Protein AF-0000000066669557 (afdb_homodimer)

Sequence (382 aa):
MRKLVYYVAVSLDGYIAGPAGEYDFYPQSDEMGRWLNAEYPEFVPTGFRSQVGMAVDEPNTRCDTVLMGRRSYEPGLAVGMTSPYSHLKQYVVSSTLGRIDDPAVELVESDPLGLVQRLKKEEGGDIWLCGGGNLAAQLLGELDELIIKSYPVVAGSGISAFAGAFQPTLFTPARRKEFDNGAQVTWFTRAMRKLVYYVAVSLDGYIAGPAGEYDFYPQSDEMGRWLNAEYPEFVPTGFRSQVGMAVDEPNTRCDTVLMGRRSYEPGLAVGMTSPYSHLKQYVVSSTLGRIDDPAVELVESDPLGLVQRLKKEEGGDIWLCGGGNLAAQLLGELDELIIKSYPVVAGSGISAFAGAFQPTLFTPARRKEFDNGAQVTWFTRA

Structure (mmCIF, N/CA/C/O backbone):
data_AF-0000000066669557-model_v1
#
loop_
_entity.id
_entity.type
_entity.pdbx_description
1 polymer 'RibD domain-containing protein'
#
loop_
_atom_site.group_PDB
_atom_site.id
_atom_site.type_symbol
_atom_site.label_atom_id
_atom_site.label_alt_id
_atom_site.label_comp_id
_atom_site.label_asym_id
_atom_site.label_entity_id
_atom_site.label_seq_id
_atom_site.pdbx_PDB_ins_code
_atom_site.Cartn_x
_atom_site.Cartn_y
_atom_site.Cartn_z
_atom_site.occupancy
_atom_site.B_iso_or_equiv
_atom_site.auth_seq_id
_atom_site.auth_comp_id
_atom_site.auth_asym_id
_atom_site.auth_atom_id
_atom_site.pdbx_PDB_model_num
ATOM 1 N N . MET A 1 1 ? 16 20.047 15.594 1 91.81 1 MET A N 1
ATOM 2 C CA . MET A 1 1 ? 15.219 20.453 14.438 1 91.81 1 MET A CA 1
ATOM 3 C C . MET A 1 1 ? 13.844 19.781 14.453 1 91.81 1 MET A C 1
ATOM 5 O O . MET A 1 1 ? 13.719 18.625 14.844 1 91.81 1 MET A O 1
ATOM 9 N N . ARG A 1 2 ? 12.812 20.547 14.055 1 98.12 2 ARG A N 1
ATOM 10 C CA . ARG A 1 2 ? 11.461 20 14 1 98.12 2 ARG A CA 1
ATOM 11 C C . ARG A 1 2 ? 11.367 18.875 12.984 1 98.12 2 ARG A C 1
ATOM 13 O O . ARG A 1 2 ? 12.07 18.875 11.977 1 98.12 2 ARG A O 1
ATOM 20 N N . LYS A 1 3 ? 10.539 17.953 13.227 1 98.56 3 LYS A N 1
ATOM 21 C CA . LYS A 1 3 ? 10.32 16.859 12.289 1 98.56 3 LYS A CA 1
ATOM 22 C C . LYS A 1 3 ? 9.109 17.125 11.398 1 98.56 3 LYS A C 1
ATOM 24 O O . LYS A 1 3 ? 8.148 17.75 11.836 1 98.56 3 LYS A O 1
ATOM 29 N N . LEU A 1 4 ? 9.195 16.719 10.156 1 98.81 4 LEU A N 1
ATOM 30 C CA . LEU A 1 4 ? 8.031 16.609 9.289 1 98.81 4 LEU A CA 1
ATOM 31 C C . LEU A 1 4 ? 7.441 15.203 9.352 1 98.81 4 LEU A C 1
ATOM 33 O O . LEU A 1 4 ? 8.141 14.227 9.078 1 98.81 4 LEU A O 1
ATOM 37 N N . VAL A 1 5 ? 6.16 15.102 9.734 1 98.81 5 VAL A N 1
ATOM 38 C CA . VAL A 1 5 ? 5.5 13.828 9.984 1 98.81 5 VAL A CA 1
ATOM 39 C C . VAL A 1 5 ? 4.297 13.68 9.055 1 98.81 5 VAL A C 1
ATOM 41 O O . VAL A 1 5 ? 3.422 14.547 9.016 1 98.81 5 VAL A O 1
ATOM 44 N N . TYR A 1 6 ? 4.301 12.672 8.242 1 98.88 6 TYR A N 1
ATOM 45 C CA . TYR A 1 6 ? 3.141 12.328 7.43 1 98.88 6 TYR A CA 1
ATOM 46 C C . TYR A 1 6 ? 2.254 11.312 8.141 1 98.88 6 TYR A C 1
ATOM 48 O O . TYR A 1 6 ? 2.697 10.203 8.453 1 98.88 6 TYR A O 1
ATOM 56 N N . TYR A 1 7 ? 1.077 11.68 8.461 1 98.69 7 TYR A N 1
ATOM 57 C CA . TYR A 1 7 ? 0.069 10.875 9.141 1 98.69 7 TYR A CA 1
ATOM 58 C C . TYR A 1 7 ? -1.129 10.625 8.227 1 98.69 7 TYR A C 1
ATOM 60 O O . TYR A 1 7 ? -1.868 11.547 7.895 1 98.69 7 TYR A O 1
ATOM 68 N N . VAL A 1 8 ? -1.363 9.281 7.828 1 98.38 8 VAL A N 1
ATOM 69 C CA . VAL A 1 8 ? -2.305 9.102 6.73 1 98.38 8 VAL A CA 1
ATOM 70 C C . VAL A 1 8 ? -2.891 7.695 6.773 1 98.38 8 VAL A C 1
ATOM 72 O O . VAL A 1 8 ? -2.219 6.75 7.199 1 98.38 8 VAL A O 1
ATOM 75 N N . ALA A 1 9 ? -4.176 7.562 6.445 1 98.44 9 ALA A N 1
ATOM 76 C CA . ALA A 1 9 ? -4.805 6.273 6.184 1 98.44 9 ALA A CA 1
ATOM 77 C C . ALA A 1 9 ? -4.453 5.762 4.789 1 98.44 9 ALA A C 1
ATOM 79 O O . ALA A 1 9 ? -4.457 6.527 3.822 1 98.44 9 ALA A O 1
ATOM 80 N N . VAL A 1 10 ? -4.152 4.496 4.652 1 98.81 10 VAL A N 1
ATOM 81 C CA . VAL A 1 10 ? -3.744 3.938 3.369 1 98.81 10 VAL A CA 1
ATOM 82 C C . VAL A 1 10 ? -4.375 2.559 3.182 1 98.81 10 VAL A C 1
ATOM 84 O O . VAL A 1 10 ? -4.398 1.748 4.109 1 98.81 10 VAL A O 1
ATOM 87 N N . SER A 1 11 ? -4.969 2.312 2.008 1 98.81 11 SER A N 1
ATOM 88 C CA . SER A 1 11 ? -5.438 0.98 1.639 1 98.81 11 SER A CA 1
ATOM 89 C C . SER A 1 11 ? -4.27 0.032 1.388 1 98.81 11 SER A C 1
ATOM 91 O O . SER A 1 11 ? -3.117 0.465 1.309 1 98.81 11 SER A O 1
ATOM 93 N N . LEU A 1 12 ? -4.547 -1.256 1.284 1 98.62 12 LEU A N 1
ATOM 94 C CA . LEU A 1 12 ? -3.512 -2.258 1.056 1 98.62 12 LEU A CA 1
ATOM 95 C C . LEU A 1 12 ? -2.773 -1.989 -0.251 1 98.62 12 LEU A C 1
ATOM 97 O O . LEU A 1 12 ? -1.604 -2.35 -0.394 1 98.62 12 LEU A O 1
ATOM 101 N N . ASP A 1 13 ? -3.459 -1.326 -1.189 1 98.62 13 ASP A N 1
ATOM 102 C CA . ASP A 1 13 ? -2.889 -1.048 -2.504 1 98.62 13 ASP A CA 1
ATOM 103 C C . ASP A 1 13 ? -2.5 0.424 -2.633 1 98.62 13 ASP A C 1
ATOM 105 O O . ASP A 1 13 ? -2.301 0.923 -3.742 1 98.62 13 ASP A O 1
ATOM 109 N N . GLY A 1 14 ? -2.361 1.177 -1.541 1 98.62 14 GLY A N 1
ATOM 110 C CA . GLY A 1 14 ? -1.551 2.383 -1.48 1 98.62 14 GLY A CA 1
ATOM 111 C C . GLY A 1 14 ? -2.35 3.65 -1.714 1 98.62 14 GLY A C 1
ATOM 112 O O . GLY A 1 14 ? -1.784 4.699 -2.037 1 98.62 14 GLY A O 1
ATOM 113 N N . TYR A 1 15 ? -3.691 3.568 -1.552 1 98.62 15 TYR A N 1
ATOM 114 C CA . TYR A 1 15 ? -4.512 4.75 -1.802 1 98.62 15 TYR A CA 1
ATOM 115 C C . TYR A 1 15 ? -4.977 5.375 -0.494 1 98.62 15 TYR A C 1
ATOM 117 O O . TYR A 1 15 ? -5.316 4.668 0.456 1 98.62 15 TYR A O 1
ATOM 125 N N . ILE A 1 16 ? -5.039 6.723 -0.475 1 98.44 16 ILE A N 1
ATOM 126 C CA . ILE A 1 16 ? -5.465 7.441 0.721 1 98.44 16 ILE A CA 1
ATOM 127 C C . ILE A 1 16 ? -6.938 7.824 0.598 1 98.44 16 ILE A C 1
ATOM 129 O O . ILE A 1 16 ? -7.57 8.203 1.586 1 98.44 16 ILE A O 1
ATOM 133 N N . ALA A 1 17 ? -7.484 7.762 -0.615 1 98 17 ALA A N 1
ATOM 134 C CA . ALA A 1 17 ? -8.883 8.062 -0.911 1 98 17 ALA A CA 1
ATOM 135 C C . ALA A 1 17 ? -9.297 7.48 -2.258 1 98 17 ALA A C 1
ATOM 137 O O . ALA A 1 17 ? -8.445 7.102 -3.064 1 98 17 ALA A O 1
ATOM 138 N N . GLY A 1 18 ? -10.633 7.328 -2.459 1 97.69 18 GLY A N 1
ATOM 139 C CA . GLY A 1 18 ? -11.125 7.031 -3.797 1 97.69 18 GLY A CA 1
ATOM 140 C C . GLY A 1 18 ? -10.883 8.156 -4.785 1 97.69 18 GLY A C 1
ATOM 141 O O . GLY A 1 18 ? -10.359 9.211 -4.414 1 97.69 18 GLY A O 1
ATOM 142 N N . PRO A 1 19 ? -11.273 7.914 -6.059 1 97.12 19 PRO A N 1
ATOM 143 C CA . PRO A 1 19 ? -11 8.906 -7.102 1 97.12 19 PRO A CA 1
ATOM 144 C C . PRO A 1 19 ? -11.703 10.234 -6.852 1 97.12 19 PRO A C 1
ATOM 146 O O . PRO A 1 19 ? -11.195 11.289 -7.246 1 97.12 19 PRO A O 1
ATOM 149 N N . ALA A 1 20 ? -12.812 10.258 -6.223 1 95.31 20 ALA A N 1
ATOM 150 C CA . ALA A 1 20 ? -13.562 11.484 -5.945 1 95.31 20 ALA A CA 1
ATOM 151 C C . ALA A 1 20 ? -13.312 11.969 -4.52 1 95.31 20 ALA A C 1
ATOM 153 O O . ALA A 1 20 ? -14.062 12.797 -3.998 1 95.31 20 ALA A O 1
ATOM 154 N N . GLY A 1 21 ? -12.258 11.367 -3.889 1 95.44 21 GLY A N 1
ATOM 155 C CA . GLY A 1 21 ? -11.922 11.781 -2.535 1 95.44 21 GLY A CA 1
ATOM 156 C C . GLY A 1 21 ? -12.656 10.992 -1.47 1 95.44 21 GLY A C 1
ATOM 157 O O . GLY A 1 21 ? -12.68 11.383 -0.301 1 95.44 21 GLY A O 1
ATOM 158 N N . GLU A 1 22 ? -13.281 9.836 -1.897 1 96 22 GLU A N 1
ATOM 159 C CA . GLU A 1 22 ? -14 8.992 -0.951 1 96 22 GLU A CA 1
ATOM 160 C C . GLU A 1 22 ? -13.062 8.406 0.096 1 96 22 GLU A C 1
ATOM 162 O O . GLU A 1 22 ? -11.961 7.949 -0.233 1 96 22 GLU A O 1
ATOM 167 N N . TYR A 1 23 ? -13.438 8.484 1.33 1 95.25 23 TYR A N 1
ATOM 168 C CA . TYR A 1 23 ? -12.625 7.863 2.371 1 95.25 23 TYR A CA 1
ATOM 169 C C . TYR A 1 23 ? -13.484 6.992 3.279 1 95.25 23 TYR A C 1
ATOM 171 O O . TYR A 1 23 ? -12.977 6.348 4.199 1 95.25 23 TYR A O 1
ATOM 179 N N . ASP A 1 24 ? -14.781 6.949 3.029 1 95.94 24 ASP A N 1
ATOM 180 C CA . ASP A 1 24 ? -15.734 6.242 3.883 1 95.94 24 ASP A CA 1
ATOM 181 C C . ASP A 1 24 ? -15.648 4.734 3.666 1 95.94 24 ASP A C 1
ATOM 183 O O . ASP A 1 24 ? -16.344 3.965 4.34 1 95.94 24 ASP A O 1
ATOM 187 N N . PHE A 1 25 ? -14.797 4.262 2.809 1 97.5 25 PHE A N 1
ATOM 188 C CA . PHE A 1 25 ? -14.641 2.83 2.566 1 97.5 25 PHE A CA 1
ATOM 189 C C . PHE A 1 25 ? -13.656 2.217 3.551 1 97.5 25 PHE A C 1
ATOM 191 O O . PHE A 1 25 ? -13.508 0.994 3.613 1 97.5 25 PHE A O 1
ATOM 198 N N . TYR A 1 26 ? -12.953 3.045 4.383 1 98.06 26 TYR A N 1
ATOM 199 C CA . TYR A 1 26 ? -12.102 2.52 5.441 1 98.06 26 TYR A CA 1
ATOM 200 C C . TYR A 1 26 ? -12.938 2.004 6.605 1 98.06 26 TYR A C 1
ATOM 202 O O . TYR A 1 26 ? -13.82 2.705 7.105 1 98.06 26 TYR A O 1
ATOM 210 N N . PRO A 1 27 ? -12.641 0.779 7 1 97.19 27 PRO A N 1
ATOM 211 C CA . PRO A 1 27 ? -13.391 0.256 8.141 1 97.19 27 PRO A CA 1
ATOM 212 C C . PRO A 1 27 ? -13.18 1.071 9.414 1 97.19 27 PRO A C 1
ATOM 214 O O . PRO A 1 27 ? -12.039 1.413 9.75 1 97.19 27 PRO A O 1
ATOM 217 N N . GLN A 1 28 ? -14.219 1.299 10.148 1 95.75 28 GLN A N 1
ATOM 218 C CA . GLN A 1 28 ? -14.18 2.166 11.32 1 95.75 28 GLN A CA 1
ATOM 219 C C . GLN A 1 28 ? -14.047 1.353 12.602 1 95.75 28 GLN A C 1
ATOM 221 O O . GLN A 1 28 ? -14.391 0.169 12.633 1 95.75 28 GLN A O 1
ATOM 226 N N . SER A 1 29 ? -13.484 1.935 13.594 1 97.62 29 SER A N 1
ATOM 227 C CA . SER A 1 29 ? -13.367 1.404 14.945 1 97.62 29 SER A CA 1
ATOM 228 C C . SER A 1 29 ? -13.383 2.523 15.984 1 97.62 29 SER A C 1
ATOM 230 O O . SER A 1 29 ? -12.508 3.387 15.984 1 97.62 29 SER A O 1
ATOM 232 N N . ASP A 1 30 ? -14.367 2.486 16.859 1 96 30 ASP A N 1
ATOM 233 C CA . ASP A 1 30 ? -14.43 3.471 17.938 1 96 30 ASP A CA 1
ATOM 234 C C . ASP A 1 30 ? -13.203 3.389 18.844 1 96 30 ASP A C 1
ATOM 236 O O . ASP A 1 30 ? -12.68 4.414 19.281 1 96 30 ASP A O 1
ATOM 240 N N . GLU A 1 31 ? -12.812 2.201 19.078 1 96.25 31 GLU A N 1
ATOM 241 C CA . GLU A 1 31 ? -11.641 1.99 19.906 1 96.25 31 GLU A CA 1
ATOM 242 C C . GLU A 1 31 ? -10.391 2.602 19.281 1 96.25 31 GLU A C 1
ATOM 244 O O . GLU A 1 31 ? -9.625 3.299 19.953 1 96.25 31 GLU A O 1
ATOM 249 N N . MET A 1 32 ? -10.227 2.338 18.031 1 98 32 MET A N 1
ATOM 250 C CA . MET A 1 32 ? -9.078 2.902 17.328 1 98 32 MET A CA 1
ATOM 251 C C . MET A 1 32 ? -9.125 4.426 17.344 1 98 32 MET A C 1
ATOM 253 O O . MET A 1 32 ? -8.117 5.082 17.625 1 98 32 MET A O 1
ATOM 257 N N . GLY A 1 33 ? -10.312 4.941 17.047 1 97.81 33 GLY A N 1
ATOM 258 C CA . GLY A 1 33 ? -10.477 6.387 17.078 1 97.81 33 GLY A CA 1
ATOM 259 C C . GLY A 1 33 ? -10.133 7 18.422 1 97.81 33 GLY A C 1
ATOM 260 O O . GLY A 1 33 ? -9.406 8 18.484 1 97.81 33 GLY A O 1
ATOM 261 N N . ARG A 1 34 ? -10.617 6.422 19.469 1 97 34 ARG A N 1
ATOM 262 C CA . ARG A 1 34 ? -10.352 6.926 20.812 1 97 34 ARG A CA 1
ATOM 263 C C . ARG A 1 34 ? -8.867 6.879 21.141 1 97 34 ARG A C 1
ATOM 265 O O . ARG A 1 34 ? -8.305 7.844 21.672 1 97 34 ARG A O 1
ATOM 272 N N . TRP A 1 35 ? -8.258 5.805 20.812 1 98.25 35 TRP A N 1
ATOM 273 C CA . TRP A 1 35 ? -6.836 5.633 21.094 1 98.25 35 TRP A CA 1
ATOM 274 C C . TRP A 1 35 ? -6 6.656 20.328 1 98.25 35 TRP A C 1
ATOM 276 O O . TRP A 1 35 ? -5.145 7.328 20.922 1 98.25 35 TRP A O 1
ATOM 286 N N . LEU A 1 36 ? -6.277 6.805 19.016 1 98.25 36 LEU A N 1
ATOM 287 C CA . LEU A 1 36 ? -5.508 7.715 18.172 1 98.25 36 LEU A CA 1
ATOM 288 C C . LEU A 1 36 ? -5.75 9.164 18.578 1 98.25 36 LEU A C 1
ATOM 290 O O . LEU A 1 36 ? -4.816 9.969 18.609 1 98.25 36 LEU A O 1
ATOM 294 N N . ASN A 1 37 ? -6.973 9.492 18.844 1 98 37 ASN A N 1
ATOM 295 C CA . ASN A 1 37 ? -7.297 10.852 19.266 1 98 37 ASN A CA 1
ATOM 296 C C . ASN A 1 37 ? -6.609 11.219 20.578 1 98 37 ASN A C 1
ATOM 298 O O . ASN A 1 37 ? -6.234 12.367 20.781 1 98 37 ASN A O 1
ATOM 302 N N . ALA A 1 38 ? -6.488 10.25 21.453 1 97.44 38 ALA A N 1
ATOM 303 C CA . ALA A 1 38 ? -5.781 10.477 22.703 1 97.44 38 ALA A CA 1
ATOM 304 C C . ALA A 1 38 ? -4.285 10.672 22.469 1 97.44 38 ALA A C 1
ATOM 306 O O . ALA A 1 38 ? -3.654 11.508 23.125 1 97.44 38 ALA A O 1
ATOM 307 N N . GLU A 1 39 ? -3.725 9.938 21.578 1 97.88 39 GLU A N 1
ATOM 308 C CA . GLU A 1 39 ? -2.299 10.008 21.281 1 97.88 39 GLU A CA 1
ATOM 309 C C . GLU A 1 39 ? -1.964 11.281 20.5 1 97.88 39 GLU A C 1
ATOM 311 O O . GLU A 1 39 ? -0.915 11.891 20.719 1 97.88 39 GLU A O 1
ATOM 316 N N . TYR A 1 40 ? -2.846 11.641 19.578 1 98.31 40 TYR A N 1
ATOM 317 C CA . TYR A 1 40 ? -2.631 12.773 18.688 1 98.31 40 TYR A CA 1
ATOM 318 C C . TYR A 1 40 ? -3.863 13.664 18.625 1 98.31 40 TYR A C 1
ATOM 320 O O . TYR A 1 40 ? -4.52 13.773 17.594 1 98.31 40 TYR A O 1
ATOM 328 N N . PRO A 1 41 ? -4.098 14.406 19.688 1 98.38 41 PRO A N 1
ATOM 329 C CA . PRO A 1 41 ? -5.285 15.266 19.656 1 98.38 41 PRO A CA 1
ATOM 330 C C . PRO A 1 41 ? -5.215 16.344 18.578 1 98.38 41 PRO A C 1
ATOM 332 O O . PRO A 1 41 ? -6.254 16.797 18.094 1 98.38 41 PRO A O 1
ATOM 335 N N . GLU A 1 42 ? -4.047 16.734 18.141 1 98.06 42 GLU A N 1
ATOM 336 C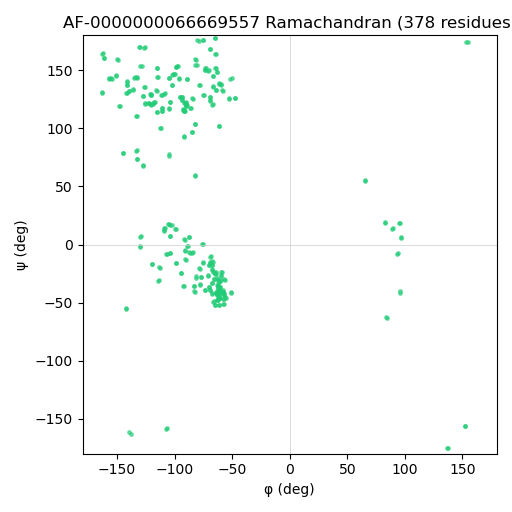 CA . GLU A 1 42 ? -3.867 17.828 17.188 1 98.06 42 GLU A CA 1
ATOM 337 C C . GLU A 1 42 ? -4.359 17.438 15.805 1 98.06 42 GLU A C 1
ATOM 339 O O . GLU A 1 42 ? -4.617 18.312 14.961 1 98.06 42 GLU A O 1
ATOM 344 N N . PHE A 1 43 ? -4.52 16.109 15.555 1 97.88 43 PHE A N 1
ATOM 345 C CA . PHE A 1 43 ? -4.895 15.68 14.211 1 97.88 43 PHE A CA 1
ATOM 346 C C . PHE A 1 43 ? -6.41 15.656 14.055 1 97.88 43 PHE A C 1
ATOM 348 O O . PHE A 1 43 ? -6.922 15.398 12.961 1 97.88 43 PHE A O 1
ATOM 355 N N . VAL A 1 44 ? -7.152 15.977 15.102 1 97.5 44 VAL A N 1
ATOM 356 C CA . VAL A 1 44 ? -8.609 16.047 15.047 1 97.5 44 VAL A CA 1
ATOM 357 C C . VAL A 1 44 ? -9.039 17.453 14.648 1 97.5 44 VAL A C 1
ATOM 359 O O . VAL A 1 44 ? -8.695 18.438 15.32 1 97.5 44 VAL A O 1
ATOM 362 N N . PRO A 1 45 ? -9.773 17.547 13.484 1 96.88 45 PRO A N 1
ATOM 363 C CA . PRO A 1 45 ? -10.242 18.891 13.133 1 96.88 45 PRO A CA 1
ATOM 364 C C . PRO A 1 45 ? -10.984 19.578 14.281 1 96.88 45 PRO A C 1
ATOM 366 O O . PRO A 1 45 ? -11.742 18.938 15 1 96.88 45 PRO A O 1
ATOM 369 N N . THR A 1 46 ? -10.781 20.859 14.406 1 96.38 46 THR A N 1
ATOM 370 C CA . THR A 1 46 ? -11.305 21.609 15.539 1 96.38 46 THR A CA 1
ATOM 371 C C . THR A 1 46 ? -12.812 21.438 15.664 1 96.38 46 THR A C 1
ATOM 373 O O . THR A 1 46 ? -13.32 21.156 16.75 1 96.38 46 THR A O 1
ATOM 376 N N . GLY A 1 47 ? -13.547 21.547 14.555 1 93.88 47 GLY A N 1
ATOM 377 C CA . GLY A 1 47 ? -15 21.5 14.555 1 93.88 47 GLY A CA 1
ATOM 378 C C . GLY A 1 47 ? -15.562 20.141 14.914 1 93.88 47 GLY A C 1
ATOM 379 O O . GLY A 1 47 ? -16.75 20 15.203 1 93.88 47 GLY A O 1
ATOM 380 N N . PHE A 1 48 ? -14.711 19.094 14.984 1 94.69 48 PHE A N 1
ATOM 381 C CA . PHE A 1 48 ? -15.172 17.734 15.227 1 94.69 48 PHE A CA 1
ATOM 382 C C . PHE A 1 48 ? -14.805 17.281 16.641 1 94.69 48 PHE A C 1
ATOM 384 O O . PHE A 1 48 ? -15.203 16.203 17.062 1 94.69 48 PHE A O 1
ATOM 391 N N . ARG A 1 49 ? -14.023 18.062 17.359 1 97.06 49 ARG A N 1
ATOM 392 C CA . ARG A 1 49 ? -13.477 17.625 18.656 1 97.06 49 ARG A CA 1
ATOM 393 C C . ARG A 1 49 ? -14.586 17.297 19.641 1 97.06 49 ARG A C 1
ATOM 395 O O . ARG A 1 49 ? -14.586 16.234 20.266 1 97.06 49 ARG A O 1
ATOM 402 N N . SER A 1 50 ? -15.633 18.094 19.703 1 96.44 50 SER A N 1
ATOM 403 C CA . SER A 1 50 ? -16.719 17.844 20.641 1 96.44 50 SER A CA 1
ATOM 404 C C . SER A 1 50 ? -17.484 16.578 20.297 1 96.44 50 SER A C 1
ATOM 406 O O . SER A 1 50 ? -17.938 15.844 21.172 1 96.44 50 SER A O 1
ATOM 408 N N . GLN A 1 51 ? -17.578 16.312 19.047 1 94.31 51 GLN A N 1
ATOM 409 C CA . GLN A 1 51 ? -18.328 15.156 18.562 1 94.31 51 GLN A CA 1
ATOM 410 C C . GLN A 1 51 ? -17.641 13.859 18.969 1 94.31 51 GLN A C 1
ATOM 412 O O . GLN A 1 51 ? -18.281 12.812 19.047 1 94.31 51 GLN A O 1
ATOM 417 N N . VAL A 1 52 ? -16.328 14.016 19.234 1 95.38 52 VAL A N 1
ATOM 418 C CA . VAL A 1 52 ? -15.609 12.789 19.578 1 95.38 52 VAL A CA 1
ATOM 419 C C . VAL A 1 52 ? -15.25 12.797 21.062 1 95.38 52 VAL A C 1
ATOM 421 O O . VAL A 1 52 ? -14.352 12.078 21.5 1 95.38 52 VAL A O 1
ATOM 424 N N . GLY A 1 53 ? -15.82 13.703 21.812 1 95.62 53 GLY A N 1
ATOM 425 C CA . GLY A 1 53 ? -15.656 13.719 23.266 1 95.62 53 GLY A CA 1
ATOM 426 C C . GLY A 1 53 ? -14.375 14.398 23.703 1 95.62 53 GLY A C 1
ATOM 427 O O . GLY A 1 53 ? -13.914 14.195 24.828 1 95.62 53 GLY A O 1
ATOM 428 N N . MET A 1 54 ? -13.781 15.188 22.859 1 96.88 54 MET A N 1
ATOM 429 C CA . MET A 1 54 ? -12.547 15.906 23.156 1 96.88 54 MET A CA 1
ATOM 430 C C . MET A 1 54 ? -12.836 17.375 23.484 1 96.88 54 MET A C 1
ATOM 432 O O . MET A 1 54 ? -13.688 18 22.844 1 96.88 54 MET A O 1
ATOM 436 N N . ALA A 1 55 ? -12.172 17.844 24.484 1 96.94 55 ALA A N 1
ATOM 437 C CA . ALA A 1 55 ? -12.273 19.266 24.75 1 96.94 55 ALA A CA 1
ATOM 438 C C . ALA A 1 55 ? -11.797 20.094 23.547 1 96.94 55 ALA A C 1
ATOM 440 O O . ALA A 1 55 ? -10.789 19.75 22.922 1 96.94 55 ALA A O 1
ATOM 441 N N . VAL A 1 56 ? -12.477 21.125 23.234 1 94.38 56 VAL A N 1
ATOM 442 C CA . VAL A 1 56 ? -12.156 21.953 22.078 1 94.38 56 VAL A CA 1
ATOM 443 C C . VAL A 1 56 ? -10.75 22.531 22.234 1 94.38 56 VAL A C 1
ATOM 445 O O . VAL A 1 56 ? -10.031 22.703 21.234 1 94.38 56 VAL A O 1
ATOM 448 N N . ASP A 1 57 ? -10.352 22.781 23.5 1 95.62 57 ASP A N 1
ATOM 449 C CA . ASP A 1 57 ? -9.055 23.391 23.75 1 95.62 57 ASP A CA 1
ATOM 450 C C . ASP A 1 57 ? -8.031 22.359 24.219 1 95.62 57 ASP A C 1
ATOM 452 O O . ASP A 1 57 ? -7.051 22.703 24.875 1 95.62 57 ASP A O 1
ATOM 456 N N . GLU A 1 58 ? -8.414 21.031 23.969 1 97.75 58 GLU A N 1
ATOM 457 C CA . GLU A 1 58 ? -7.438 19.984 24.297 1 97.75 58 GLU A CA 1
ATOM 458 C C . GLU A 1 58 ? -6.055 20.344 23.75 1 97.75 58 GLU A C 1
ATOM 460 O O . GLU A 1 58 ? -5.906 20.672 22.578 1 97.75 58 GLU A O 1
ATOM 465 N N . PRO A 1 59 ? -5.008 20.344 24.594 1 97.62 59 PRO A N 1
ATOM 466 C CA . PRO A 1 59 ? -3.68 20.75 24.141 1 97.62 59 PRO A CA 1
ATOM 467 C C . PRO A 1 59 ? -3.084 19.781 23.125 1 97.62 59 PRO A C 1
ATOM 469 O O . PRO A 1 59 ? -3.326 18.578 23.188 1 97.62 59 PRO A O 1
ATOM 472 N N . ASN A 1 60 ? -2.33 20.375 22.188 1 97.88 60 ASN A N 1
ATOM 473 C CA . ASN A 1 60 ? -1.533 19.562 21.281 1 97.88 60 ASN A CA 1
ATOM 474 C C . ASN A 1 60 ? -0.441 18.797 22.031 1 97.88 60 ASN A C 1
ATOM 476 O O . ASN A 1 60 ? 0.074 19.281 23.047 1 97.88 60 ASN A O 1
ATOM 480 N N . THR A 1 61 ? -0.066 17.672 21.5 1 97.62 61 THR A N 1
ATOM 481 C CA . THR A 1 61 ? 0.937 16.875 22.219 1 97.62 61 THR A CA 1
ATOM 482 C C . THR A 1 61 ? 2.238 16.828 21.422 1 97.62 61 THR A C 1
ATOM 484 O O . THR A 1 61 ? 3.312 16.625 21.984 1 97.62 61 THR A O 1
ATOM 487 N N . ARG A 1 62 ? 2.203 17.094 20.125 1 98.12 62 ARG A N 1
ATOM 488 C CA . ARG A 1 62 ? 3.4 16.859 19.328 1 98.12 62 ARG A CA 1
ATOM 489 C C . ARG A 1 62 ? 3.564 17.953 18.266 1 98.12 62 ARG A C 1
ATOM 491 O O . ARG A 1 62 ? 4.578 18.641 18.219 1 98.12 62 ARG A O 1
ATOM 498 N N . CYS A 1 63 ? 2.553 18.141 17.484 1 98.62 63 CYS A N 1
ATOM 499 C CA . CYS A 1 63 ? 2.625 19.047 16.359 1 98.62 63 CYS A CA 1
ATOM 500 C C . CYS A 1 63 ? 1.935 20.375 16.672 1 98.62 63 CYS A C 1
ATOM 502 O O . CYS A 1 63 ? 0.9 20.391 17.344 1 98.62 63 CYS A O 1
ATOM 504 N N . ASP A 1 64 ? 2.463 21.422 16.141 1 98.44 64 ASP A N 1
ATOM 505 C CA . ASP A 1 64 ? 1.817 22.719 16.312 1 98.44 64 ASP A CA 1
ATOM 506 C C . ASP A 1 64 ? 1.651 23.422 14.969 1 98.44 64 ASP A C 1
ATOM 508 O O . ASP A 1 64 ? 1.284 24.594 14.914 1 98.44 64 ASP A O 1
ATOM 512 N N . THR A 1 65 ? 1.953 22.734 13.867 1 98.62 65 THR A N 1
ATOM 513 C CA . THR A 1 65 ? 1.882 23.25 12.508 1 98.62 65 THR A CA 1
ATOM 514 C C . THR A 1 65 ? 1.35 22.172 11.555 1 98.62 65 THR A C 1
ATOM 516 O O . THR A 1 65 ? 1.714 21 11.672 1 98.62 65 THR A O 1
ATOM 519 N N . VAL A 1 66 ? 0.446 22.547 10.625 1 98.75 66 VAL A N 1
ATOM 520 C CA . VAL A 1 66 ? -0.086 21.609 9.656 1 98.75 66 VAL A CA 1
ATOM 521 C C . VAL A 1 66 ? 0.115 22.156 8.242 1 98.75 66 VAL A C 1
ATOM 523 O O . VAL A 1 66 ? -0.053 23.344 8 1 98.75 66 VAL A O 1
ATOM 526 N N . LEU A 1 67 ? 0.558 21.297 7.367 1 98.62 67 LEU A N 1
ATOM 527 C CA . LEU A 1 67 ? 0.641 21.531 5.93 1 98.62 67 LEU A CA 1
ATOM 528 C C . LEU A 1 67 ? -0.396 20.703 5.18 1 98.62 67 LEU A C 1
ATOM 530 O O . LEU A 1 67 ? -0.488 19.5 5.383 1 98.62 67 LEU A O 1
ATOM 534 N N . MET A 1 68 ? -1.161 21.391 4.293 1 98.12 68 MET A N 1
ATOM 535 C CA . MET A 1 68 ? -2.174 20.734 3.469 1 98.12 68 MET A CA 1
ATOM 536 C C . MET A 1 68 ? -2.051 21.172 2.012 1 98.12 68 MET A C 1
ATOM 538 O O . MET A 1 68 ? -1.685 22.312 1.726 1 98.12 68 MET A O 1
ATOM 542 N N . GLY A 1 69 ? -2.295 20.25 1.133 1 97.12 69 GLY A N 1
ATOM 543 C CA . GLY A 1 69 ? -2.604 20.656 -0.227 1 97.12 69 GLY A CA 1
ATOM 544 C C . GLY A 1 69 ? -4.039 21.125 -0.4 1 97.12 69 GLY A C 1
ATOM 545 O O . GLY A 1 69 ? -4.859 20.969 0.503 1 97.12 69 GLY A O 1
ATOM 546 N N . ARG A 1 70 ? -4.352 21.594 -1.591 1 95.44 70 ARG A N 1
ATOM 547 C CA . ARG A 1 70 ? -5.672 22.141 -1.887 1 95.44 70 ARG A CA 1
ATOM 548 C C . ARG A 1 70 ? -6.758 21.078 -1.707 1 95.44 70 ARG A C 1
ATOM 550 O O . ARG A 1 70 ? -7.797 21.344 -1.101 1 95.44 70 ARG A O 1
ATOM 557 N N . ARG A 1 71 ? -6.574 19.891 -2.191 1 94 71 ARG A N 1
ATOM 558 C CA . ARG A 1 71 ? -7.598 18.859 -2.18 1 94 71 ARG A CA 1
ATOM 559 C C . ARG A 1 71 ? -7.832 18.344 -0.765 1 94 71 ARG A C 1
ATOM 561 O O . ARG A 1 71 ? -8.867 17.734 -0.485 1 94 71 ARG A O 1
ATOM 568 N N . SER A 1 72 ? -6.844 18.406 0.098 1 95.81 72 SER A N 1
ATOM 569 C CA . SER A 1 72 ? -7.016 18.062 1.506 1 95.81 72 SER A CA 1
ATOM 570 C C . SER A 1 72 ? -7.727 19.188 2.264 1 95.81 72 SER A C 1
ATOM 572 O O . SER A 1 72 ? -8.469 18.922 3.211 1 95.81 72 SER A O 1
ATOM 574 N N . TYR A 1 73 ? -7.598 20.422 1.831 1 96.25 73 TYR A N 1
ATOM 575 C CA . TYR A 1 73 ? -8.172 21.609 2.475 1 96.25 73 TYR A CA 1
ATOM 576 C C . TYR A 1 73 ? -9.625 21.797 2.051 1 96.25 73 TYR A C 1
ATOM 578 O O . TYR A 1 73 ? -10.484 22.125 2.877 1 96.25 73 TYR A O 1
ATOM 586 N N . GLU A 1 74 ? -9.992 21.5 0.864 1 93.81 74 GLU A N 1
ATOM 587 C CA . GLU A 1 74 ? -11.25 21.875 0.228 1 93.81 74 GLU A CA 1
ATOM 588 C C . GLU A 1 74 ? -12.43 21.125 0.845 1 93.81 74 GLU A C 1
ATOM 590 O O . GLU A 1 74 ? -13.523 21.672 0.98 1 93.81 74 GLU A O 1
ATOM 595 N N . PRO A 1 75 ? -12.242 19.859 1.218 1 91.19 75 PRO A N 1
ATOM 596 C CA . PRO A 1 75 ? -13.391 19.188 1.835 1 91.19 75 PRO A CA 1
ATOM 597 C C . PRO A 1 75 ? -13.891 19.906 3.086 1 91.19 75 PRO A C 1
ATOM 599 O O . PRO A 1 75 ? -15.102 20.016 3.297 1 91.19 75 PRO A O 1
ATOM 602 N N . GLY A 1 76 ? -12.992 20.406 3.943 1 89.94 76 GLY A N 1
ATOM 603 C CA . GLY A 1 76 ? -13.398 21.219 5.078 1 89.94 76 GLY A CA 1
ATOM 604 C C . GLY A 1 76 ? -14.07 22.516 4.672 1 89.94 76 GLY A C 1
ATOM 605 O O . GLY A 1 76 ? -15.094 22.906 5.238 1 89.94 76 GLY A O 1
ATOM 606 N N . LEU A 1 77 ? -13.5 23.141 3.658 1 90.75 77 LEU A N 1
ATOM 607 C CA . LEU A 1 77 ? -14.047 24.406 3.17 1 90.75 77 LEU A CA 1
ATOM 608 C C . LEU A 1 77 ? -15.484 24.219 2.684 1 90.75 77 LEU A C 1
ATOM 610 O O . LEU A 1 77 ? -16.344 25.078 2.941 1 90.75 77 LEU A O 1
ATOM 614 N N . ALA A 1 78 ? -15.711 23.094 2.102 1 90.62 78 ALA A N 1
ATOM 615 C CA . ALA A 1 78 ? -17 22.812 1.498 1 90.62 78 ALA A CA 1
ATOM 616 C C . ALA A 1 78 ? -18.094 22.719 2.561 1 90.62 78 ALA A C 1
ATOM 618 O O . ALA A 1 78 ? -19.281 22.953 2.275 1 90.62 78 ALA A O 1
ATOM 619 N N . VAL A 1 79 ? -17.703 22.438 3.73 1 90.12 79 VAL A N 1
ATOM 620 C CA . VAL A 1 79 ? -18.703 22.312 4.785 1 90.12 79 VAL A CA 1
ATOM 621 C C . VAL A 1 79 ? -18.594 23.5 5.742 1 90.12 79 VAL A C 1
ATOM 623 O O . VAL A 1 79 ? -19.047 23.422 6.887 1 90.12 79 VAL A O 1
ATOM 626 N N . GLY A 1 80 ? -17.906 24.484 5.348 1 89.5 80 GLY A N 1
ATOM 627 C CA . GLY A 1 80 ? -17.906 25.75 6.062 1 89.5 80 GLY A CA 1
ATOM 628 C C . GLY A 1 80 ? -16.734 25.891 7.02 1 89.5 80 GLY A C 1
ATOM 629 O O . GLY A 1 80 ? -16.656 26.875 7.77 1 89.5 80 GLY A O 1
ATOM 630 N N . MET A 1 81 ? -15.781 24.953 7.016 1 92.44 81 MET A N 1
ATOM 631 C CA . MET A 1 81 ? -14.609 25.031 7.883 1 92.44 81 MET A CA 1
ATOM 632 C C . MET A 1 81 ? -13.461 25.734 7.176 1 92.44 81 MET A C 1
ATOM 634 O O . MET A 1 81 ? -12.594 25.078 6.59 1 92.44 81 MET A O 1
ATOM 638 N N . THR A 1 82 ? -13.391 27.047 7.395 1 94.75 82 THR A N 1
ATOM 639 C CA . THR A 1 82 ? -12.375 27.828 6.699 1 94.75 82 THR A CA 1
ATOM 640 C C . THR A 1 82 ? -11.016 27.656 7.375 1 94.75 82 THR A C 1
ATOM 642 O O . THR A 1 82 ? -9.977 27.969 6.781 1 94.75 82 THR A O 1
ATOM 645 N N . SER A 1 83 ? -11.047 27.234 8.617 1 96.81 83 SER A N 1
ATOM 646 C CA . SER A 1 83 ? -9.867 26.906 9.414 1 96.81 83 SER A CA 1
ATOM 647 C C . SER A 1 83 ? -10.047 25.578 10.133 1 96.81 83 SER A C 1
ATOM 649 O O . SER A 1 83 ? -10.32 25.547 11.336 1 96.81 83 SER A O 1
ATOM 651 N N . PRO A 1 84 ? -9.844 24.469 9.469 1 96.25 84 PRO A N 1
ATOM 652 C CA . PRO A 1 84 ? -10.195 23.156 10.016 1 96.25 84 PRO A CA 1
ATOM 653 C C . PRO A 1 84 ? -9.375 22.797 11.25 1 96.25 84 PRO A C 1
ATOM 655 O O . PRO A 1 84 ? -9.836 22.031 12.102 1 96.25 84 PRO A O 1
ATOM 658 N N . TYR A 1 85 ? -8.203 23.375 11.359 1 97.12 85 TYR A N 1
ATOM 659 C CA . TYR A 1 85 ? -7.328 23.094 12.492 1 97.12 85 TYR A CA 1
ATOM 660 C C . TYR A 1 85 ? -6.891 24.391 13.172 1 97.12 85 TYR A C 1
ATOM 662 O O . TYR A 1 85 ? -5.699 24.719 13.188 1 97.12 85 TYR A O 1
ATOM 670 N N . SER A 1 86 ? -7.77 25.078 13.797 1 96.38 86 SER A N 1
ATOM 671 C CA . SER A 1 86 ? -7.539 26.406 14.352 1 96.38 86 SER A CA 1
ATOM 672 C C . SER A 1 86 ? -6.547 26.359 15.508 1 96.38 86 SER A C 1
ATOM 674 O O . SER A 1 86 ? -6.023 27.391 15.93 1 96.38 86 SER A O 1
ATOM 676 N N . HIS A 1 87 ? -6.266 25.141 16.062 1 97.5 87 HIS A N 1
ATOM 677 C CA . HIS A 1 87 ? -5.312 24.938 17.141 1 97.5 87 HIS A CA 1
ATOM 678 C C . HIS A 1 87 ? -3.898 24.734 16.609 1 97.5 87 HIS A C 1
ATOM 680 O O . HIS A 1 87 ? -2.969 24.484 17.391 1 97.5 87 HIS A O 1
ATOM 686 N N . LEU A 1 88 ? -3.678 24.891 15.297 1 98.12 88 LEU A N 1
ATOM 687 C CA . LEU A 1 88 ? -2.381 24.797 14.633 1 98.12 88 LEU A CA 1
ATOM 688 C C . LEU A 1 88 ? -2.119 26.016 13.758 1 98.12 88 LEU A C 1
ATOM 690 O O . LEU A 1 88 ? -3.059 26.672 13.312 1 98.12 88 LEU A O 1
ATOM 694 N N . LYS A 1 89 ? -0.823 26.266 13.586 1 98.06 89 LYS A N 1
ATOM 695 C CA . LYS A 1 89 ? -0.476 27.094 12.43 1 98.06 89 LYS A CA 1
ATOM 696 C C . LYS A 1 89 ? -0.714 26.344 11.125 1 98.06 89 LYS A C 1
ATOM 698 O O . LYS A 1 89 ? -0.235 25.219 10.953 1 98.06 89 LYS A O 1
ATOM 703 N N . GLN A 1 90 ? -1.505 27 10.211 1 98.5 90 GLN A N 1
ATOM 704 C CA . GLN A 1 90 ? -1.95 26.25 9.039 1 98.5 90 GLN A CA 1
ATOM 705 C C . GLN A 1 90 ? -1.368 26.828 7.758 1 98.5 90 GLN A C 1
ATOM 707 O O . GLN A 1 90 ? -1.397 28.047 7.555 1 98.5 90 GLN A O 1
ATOM 712 N N . TYR A 1 91 ? -0.827 25.938 6.918 1 98.56 91 TYR A N 1
ATOM 713 C CA . TYR A 1 91 ? -0.385 26.266 5.566 1 98.56 91 TYR A CA 1
ATOM 714 C C . TYR A 1 91 ? -1.133 25.422 4.531 1 98.56 91 TYR A C 1
ATOM 716 O O . TYR A 1 91 ? -1.243 24.203 4.676 1 98.56 91 TYR A O 1
ATOM 724 N N . VAL A 1 92 ? -1.687 26.078 3.547 1 98.44 92 VAL A N 1
ATOM 725 C CA . VAL A 1 92 ? -2.279 25.406 2.395 1 98.44 92 VAL A CA 1
ATOM 726 C C . VAL A 1 92 ? -1.434 25.672 1.15 1 98.44 92 VAL A C 1
ATOM 728 O O . VAL A 1 92 ? -1.264 26.828 0.744 1 98.44 92 VAL A O 1
ATOM 731 N N . VAL A 1 93 ? -0.89 24.656 0.582 1 98.19 93 VAL A N 1
ATOM 732 C CA . VAL A 1 93 ? -0.053 24.766 -0.609 1 98.19 93 VAL A CA 1
ATOM 733 C C . VAL A 1 93 ? -0.912 24.609 -1.861 1 98.19 93 VAL A C 1
ATOM 735 O O . VAL A 1 93 ? -1.492 23.531 -2.088 1 98.19 93 VAL A O 1
ATOM 738 N N . SER A 1 94 ? -0.991 25.641 -2.641 1 97.19 94 SER A N 1
ATOM 739 C CA . SER A 1 94 ? -1.765 25.609 -3.877 1 97.19 94 SER A CA 1
ATOM 740 C C . SER A 1 94 ? -1.378 26.766 -4.793 1 97.19 94 SER A C 1
ATOM 742 O O . SER A 1 94 ? -1.282 27.906 -4.348 1 97.19 94 SER A O 1
ATOM 744 N N . SER A 1 95 ? -1.148 26.422 -5.984 1 95.12 95 SER A N 1
ATOM 745 C CA . SER A 1 95 ? -0.856 27.469 -6.957 1 95.12 95 SER A CA 1
ATOM 746 C C . SER A 1 95 ? -2.127 27.953 -7.648 1 95.12 95 SER A C 1
ATOM 748 O O . SER A 1 95 ? -2.1 28.938 -8.391 1 95.12 95 SER A O 1
ATOM 750 N N . THR A 1 96 ? -3.326 27.328 -7.395 1 93.5 96 THR A N 1
ATOM 751 C CA . THR A 1 96 ? -4.52 27.609 -8.18 1 93.5 96 THR A CA 1
ATOM 752 C C . THR A 1 96 ? -5.637 28.156 -7.289 1 93.5 96 THR A C 1
ATOM 754 O O . THR A 1 96 ? -6.625 28.703 -7.785 1 93.5 96 THR A O 1
ATOM 757 N N . LEU A 1 97 ? -5.57 28.016 -6.066 1 90.12 97 LEU A N 1
ATOM 758 C CA . LEU A 1 97 ? -6.637 28.406 -5.148 1 90.12 97 LEU A CA 1
ATOM 759 C C . LEU A 1 97 ? -6.828 29.922 -5.156 1 90.12 97 LEU A C 1
ATOM 761 O O . LEU A 1 97 ? -7.945 30.422 -4.992 1 90.12 97 LEU A O 1
ATOM 765 N N . GLY A 1 98 ? -5.801 30.719 -5.414 1 88.38 98 GLY A N 1
ATOM 766 C CA . GLY A 1 98 ? -5.887 32.156 -5.555 1 88.38 98 GLY A CA 1
ATOM 767 C C . GLY A 1 98 ? -5.832 32.875 -4.227 1 88.38 98 GLY A C 1
ATOM 768 O O . GLY A 1 98 ? -4.984 33.75 -4.031 1 88.38 98 GLY A O 1
ATOM 769 N N . ARG A 1 99 ? -6.883 32.625 -3.305 1 91.38 99 ARG A N 1
ATOM 770 C CA . ARG A 1 99 ? -6.902 33.312 -2.029 1 91.38 99 ARG A CA 1
ATOM 771 C C . ARG A 1 99 ? -7.578 32.5 -0.948 1 91.38 99 ARG A C 1
ATOM 773 O O . ARG A 1 99 ? -8.453 31.672 -1.246 1 91.38 99 ARG A O 1
ATOM 780 N N . ILE A 1 100 ? -7.074 32.625 0.266 1 92.88 100 ILE A N 1
ATOM 781 C CA . ILE A 1 100 ? -7.754 32.125 1.456 1 92.88 100 ILE A CA 1
ATOM 782 C C . ILE A 1 100 ? -8.102 33.312 2.377 1 92.88 100 ILE A C 1
ATOM 784 O O . ILE A 1 100 ? -7.219 34.062 2.809 1 92.88 100 ILE A O 1
ATOM 788 N N . ASP A 1 101 ? -9.336 33.531 2.732 1 90.81 101 ASP A N 1
ATOM 789 C CA . ASP A 1 101 ? -9.812 34.688 3.467 1 90.81 101 ASP A CA 1
ATOM 790 C C . ASP A 1 101 ? -9.562 34.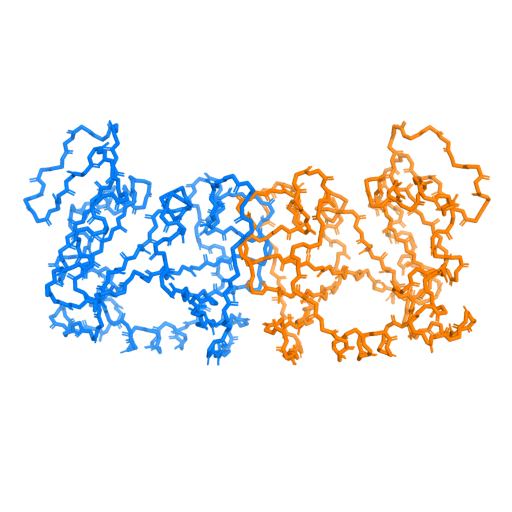531 4.965 1 90.81 101 ASP A C 1
ATOM 792 O O . ASP A 1 101 ? -9.398 35.531 5.68 1 90.81 101 ASP A O 1
ATOM 796 N N . ASP A 1 102 ? -9.555 33.344 5.371 1 93.44 102 ASP A N 1
ATOM 797 C CA . ASP A 1 102 ? -9.328 33.125 6.797 1 93.44 102 ASP A CA 1
ATOM 798 C C . ASP A 1 102 ? -7.914 33.531 7.195 1 93.44 102 ASP A C 1
ATOM 800 O O . ASP A 1 102 ? -6.934 32.969 6.699 1 93.44 102 ASP A O 1
ATOM 804 N N . PRO A 1 103 ? -7.785 34.438 8.078 1 91.81 103 PRO A N 1
ATOM 805 C CA . PRO A 1 103 ? -6.461 34.969 8.414 1 91.81 103 PRO A CA 1
ATOM 806 C C . PRO A 1 103 ? -5.59 33.938 9.148 1 91.81 103 PRO A C 1
ATOM 808 O O . PRO A 1 103 ? -4.375 34.125 9.242 1 91.81 103 PRO A O 1
ATOM 811 N N . ALA A 1 104 ? -6.184 32.906 9.656 1 92.25 104 ALA A N 1
ATOM 812 C CA . ALA A 1 104 ? -5.438 31.891 10.414 1 92.25 104 ALA A CA 1
ATOM 813 C C . ALA A 1 104 ? -4.809 30.859 9.477 1 92.25 104 ALA A C 1
ATOM 815 O O . ALA A 1 104 ? -4.031 30.016 9.914 1 92.25 104 ALA A O 1
ATOM 816 N N . VAL A 1 105 ? -5.105 30.906 8.195 1 97.44 105 VAL A N 1
ATOM 817 C CA . VAL A 1 105 ? -4.605 29.953 7.207 1 97.44 105 VAL A CA 1
ATOM 818 C C . VAL A 1 105 ? -3.764 30.688 6.16 1 97.44 105 VAL A C 1
ATOM 820 O O . VAL A 1 105 ? -4.242 31.625 5.516 1 97.44 105 VAL A O 1
ATOM 823 N N . GLU A 1 106 ? -2.576 30.297 6.051 1 97.56 106 GLU A N 1
ATOM 824 C CA . GLU A 1 106 ? -1.665 30.922 5.094 1 97.56 106 GLU A CA 1
ATOM 825 C C . GLU A 1 106 ? -1.625 30.141 3.783 1 97.56 106 GLU A C 1
ATOM 827 O O . GLU A 1 106 ? -1.398 28.922 3.783 1 97.56 106 GLU A O 1
ATOM 832 N N . LEU A 1 107 ? -1.849 30.812 2.686 1 97.62 107 LEU A N 1
ATOM 833 C CA . LEU A 1 107 ? -1.718 30.234 1.356 1 97.62 107 LEU A CA 1
ATOM 834 C C . LEU A 1 107 ? -0.269 30.281 0.883 1 97.62 107 LEU A C 1
ATOM 836 O O . LEU A 1 107 ? 0.384 31.312 0.969 1 97.62 107 LEU A O 1
ATOM 840 N N . VAL A 1 108 ? 0.257 29.172 0.513 1 97.56 108 VAL A N 1
ATOM 841 C CA . VAL A 1 108 ? 1.597 29.031 -0.049 1 97.56 108 VAL A CA 1
ATOM 842 C C . VAL A 1 108 ? 1.503 28.656 -1.524 1 97.56 108 VAL A C 1
ATOM 844 O O . VAL A 1 108 ? 1.144 27.516 -1.855 1 97.56 108 VAL A O 1
ATOM 847 N N . GLU A 1 109 ? 1.92 29.453 -2.404 1 95 109 GLU A N 1
ATOM 848 C CA . GLU A 1 109 ? 1.636 29.25 -3.824 1 95 109 GLU A CA 1
ATOM 849 C C . GLU A 1 109 ? 2.768 28.5 -4.512 1 95 109 GLU A C 1
ATOM 851 O O . GLU A 1 109 ? 2.584 27.953 -5.609 1 95 109 GLU A O 1
ATOM 856 N N . SER A 1 110 ? 3.949 28.672 -3.832 1 92.81 110 SER A N 1
ATOM 857 C CA . SER A 1 110 ? 5.062 27.984 -4.473 1 92.81 110 SER A CA 1
ATOM 858 C C . SER A 1 110 ? 6.105 27.547 -3.451 1 92.81 110 SER A C 1
ATOM 860 O O . SER A 1 110 ? 6.066 27.969 -2.295 1 92.81 110 SER A O 1
ATOM 862 N N . ASP A 1 111 ? 6.945 26.594 -3.77 1 95.44 111 ASP A N 1
ATOM 863 C CA . ASP A 1 111 ? 8.156 26.141 -3.09 1 95.44 111 ASP A CA 1
ATOM 864 C C . ASP A 1 111 ? 7.828 25.531 -1.725 1 95.44 111 ASP A C 1
ATOM 866 O O . ASP A 1 111 ? 8.367 25.969 -0.704 1 95.44 111 ASP A O 1
ATOM 870 N N . PRO A 1 112 ? 6.969 24.578 -1.707 1 97.69 112 PRO A N 1
ATOM 871 C CA . PRO A 1 112 ? 6.703 23.906 -0.428 1 97.69 112 PRO A CA 1
ATOM 872 C C . PRO A 1 112 ? 7.961 23.328 0.206 1 97.69 112 PRO A C 1
ATOM 874 O O . PRO A 1 112 ? 8.055 23.234 1.434 1 97.69 112 PRO A O 1
ATOM 877 N N . LEU A 1 113 ? 8.922 22.922 -0.546 1 98.19 113 LEU A N 1
ATOM 878 C CA . LEU A 1 113 ? 10.18 22.406 -0.02 1 98.19 113 LEU A CA 1
ATOM 879 C C . LEU A 1 113 ? 10.906 23.469 0.793 1 98.19 113 LEU A C 1
ATOM 881 O O . LEU A 1 113 ? 11.328 23.219 1.922 1 98.19 113 LEU A O 1
ATOM 885 N N . GLY A 1 114 ? 11.086 24.672 0.179 1 98.38 114 GLY A N 1
ATOM 886 C CA . GLY A 1 114 ? 11.695 25.766 0.914 1 98.38 114 GLY A CA 1
ATOM 887 C C . GLY A 1 114 ? 10.945 26.125 2.184 1 98.38 114 GLY A C 1
ATOM 888 O O . GLY A 1 114 ? 11.555 26.422 3.211 1 98.38 114 GLY A O 1
ATOM 889 N N . LEU A 1 115 ? 9.625 26.125 2.131 1 98.5 115 LEU A N 1
ATOM 890 C CA . LEU A 1 115 ? 8.805 26.391 3.311 1 98.5 115 LEU A CA 1
ATOM 891 C C . LEU A 1 115 ? 9.133 25.406 4.426 1 98.5 115 LEU A C 1
ATOM 893 O O . LEU A 1 115 ? 9.406 25.812 5.559 1 98.5 115 LEU A O 1
ATOM 897 N N . VAL A 1 116 ? 9.141 24.078 4.152 1 98.69 116 VAL A N 1
ATOM 898 C CA . VAL A 1 116 ? 9.367 23.047 5.16 1 98.69 116 VAL A CA 1
ATOM 899 C C . VAL A 1 116 ? 10.781 23.172 5.727 1 98.69 116 VAL A C 1
ATOM 901 O O . VAL A 1 116 ? 10.984 23.047 6.938 1 98.69 116 VAL A O 1
ATOM 904 N N . GLN A 1 117 ? 11.742 23.438 4.863 1 98.62 117 GLN A N 1
ATOM 905 C CA . GLN A 1 117 ? 13.125 23.578 5.316 1 98.62 117 GLN A CA 1
ATOM 906 C C . GLN A 1 117 ? 13.258 24.766 6.281 1 98.62 117 GLN A C 1
ATOM 908 O O . GLN A 1 117 ? 14 24.688 7.262 1 98.62 117 GLN A O 1
ATOM 913 N N . ARG A 1 118 ? 12.586 25.828 5.992 1 98.31 118 ARG A N 1
ATOM 914 C CA . ARG A 1 118 ? 12.578 26.969 6.895 1 98.31 118 ARG A CA 1
ATOM 915 C C . ARG A 1 118 ? 11.875 26.625 8.203 1 98.31 118 ARG A C 1
ATOM 917 O O . ARG A 1 118 ? 12.398 26.906 9.289 1 98.31 118 ARG A O 1
ATOM 924 N N . LEU A 1 119 ? 10.695 26.047 8.125 1 98.62 119 LEU A N 1
ATOM 925 C CA . LEU A 1 119 ? 9.914 25.703 9.305 1 98.62 119 LEU A CA 1
ATOM 926 C C . LEU A 1 119 ? 10.695 24.781 10.227 1 98.62 119 LEU A C 1
ATOM 928 O O . LEU A 1 119 ? 10.609 24.891 11.453 1 98.62 119 LEU A O 1
ATOM 932 N N . LYS A 1 120 ? 11.391 23.812 9.648 1 98.62 120 LYS A N 1
ATOM 933 C CA . LYS A 1 120 ? 12.156 22.844 10.445 1 98.62 120 LYS A CA 1
ATOM 934 C C . LYS A 1 120 ? 13.203 23.547 11.297 1 98.62 120 LYS A C 1
ATOM 936 O O . LYS A 1 120 ? 13.633 23.031 12.328 1 98.62 120 LYS A O 1
ATOM 941 N N . LYS A 1 121 ? 13.633 24.719 10.93 1 98.06 121 LYS A N 1
ATOM 942 C CA . LYS A 1 121 ? 14.672 25.469 11.633 1 98.06 121 LYS A CA 1
ATOM 943 C C . LYS A 1 121 ? 14.078 26.375 12.703 1 98.06 121 LYS A C 1
ATOM 945 O O . LYS A 1 121 ? 14.797 26.906 13.547 1 98.06 121 LYS A O 1
ATOM 950 N N . GLU A 1 122 ? 12.828 26.562 12.664 1 98.06 122 GLU A N 1
ATOM 951 C CA . GLU A 1 122 ? 12.148 27.391 13.656 1 98.06 122 GLU A CA 1
ATOM 952 C C . GLU A 1 122 ? 11.875 26.594 14.938 1 98.06 122 GLU A C 1
ATOM 954 O O . GLU A 1 122 ? 11.891 25.359 14.93 1 98.06 122 GLU A O 1
ATOM 959 N N . GLU A 1 123 ? 11.672 27.312 16.016 1 97.75 123 GLU A N 1
ATOM 960 C CA . GLU A 1 123 ? 11.25 26.672 17.266 1 97.75 123 GLU A CA 1
ATOM 961 C C . GLU A 1 123 ? 9.797 26.234 17.188 1 97.75 123 GLU A C 1
ATOM 963 O O . GLU A 1 123 ? 8.984 26.859 16.5 1 97.75 123 GLU A O 1
ATOM 968 N N . GLY A 1 124 ? 9.516 25.156 17.984 1 97.75 124 GLY A N 1
ATOM 969 C CA . GLY A 1 124 ? 8.141 24.703 18.031 1 97.75 124 GLY A CA 1
ATOM 970 C C . GLY A 1 124 ? 8.016 23.188 17.969 1 97.75 124 GLY A C 1
ATOM 971 O O . GLY A 1 124 ? 9.016 22.469 18.062 1 97.75 124 GLY A O 1
ATOM 972 N N . GLY A 1 125 ? 6.762 22.734 17.906 1 98.38 125 GLY A N 1
ATOM 973 C CA . GLY A 1 125 ? 6.473 21.328 17.734 1 98.38 125 GLY A CA 1
ATOM 974 C C . GLY A 1 125 ? 6.711 20.828 16.328 1 98.38 125 GLY A C 1
ATOM 975 O O . GLY A 1 125 ? 7.066 21.609 15.438 1 98.38 125 GLY A O 1
ATOM 976 N N . ASP A 1 126 ? 6.551 19.547 16.109 1 98.75 126 ASP A N 1
ATOM 977 C CA . ASP A 1 126 ? 6.734 18.938 14.797 1 98.75 126 ASP A CA 1
ATOM 978 C C . ASP A 1 126 ? 5.703 19.453 13.805 1 98.75 126 ASP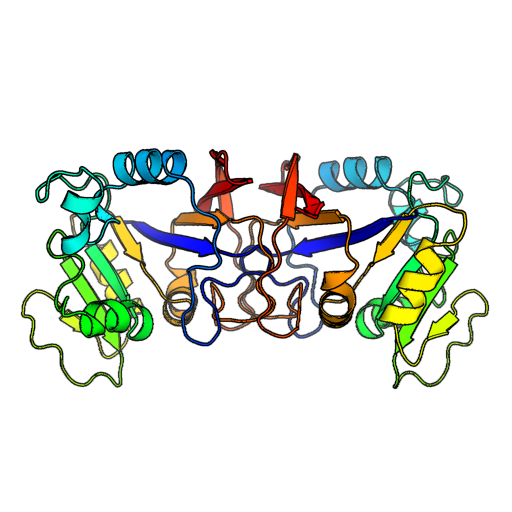 A C 1
ATOM 980 O O . ASP A 1 126 ? 4.766 20.156 14.18 1 98.75 126 ASP A O 1
ATOM 984 N N . ILE A 1 127 ? 5.945 19.25 12.562 1 98.94 127 ILE A N 1
ATOM 985 C CA . ILE A 1 127 ? 5.109 19.688 11.453 1 98.94 127 ILE A CA 1
ATOM 986 C C . ILE A 1 127 ? 4.332 18.5 10.891 1 98.94 127 ILE A C 1
ATOM 988 O O . ILE A 1 127 ? 4.914 17.453 10.57 1 98.94 127 ILE A O 1
ATOM 992 N N . TRP A 1 128 ? 3.016 18.656 10.891 1 98.94 128 TRP A N 1
ATOM 993 C CA . TRP A 1 128 ? 2.131 17.609 10.383 1 98.94 128 TRP A CA 1
ATOM 994 C C . TRP A 1 128 ? 1.842 17.828 8.898 1 98.94 128 TRP A C 1
ATOM 996 O O . TRP A 1 128 ? 1.295 18.859 8.508 1 98.94 128 TRP A O 1
ATOM 1006 N N . LEU A 1 129 ? 2.281 16.922 8.078 1 98.88 129 LEU A N 1
ATOM 1007 C CA . LEU A 1 129 ? 1.768 16.844 6.715 1 98.88 129 LEU A CA 1
ATOM 1008 C C . LEU A 1 129 ? 0.448 16.078 6.672 1 98.88 129 LEU A C 1
ATOM 1010 O O . LEU A 1 129 ? 0.435 14.844 6.766 1 98.88 129 LEU A O 1
ATOM 1014 N N . CYS A 1 130 ? -0.601 16.719 6.543 1 97.88 130 CYS A N 1
ATOM 1015 C CA . CYS A 1 130 ? -1.948 16.172 6.582 1 97.88 130 CYS A CA 1
ATOM 1016 C C . CYS A 1 130 ? -2.297 15.484 5.262 1 97.88 130 CYS A C 1
ATOM 1018 O O . CYS A 1 130 ? -3.033 14.5 5.242 1 97.88 130 CYS A O 1
ATOM 1020 N N . GLY A 1 131 ? -1.771 16.047 4.23 1 92.75 131 GLY A N 1
ATOM 1021 C CA . GLY A 1 131 ? -2.043 15.562 2.887 1 92.75 131 GLY A CA 1
ATOM 1022 C C . GLY A 1 131 ? -1.909 16.641 1.825 1 92.75 131 GLY A C 1
ATOM 1023 O O . GLY A 1 131 ? -1.586 17.781 2.137 1 92.75 131 GLY A O 1
ATOM 1024 N N . GLY A 1 132 ? -2.025 16.266 0.612 1 94.62 132 GLY A N 1
ATOM 1025 C CA . GLY A 1 132 ? -2.326 14.922 0.125 1 94.62 132 GLY A CA 1
ATOM 1026 C C . GLY A 1 132 ? -1.125 14.227 -0.492 1 94.62 132 GLY A C 1
ATOM 1027 O O . GLY A 1 132 ? 0.02 14.57 -0.186 1 94.62 132 GLY A O 1
ATOM 1028 N N . GLY A 1 133 ? -1.36 13.234 -1.334 1 96.81 133 GLY A N 1
ATOM 1029 C CA . GLY A 1 133 ? -0.338 12.391 -1.929 1 96.81 133 GLY A CA 1
ATOM 1030 C C . GLY A 1 133 ? 0.637 13.156 -2.803 1 96.81 133 GLY A C 1
ATOM 1031 O O . GLY A 1 133 ? 1.828 12.844 -2.838 1 96.81 133 GLY A O 1
ATOM 1032 N N . ASN A 1 134 ? 0.13 14.156 -3.535 1 96.56 134 ASN A N 1
ATOM 1033 C CA . ASN A 1 134 ? 1.003 14.969 -4.375 1 96.56 134 ASN A CA 1
ATOM 1034 C C . ASN A 1 134 ? 1.998 15.766 -3.539 1 96.56 134 ASN A C 1
ATOM 1036 O O . ASN A 1 134 ? 3.197 15.758 -3.818 1 96.56 134 ASN A O 1
ATOM 1040 N N . LEU A 1 135 ? 1.494 16.5 -2.559 1 97.94 135 LEU A N 1
ATOM 1041 C CA . LEU A 1 135 ? 2.359 17.281 -1.677 1 97.94 135 LEU A CA 1
ATOM 1042 C C . LEU A 1 135 ? 3.332 16.375 -0.931 1 97.94 135 LEU A C 1
ATOM 1044 O O . LEU A 1 135 ? 4.504 16.719 -0.767 1 97.94 135 LEU A O 1
ATOM 1048 N N . ALA A 1 136 ? 2.881 15.195 -0.46 1 98.38 136 ALA A N 1
ATOM 1049 C CA . ALA A 1 136 ? 3.744 14.219 0.196 1 98.38 136 ALA A CA 1
ATOM 1050 C C . ALA A 1 136 ? 4.902 13.812 -0.71 1 98.38 136 ALA A C 1
ATOM 1052 O O . ALA A 1 136 ? 6.047 13.703 -0.257 1 98.38 136 ALA A O 1
ATOM 1053 N N . ALA A 1 137 ? 4.602 13.586 -1.984 1 98.06 137 ALA A N 1
ATOM 1054 C CA . ALA A 1 137 ? 5.641 13.203 -2.938 1 98.06 137 ALA A CA 1
ATOM 1055 C C . ALA A 1 137 ? 6.676 14.32 -3.092 1 98.06 137 ALA A C 1
ATOM 1057 O O . ALA A 1 137 ? 7.879 14.047 -3.137 1 98.06 137 ALA A O 1
ATOM 1058 N N . GLN A 1 138 ? 6.211 15.555 -3.189 1 97.5 138 GLN A N 1
ATOM 1059 C CA . GLN A 1 138 ? 7.105 16.703 -3.334 1 97.5 138 GLN A CA 1
ATOM 1060 C C . GLN A 1 138 ? 8.023 16.828 -2.125 1 97.5 138 GLN A C 1
ATOM 1062 O O . GLN A 1 138 ? 9.164 17.281 -2.252 1 97.5 138 GLN A O 1
ATOM 1067 N N . LEU A 1 139 ? 7.527 16.438 -0.99 1 98.31 139 LEU A N 1
ATOM 1068 C CA . LEU A 1 139 ? 8.25 16.672 0.256 1 98.31 139 LEU A CA 1
ATOM 1069 C C . LEU A 1 139 ? 8.906 15.391 0.761 1 98.31 139 LEU A C 1
ATOM 1071 O O . LEU A 1 139 ? 9.383 15.344 1.896 1 98.31 139 LEU A O 1
ATOM 1075 N N . LEU A 1 140 ? 8.883 14.312 -0.033 1 98.19 140 LEU A N 1
ATOM 1076 C CA . LEU A 1 140 ? 9.352 12.992 0.376 1 98.19 140 LEU A CA 1
ATOM 1077 C C . LEU A 1 140 ? 10.75 13.078 0.979 1 98.19 140 LEU A C 1
ATOM 1079 O O . LEU A 1 140 ? 11.023 12.461 2.012 1 98.19 140 LEU A O 1
ATOM 1083 N N . GLY A 1 141 ? 11.633 13.852 0.417 1 97.38 141 GLY A N 1
ATOM 1084 C CA . GLY A 1 141 ? 13.008 13.984 0.875 1 97.38 141 GLY A CA 1
ATOM 1085 C C . GLY A 1 141 ? 13.117 14.648 2.236 1 97.38 141 GLY A C 1
ATOM 1086 O O . GLY A 1 141 ? 14.148 14.523 2.908 1 97.38 141 GLY A O 1
ATOM 1087 N N . GLU A 1 142 ? 12.086 15.336 2.707 1 98.19 142 GLU A N 1
ATOM 1088 C CA . GLU A 1 142 ? 12.102 16.062 3.971 1 98.19 142 GLU A CA 1
ATOM 1089 C C . GLU A 1 142 ? 11.328 15.32 5.055 1 98.19 142 GLU A C 1
ATOM 1091 O O . GLU A 1 142 ? 11.344 15.719 6.219 1 98.19 142 GLU A O 1
ATOM 1096 N N . LEU A 1 143 ? 10.633 14.242 4.699 1 98.44 143 LEU A N 1
ATOM 1097 C CA . LEU A 1 143 ? 9.852 13.5 5.676 1 98.44 143 LEU A CA 1
ATOM 1098 C C . LEU A 1 143 ? 10.758 12.766 6.66 1 98.44 143 LEU A C 1
ATOM 1100 O O . LEU A 1 143 ? 11.594 11.961 6.258 1 98.44 143 LEU A O 1
ATOM 1104 N N . ASP A 1 144 ? 10.562 13.047 7.918 1 98.62 144 ASP A N 1
ATOM 1105 C CA . ASP A 1 144 ? 11.328 12.391 8.977 1 98.62 144 ASP A CA 1
ATOM 1106 C C . ASP A 1 144 ? 10.617 11.141 9.477 1 98.62 144 ASP A C 1
ATOM 1108 O O . ASP A 1 144 ? 11.258 10.164 9.867 1 98.62 144 ASP A O 1
ATOM 1112 N N . GLU A 1 145 ? 9.297 11.211 9.516 1 98.69 145 GLU A N 1
ATOM 1113 C CA . GLU A 1 145 ? 8.492 10.117 10.062 1 98.69 145 GLU A CA 1
ATOM 1114 C C . GLU A 1 145 ? 7.219 9.922 9.25 1 98.69 145 GLU A C 1
ATOM 1116 O O . GLU A 1 145 ? 6.617 10.883 8.773 1 98.69 145 GLU A O 1
ATOM 1121 N N . LEU A 1 146 ? 6.898 8.711 9.062 1 98.81 146 LEU A N 1
ATOM 1122 C CA . LEU A 1 146 ? 5.594 8.289 8.562 1 98.81 146 LEU A CA 1
ATOM 1123 C C . LEU A 1 146 ? 4.797 7.578 9.648 1 98.81 146 LEU A C 1
ATOM 1125 O O . LEU A 1 146 ? 5.324 6.707 10.344 1 98.81 146 LEU A O 1
ATOM 1129 N N . ILE A 1 147 ? 3.643 8 9.836 1 98.88 147 ILE A N 1
ATOM 1130 C CA . ILE A 1 147 ? 2.662 7.254 10.617 1 98.88 147 ILE A CA 1
ATOM 1131 C C . ILE A 1 147 ? 1.541 6.762 9.703 1 98.88 147 ILE A C 1
ATOM 1133 O O . ILE A 1 147 ? 0.639 7.527 9.352 1 98.88 147 ILE A O 1
ATOM 1137 N N . ILE A 1 148 ? 1.616 5.516 9.336 1 98.88 148 ILE A N 1
ATOM 1138 C CA . ILE A 1 148 ? 0.705 4.965 8.344 1 98.88 148 ILE A CA 1
ATOM 1139 C C . ILE A 1 148 ? -0.341 4.09 9.023 1 98.88 148 ILE A C 1
ATOM 1141 O O . ILE A 1 148 ? 0.001 3.113 9.695 1 98.88 148 ILE A O 1
ATOM 1145 N N . LYS A 1 149 ? -1.557 4.488 8.914 1 98.81 149 LYS A N 1
ATOM 1146 C CA . LYS A 1 149 ? -2.682 3.627 9.266 1 98.81 149 LYS A CA 1
ATOM 1147 C C . LYS A 1 149 ? -3.064 2.725 8.094 1 98.81 149 LYS A C 1
ATOM 1149 O O . LYS A 1 149 ? -3.805 3.141 7.199 1 98.81 149 LYS A O 1
ATOM 1154 N N . SER A 1 150 ? -2.586 1.542 8.094 1 98.81 150 SER A N 1
ATOM 1155 C CA . SER A 1 150 ? -2.877 0.594 7.027 1 98.81 150 SER A CA 1
ATOM 1156 C C . SER A 1 150 ? -4.18 -0.152 7.285 1 98.81 150 SER A C 1
ATOM 1158 O O . SER A 1 150 ? -4.309 -0.86 8.289 1 98.81 150 SER A O 1
ATOM 1160 N N . TYR A 1 151 ? -5.152 -0.007 6.441 1 98.81 151 TYR A N 1
ATOM 1161 C CA . TYR A 1 151 ? -6.445 -0.671 6.574 1 98.81 151 TYR A CA 1
ATOM 1162 C C . TYR A 1 151 ? -6.523 -1.893 5.664 1 98.81 151 TYR A C 1
ATOM 1164 O O . TYR A 1 151 ? -5.941 -1.904 4.578 1 98.81 151 TYR A O 1
ATOM 1172 N N . PRO A 1 152 ? -7.238 -2.947 6.086 1 98.69 152 PRO A N 1
ATOM 1173 C CA . PRO A 1 152 ? -7.316 -4.188 5.309 1 98.69 152 PRO A CA 1
ATOM 1174 C C . PRO A 1 152 ? -8.359 -4.121 4.195 1 98.69 152 PRO A C 1
ATOM 1176 O O . PRO A 1 152 ? -9.289 -4.934 4.168 1 98.69 152 PRO A O 1
ATOM 1179 N N . VAL A 1 153 ? -8.188 -3.184 3.305 1 98.75 153 VAL A N 1
ATOM 1180 C CA . VAL A 1 153 ? -9.078 -2.965 2.174 1 98.75 153 VAL A CA 1
ATOM 1181 C C . VAL A 1 153 ? -8.266 -2.713 0.909 1 98.75 153 VAL A C 1
ATOM 1183 O O . VAL A 1 153 ? -7.246 -2.014 0.948 1 98.75 153 VAL A O 1
ATOM 1186 N N . VAL A 1 154 ? -8.633 -3.371 -0.145 1 98.75 154 VAL A N 1
ATOM 1187 C CA . VAL A 1 154 ? -8.164 -3.016 -1.48 1 98.75 154 VAL A CA 1
ATOM 1188 C C . VAL A 1 154 ? -9.125 -2.008 -2.111 1 98.75 154 VAL A C 1
ATOM 1190 O O . VAL A 1 154 ? -10.312 -2.291 -2.273 1 98.75 154 VAL A O 1
ATOM 1193 N N . ALA A 1 155 ? -8.594 -0.858 -2.492 1 98.56 155 ALA A N 1
ATOM 1194 C CA . ALA A 1 155 ? -9.438 0.174 -3.082 1 98.56 155 ALA A CA 1
ATOM 1195 C C . ALA A 1 155 ? -9.656 -0.079 -4.57 1 98.56 155 ALA A C 1
ATOM 1197 O O . ALA A 1 155 ? -10.766 0.097 -5.082 1 98.56 155 ALA A O 1
ATOM 1198 N N . GLY A 1 156 ? -8.625 -0.502 -5.242 1 98.12 156 GLY A N 1
ATOM 1199 C CA . GLY A 1 156 ? -8.641 -0.728 -6.68 1 98.12 156 GLY A CA 1
ATOM 1200 C C . GLY A 1 156 ? -8.117 0.454 -7.473 1 98.12 156 GLY A C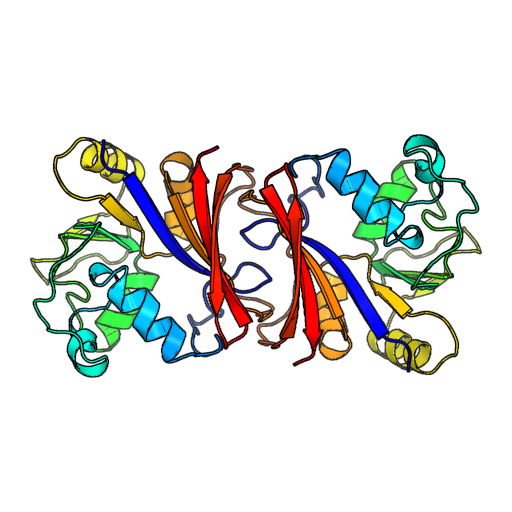 1
ATOM 1201 O O . GLY A 1 156 ? -7.41 0.275 -8.469 1 98.12 156 GLY A O 1
ATOM 1202 N N . SER A 1 157 ? -8.445 1.601 -7.125 1 97.75 157 SER A N 1
ATOM 1203 C CA . SER A 1 157 ? -8.023 2.877 -7.695 1 97.75 157 SER A CA 1
ATOM 1204 C C . SER A 1 157 ? -8.297 4.027 -6.727 1 97.75 157 SER A C 1
ATOM 1206 O O . SER A 1 157 ? -9.008 3.857 -5.734 1 97.75 157 SER A O 1
ATOM 1208 N N . GLY A 1 158 ? -7.629 5.137 -7.074 1 97.81 158 GLY A N 1
ATOM 1209 C CA . GLY A 1 158 ? -7.848 6.285 -6.207 1 97.81 158 GLY A CA 1
ATOM 1210 C C . GLY A 1 158 ? -6.672 7.246 -6.184 1 97.81 158 GLY A C 1
ATOM 1211 O O . GLY A 1 158 ? -5.938 7.355 -7.168 1 97.81 158 GLY A O 1
ATOM 1212 N N . ILE A 1 159 ? -6.613 8.023 -5.035 1 97.44 159 ILE A N 1
ATOM 1213 C CA . ILE A 1 159 ? -5.531 8.977 -4.797 1 97.44 159 ILE A CA 1
ATOM 1214 C C . ILE A 1 159 ? -4.391 8.289 -4.055 1 97.44 159 ILE A C 1
ATOM 1216 O O . ILE A 1 159 ? -4.57 7.809 -2.932 1 97.44 159 ILE A O 1
ATOM 1220 N N . SER A 1 160 ? -3.207 8.266 -4.68 1 97.81 160 SER A N 1
ATOM 1221 C CA . SER A 1 160 ? -2.062 7.562 -4.105 1 97.81 160 SER A CA 1
ATOM 1222 C C . SER A 1 160 ? -1.525 8.289 -2.877 1 97.81 160 SER A C 1
ATOM 1224 O O . SER A 1 160 ? -1.581 9.516 -2.801 1 97.81 160 SER A O 1
ATOM 1226 N N . ALA A 1 161 ? -0.983 7.527 -1.971 1 98.38 161 ALA A N 1
ATOM 1227 C CA . ALA A 1 161 ? -0.365 8.102 -0.777 1 98.38 161 ALA A CA 1
ATOM 1228 C C . ALA A 1 161 ? 0.825 8.984 -1.144 1 98.38 161 ALA A C 1
ATOM 1230 O O . ALA A 1 161 ? 1.118 9.961 -0.451 1 98.38 161 ALA A O 1
ATOM 1231 N N . PHE A 1 162 ? 1.541 8.609 -2.158 1 98.31 162 PHE A N 1
ATOM 1232 C CA . PHE A 1 162 ? 2.627 9.375 -2.762 1 98.31 162 PHE A CA 1
ATOM 1233 C C . PHE A 1 162 ? 2.488 9.406 -4.281 1 98.31 162 PHE A C 1
ATOM 1235 O O . PHE A 1 162 ? 2.645 8.375 -4.945 1 98.31 162 PHE A O 1
ATOM 1242 N N . ALA A 1 163 ? 2.189 10.492 -4.82 1 96.19 163 ALA A N 1
ATOM 1243 C CA . ALA A 1 163 ? 2.023 10.648 -6.262 1 96.19 163 ALA A CA 1
ATOM 1244 C C . ALA A 1 163 ? 3.217 11.375 -6.875 1 96.19 163 ALA A C 1
ATOM 1246 O O . ALA A 1 163 ? 3.145 12.57 -7.16 1 96.19 163 ALA A O 1
ATOM 1247 N N . GLY A 1 164 ? 4.285 10.719 -7.066 1 96.44 164 GLY A N 1
ATOM 1248 C CA . GLY A 1 164 ? 5.508 11.32 -7.578 1 96.44 164 GLY A CA 1
ATOM 1249 C C . GLY A 1 164 ? 6.234 10.438 -8.578 1 96.44 164 GLY A C 1
ATOM 1250 O O . GLY A 1 164 ? 5.621 9.594 -9.234 1 96.44 164 GLY A O 1
ATOM 1251 N N . ALA A 1 165 ? 7.52 10.742 -8.789 1 97 165 ALA A N 1
ATOM 1252 C CA . ALA A 1 165 ? 8.398 9.953 -9.648 1 97 165 ALA A CA 1
ATOM 1253 C C . ALA A 1 165 ? 8.945 8.742 -8.906 1 97 165 ALA A C 1
ATOM 1255 O O . ALA A 1 165 ? 8.945 8.703 -7.672 1 97 165 ALA A O 1
ATOM 1256 N N . PHE A 1 166 ? 9.281 7.734 -9.703 1 98.25 166 PHE A N 1
ATOM 1257 C CA . PHE A 1 166 ? 9.93 6.562 -9.117 1 98.25 166 PHE A CA 1
ATOM 1258 C C . PHE A 1 166 ? 11.266 6.938 -8.484 1 98.25 166 PHE A C 1
ATOM 1260 O O . PHE A 1 166 ? 12.242 7.18 -9.195 1 98.25 166 PHE A O 1
ATOM 1267 N N . GLN A 1 167 ? 11.242 7.039 -7.234 1 97.19 167 GLN A N 1
ATOM 1268 C CA . GLN A 1 167 ? 12.391 7.371 -6.398 1 97.19 167 GLN A CA 1
ATOM 1269 C C . GLN A 1 167 ? 12.336 6.617 -5.07 1 97.19 167 GLN A C 1
ATOM 1271 O O . GLN A 1 167 ? 12 7.195 -4.035 1 97.19 167 GLN A O 1
ATOM 1276 N N . PRO A 1 168 ? 12.734 5.348 -5.164 1 98.06 168 PRO A N 1
ATOM 1277 C CA . PRO A 1 168 ? 12.617 4.539 -3.949 1 98.06 168 PRO A CA 1
ATOM 1278 C C . PRO A 1 168 ? 13.289 5.188 -2.742 1 98.06 168 PRO A C 1
ATOM 1280 O O . PRO A 1 168 ? 14.453 5.598 -2.824 1 98.06 168 PRO A O 1
ATOM 1283 N N . THR A 1 169 ? 12.547 5.352 -1.682 1 98.31 169 THR A N 1
ATOM 1284 C CA . THR A 1 169 ? 13 5.957 -0.435 1 98.31 169 THR A CA 1
ATOM 1285 C C . THR A 1 169 ? 12.734 5.027 0.746 1 98.31 169 THR A C 1
ATOM 1287 O O . THR A 1 169 ? 11.586 4.688 1.024 1 98.31 169 THR A O 1
ATOM 1290 N N . LEU A 1 170 ? 13.797 4.656 1.466 1 98.19 170 LEU A N 1
ATOM 1291 C CA . LEU A 1 170 ? 13.711 3.643 2.512 1 98.19 170 LEU A CA 1
ATOM 1292 C C . LEU A 1 170 ? 13.359 4.277 3.855 1 98.19 170 LEU A C 1
ATOM 1294 O O . LEU A 1 170 ? 13.852 5.359 4.18 1 98.19 170 LEU A O 1
ATOM 1298 N N . PHE A 1 171 ? 12.555 3.602 4.641 1 98.69 171 PHE A N 1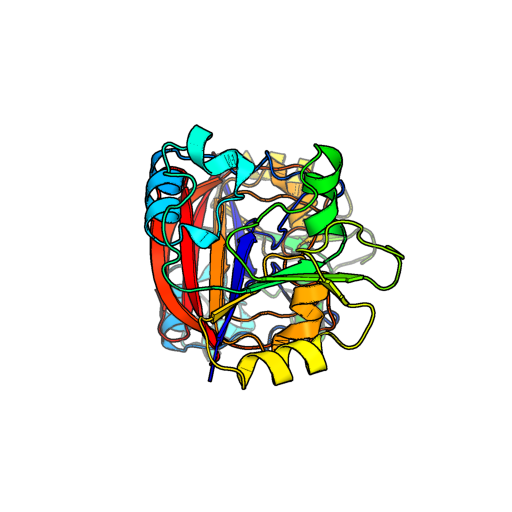
ATOM 1299 C CA . PHE A 1 171 ? 12.242 3.924 6.027 1 98.69 171 PHE A CA 1
ATOM 1300 C C . PHE A 1 171 ? 12.5 2.729 6.934 1 98.69 171 PHE A C 1
ATOM 1302 O O . PHE A 1 171 ? 12.805 1.634 6.453 1 98.69 171 PHE A O 1
ATOM 1309 N N . THR A 1 172 ? 12.477 2.949 8.219 1 98.44 172 THR A N 1
ATOM 1310 C CA . THR A 1 172 ? 12.617 1.906 9.234 1 98.44 172 THR A CA 1
ATOM 1311 C C . THR A 1 172 ? 11.406 1.884 10.164 1 98.44 172 THR A C 1
ATOM 1313 O O . THR A 1 172 ? 11.047 2.908 10.742 1 98.44 172 THR A O 1
ATOM 1316 N N . PRO A 1 173 ? 10.742 0.709 10.211 1 98.62 173 PRO A N 1
ATOM 1317 C CA . PRO A 1 173 ? 9.648 0.661 11.188 1 98.62 173 PRO A CA 1
ATOM 1318 C C . PRO A 1 173 ? 10.148 0.745 12.625 1 98.62 173 PRO A C 1
ATOM 1320 O O . PRO A 1 173 ? 11.109 0.067 12.992 1 98.62 173 PRO A O 1
ATOM 1323 N N . ALA A 1 174 ? 9.477 1.55 13.406 1 98.44 174 ALA A N 1
ATOM 1324 C CA . ALA A 1 174 ? 9.875 1.782 14.789 1 98.44 174 ALA A CA 1
ATOM 1325 C C . ALA A 1 174 ? 8.836 1.238 15.766 1 98.44 174 ALA A C 1
ATOM 1327 O O . ALA A 1 174 ? 9.164 0.879 16.906 1 98.44 174 ALA A O 1
ATOM 1328 N N . ARG A 1 175 ? 7.605 1.219 15.398 1 98.38 175 ARG A N 1
ATOM 1329 C CA . ARG A 1 175 ? 6.473 0.837 16.234 1 98.38 175 ARG A CA 1
ATOM 1330 C C . ARG A 1 175 ? 5.309 0.339 15.391 1 98.38 175 ARG A C 1
ATOM 1332 O O . ARG A 1 175 ? 5.113 0.797 14.266 1 98.38 175 ARG A O 1
ATOM 1339 N N . ARG A 1 176 ? 4.594 -0.663 15.875 1 98.62 176 ARG A N 1
ATOM 1340 C CA . ARG A 1 176 ? 3.355 -1.126 15.258 1 98.62 176 ARG A CA 1
ATOM 1341 C C . ARG A 1 176 ? 2.271 -1.354 16.297 1 98.62 176 ARG A C 1
ATOM 1343 O O . ARG A 1 176 ? 2.559 -1.819 17.406 1 98.62 176 ARG A O 1
ATOM 1350 N N . LYS A 1 177 ? 1.097 -1.062 15.969 1 98.62 177 LYS A N 1
ATOM 1351 C CA . LYS A 1 177 ? -0.064 -1.334 16.812 1 98.62 177 LYS A CA 1
ATOM 1352 C C . LYS A 1 177 ? -1.259 -1.78 15.969 1 98.62 177 LYS A C 1
ATOM 1354 O O . LYS A 1 177 ? -1.591 -1.148 14.969 1 98.62 177 LYS A O 1
ATOM 1359 N N . GLU A 1 178 ? -1.91 -2.922 16.375 1 98.5 178 GLU A N 1
ATOM 1360 C CA . GLU A 1 178 ? -3.074 -3.459 15.672 1 98.5 178 GLU A CA 1
ATOM 1361 C C . GLU A 1 178 ? -4.371 -3.031 16.359 1 98.5 178 GLU A C 1
ATOM 1363 O O . GLU A 1 178 ? -4.395 -2.785 17.562 1 98.5 178 GLU A O 1
ATOM 1368 N N . PHE A 1 179 ? -5.41 -2.961 15.656 1 98.5 179 PHE A N 1
ATOM 1369 C CA . PHE A 1 179 ? -6.719 -2.584 16.172 1 98.5 179 PHE A CA 1
ATOM 1370 C C . PHE A 1 179 ? -7.781 -3.586 15.742 1 98.5 179 PHE A C 1
ATOM 1372 O O . PHE A 1 179 ? -7.535 -4.426 14.875 1 98.5 179 PHE A O 1
ATOM 1379 N N . ASP A 1 180 ? -9 -3.49 16.297 1 97.44 180 ASP A N 1
ATOM 1380 C CA . ASP A 1 180 ? -10.055 -4.492 16.188 1 97.44 180 ASP A CA 1
ATOM 1381 C C . ASP A 1 180 ? -10.711 -4.461 14.812 1 97.44 180 ASP A C 1
ATOM 1383 O O . ASP A 1 180 ? -11.406 -5.402 14.43 1 97.44 180 ASP A O 1
ATOM 1387 N N . ASN A 1 181 ? -10.539 -3.479 14.055 1 97.69 181 ASN A N 1
ATOM 1388 C CA . ASN A 1 181 ? -11.109 -3.383 12.711 1 97.69 181 ASN A CA 1
ATOM 1389 C C . ASN A 1 181 ? -10.148 -3.928 11.664 1 97.69 181 ASN A C 1
ATOM 1391 O O . ASN A 1 181 ? -10.367 -3.746 10.461 1 97.69 181 ASN A O 1
ATOM 1395 N N . GLY A 1 182 ? -9.039 -4.469 12.102 1 97.88 182 GLY A N 1
ATOM 1396 C CA . GLY A 1 182 ? -8.062 -5.07 11.211 1 97.88 182 GLY A CA 1
ATOM 1397 C C . GLY A 1 182 ? -6.969 -4.105 10.789 1 97.88 182 GLY A C 1
ATOM 1398 O O . GLY A 1 182 ? -5.977 -4.512 10.172 1 97.88 182 GLY A O 1
ATOM 1399 N N . ALA A 1 183 ? -7.09 -2.84 11.117 1 98.62 183 ALA A N 1
ATOM 1400 C CA . ALA A 1 183 ? -6.078 -1.842 10.773 1 98.62 183 ALA A CA 1
ATOM 1401 C C . ALA A 1 183 ? -4.836 -2 11.648 1 98.62 183 ALA A C 1
ATOM 1403 O O . ALA A 1 183 ? -4.918 -2.518 12.766 1 98.62 183 ALA A O 1
ATOM 1404 N N . GLN A 1 184 ? -3.744 -1.652 11.102 1 98.75 184 GLN A N 1
ATOM 1405 C CA . GLN A 1 184 ? -2.484 -1.541 11.828 1 98.75 184 GLN A CA 1
ATOM 1406 C C . GLN A 1 184 ? -1.841 -0.175 11.609 1 98.75 184 GLN A C 1
ATOM 1408 O O . GLN A 1 184 ? -1.711 0.279 10.469 1 98.75 184 GLN A O 1
ATOM 1413 N N . VAL A 1 185 ? -1.517 0.445 12.688 1 98.88 185 VAL A N 1
ATOM 1414 C CA . VAL A 1 185 ? -0.726 1.668 12.594 1 98.88 185 VAL A CA 1
ATOM 1415 C C . VAL A 1 185 ? 0.758 1.336 12.727 1 98.88 185 VAL A C 1
ATOM 1417 O O . VAL A 1 185 ? 1.16 0.64 13.664 1 98.88 185 VAL A O 1
ATOM 1420 N N . THR A 1 186 ? 1.529 1.763 11.812 1 98.88 186 THR A N 1
ATOM 1421 C CA . THR A 1 186 ? 2.979 1.595 11.867 1 98.88 186 THR A CA 1
ATOM 1422 C C . THR A 1 186 ? 3.682 2.949 11.82 1 98.88 186 THR A C 1
ATOM 1424 O O . THR A 1 186 ? 3.332 3.811 11.016 1 98.88 186 THR A O 1
ATOM 1427 N N . TRP A 1 187 ? 4.574 3.18 12.734 1 98.88 187 TRP A N 1
ATOM 1428 C CA . TRP A 1 187 ? 5.453 4.34 12.742 1 98.88 187 TRP A CA 1
ATOM 1429 C C . TRP A 1 187 ? 6.785 4.02 12.07 1 98.88 187 TRP A C 1
ATOM 1431 O O . TRP A 1 187 ? 7.461 3.061 12.445 1 98.88 187 TRP A O 1
ATOM 1441 N N . PHE A 1 188 ? 7.102 4.824 11.078 1 98.81 188 PHE A N 1
ATOM 1442 C CA . PHE A 1 188 ? 8.367 4.676 10.367 1 98.81 188 PHE A CA 1
ATOM 1443 C C . PHE A 1 188 ? 9.25 5.895 10.586 1 98.81 188 PHE A C 1
ATOM 1445 O O . PHE A 1 188 ? 8.766 7.027 10.602 1 98.81 188 PHE A O 1
ATOM 1452 N N . THR A 1 189 ? 10.523 5.645 10.664 1 98.5 189 THR A N 1
ATOM 1453 C CA . THR A 1 189 ? 11.508 6.719 10.648 1 98.5 189 THR A CA 1
ATOM 1454 C C . THR A 1 189 ? 12.383 6.633 9.398 1 98.5 189 THR A C 1
ATOM 1456 O O . THR A 1 189 ? 12.516 5.562 8.805 1 98.5 189 THR A O 1
ATOM 1459 N N . ARG A 1 190 ? 12.828 7.785 9.047 1 94.31 190 ARG A N 1
ATOM 1460 C CA . ARG A 1 190 ? 13.711 7.777 7.891 1 94.31 190 ARG A CA 1
ATOM 1461 C C . ARG A 1 190 ? 14.93 6.895 8.141 1 94.31 190 ARG A C 1
ATOM 1463 O O . ARG A 1 190 ? 15.492 6.895 9.234 1 94.31 190 ARG A O 1
ATOM 1470 N N . ALA A 1 191 ? 15.25 6.023 7.121 1 87.06 191 ALA A N 1
ATOM 1471 C CA . ALA A 1 191 ? 16.359 5.094 7.281 1 87.06 191 ALA A CA 1
ATOM 1472 C C . ALA A 1 191 ? 17.688 5.84 7.328 1 87.06 191 ALA A C 1
ATOM 1474 O O . ALA A 1 191 ? 17.828 6.918 6.742 1 87.06 191 ALA A O 1
ATOM 1475 N N . MET B 1 1 ? -13.242 -26.422 -1.716 1 91.69 1 MET B N 1
ATOM 1476 C CA . MET B 1 1 ? -12.867 -25.703 -2.932 1 91.69 1 MET B CA 1
ATOM 1477 C C . MET B 1 1 ? -11.477 -25.109 -2.799 1 91.69 1 MET B C 1
ATOM 1479 O O . MET B 1 1 ? -11.094 -24.641 -1.721 1 91.69 1 MET B O 1
ATOM 1483 N N . ARG B 1 2 ? -10.695 -25.156 -3.906 1 98.12 2 ARG B N 1
ATOM 1484 C CA . ARG B 1 2 ? -9.352 -24.594 -3.896 1 98.12 2 ARG B CA 1
ATOM 1485 C C . ARG B 1 2 ? -9.391 -23.094 -3.648 1 98.12 2 ARG B C 1
ATOM 1487 O O . ARG B 1 2 ? -10.344 -22.406 -4.051 1 98.12 2 ARG B O 1
ATOM 1494 N N . LYS B 1 3 ? -8.414 -22.578 -3.027 1 98.56 3 LYS B N 1
ATOM 1495 C CA . LYS B 1 3 ? -8.32 -21.141 -2.803 1 98.56 3 LYS B CA 1
ATOM 1496 C C . LYS B 1 3 ? -7.445 -20.469 -3.857 1 98.56 3 LYS B C 1
ATOM 1498 O O . LYS B 1 3 ? -6.488 -21.078 -4.348 1 98.56 3 LYS B O 1
ATOM 1503 N N . LEU B 1 4 ? -7.816 -19.297 -4.262 1 98.81 4 LEU B N 1
ATOM 1504 C CA . LEU B 1 4 ? -6.93 -18.406 -5 1 98.81 4 LEU B CA 1
ATOM 1505 C C . LEU B 1 4 ? -6.168 -17.484 -4.051 1 98.81 4 LEU B C 1
ATOM 1507 O O . LEU B 1 4 ? -6.781 -16.75 -3.275 1 98.81 4 LEU B O 1
ATOM 1511 N N . VAL B 1 5 ? -4.836 -17.531 -4.098 1 98.81 5 VAL B N 1
ATOM 1512 C CA . VAL B 1 5 ? -3.971 -16.828 -3.156 1 98.81 5 VAL B CA 1
ATOM 1513 C C . VAL B 1 5 ? -3.057 -15.875 -3.916 1 98.81 5 VAL B C 1
ATOM 1515 O O . VAL B 1 5 ? -2.34 -16.281 -4.832 1 98.81 5 VAL B O 1
ATOM 1518 N N . TYR B 1 6 ? -3.143 -14.617 -3.615 1 98.88 6 TYR B N 1
ATOM 1519 C CA . TYR B 1 6 ? -2.217 -13.625 -4.148 1 98.88 6 TYR B CA 1
ATOM 1520 C C . TYR B 1 6 ? -1.043 -13.406 -3.203 1 98.88 6 TYR B C 1
ATOM 1522 O O . TYR B 1 6 ? -1.231 -13.016 -2.049 1 98.88 6 TYR B O 1
ATOM 1530 N N . TYR B 1 7 ? 0.124 -13.719 -3.629 1 98.75 7 TYR B N 1
ATOM 1531 C CA . TYR B 1 7 ? 1.376 -13.594 -2.893 1 98.75 7 TYR B CA 1
ATOM 1532 C C . TYR B 1 7 ? 2.301 -12.586 -3.562 1 98.75 7 TYR B C 1
ATOM 1534 O O . TYR B 1 7 ? 2.791 -12.82 -4.672 1 98.75 7 TYR B O 1
ATOM 1542 N N . VAL B 1 8 ? 2.586 -11.406 -2.84 1 98.38 8 VAL B N 1
ATOM 1543 C CA . VAL B 1 8 ? 3.213 -10.328 -3.6 1 98.38 8 VAL B CA 1
ATOM 1544 C C . VAL B 1 8 ? 3.971 -9.398 -2.652 1 98.38 8 VAL B C 1
ATOM 1546 O O . VAL B 1 8 ? 3.574 -9.227 -1.497 1 98.38 8 VAL B O 1
ATOM 1549 N N . ALA B 1 9 ? 5.117 -8.891 -3.096 1 98.44 9 ALA B N 1
ATOM 1550 C CA . ALA B 1 9 ? 5.816 -7.797 -2.43 1 98.44 9 ALA B CA 1
ATOM 1551 C C . ALA B 1 9 ? 5.172 -6.453 -2.762 1 98.44 9 ALA B C 1
ATOM 1553 O O . ALA B 1 9 ? 4.812 -6.195 -3.912 1 98.44 9 ALA B O 1
ATOM 1554 N N . VAL B 1 10 ? 5.008 -5.59 -1.798 1 98.81 10 VAL B N 1
ATOM 1555 C CA . VAL B 1 10 ? 4.34 -4.309 -2.008 1 98.81 10 VAL B CA 1
ATOM 1556 C C . VAL B 1 10 ? 5.07 -3.211 -1.237 1 98.81 10 VAL B C 1
ATOM 1558 O O . VAL B 1 10 ? 5.457 -3.404 -0.082 1 98.81 10 VAL B O 1
ATOM 1561 N N . SER B 1 11 ? 5.352 -2.078 -1.894 1 98.81 11 SER B N 1
ATOM 1562 C CA . SER B 1 11 ? 5.875 -0.893 -1.221 1 98.81 11 SER B CA 1
ATOM 1563 C C . SER B 1 11 ? 4.82 -0.255 -0.323 1 98.81 11 SER B C 1
ATOM 1565 O O . SER B 1 11 ? 3.643 -0.615 -0.388 1 98.81 11 SER B O 1
ATOM 1567 N N . LEU B 1 12 ? 5.223 0.671 0.52 1 98.56 12 LEU B N 1
ATOM 1568 C CA . LEU B 1 12 ? 4.309 1.343 1.436 1 98.56 12 LEU B CA 1
ATOM 1569 C C . LEU B 1 12 ? 3.211 2.074 0.669 1 98.56 12 LEU B C 1
ATOM 1571 O O . LEU B 1 12 ? 2.105 2.258 1.183 1 98.56 12 LEU B O 1
ATOM 1575 N N . ASP B 1 13 ? 3.525 2.473 -0.571 1 98.62 13 ASP B N 1
ATOM 1576 C CA . ASP B 1 13 ? 2.582 3.225 -1.396 1 98.62 13 ASP B CA 1
ATOM 1577 C C . ASP B 1 13 ? 1.979 2.34 -2.484 1 98.62 13 ASP B C 1
ATOM 1579 O O . ASP B 1 13 ? 1.417 2.842 -3.459 1 98.62 13 ASP B O 1
ATOM 1583 N N . GLY B 1 14 ? 2.045 1.005 -2.387 1 98.62 14 GLY B N 1
ATOM 1584 C CA . GLY B 1 14 ? 1.127 0.092 -3.051 1 98.62 14 GLY B CA 1
ATOM 1585 C C . GLY B 1 14 ? 1.655 -0.427 -4.375 1 98.62 14 GLY B C 1
ATOM 1586 O O . GLY B 1 14 ? 0.888 -0.917 -5.207 1 98.62 14 GLY B O 1
ATOM 1587 N N . TYR B 1 15 ? 2.988 -0.319 -4.578 1 98.62 15 TYR B N 1
ATOM 1588 C CA . TYR B 1 15 ? 3.543 -0.768 -5.852 1 98.62 15 TYR B CA 1
ATOM 1589 C C . TYR B 1 15 ? 4.262 -2.102 -5.691 1 98.62 15 TYR B C 1
ATOM 1591 O O . TYR B 1 15 ? 4.941 -2.332 -4.688 1 98.62 15 TYR B O 1
ATOM 1599 N N . ILE B 1 16 ? 4.148 -2.959 -6.727 1 98.44 16 ILE B N 1
ATOM 1600 C CA . ILE B 1 16 ? 4.789 -4.27 -6.691 1 98.44 16 ILE B CA 1
ATOM 1601 C C . ILE B 1 16 ? 6.109 -4.219 -7.461 1 98.44 16 ILE B C 1
ATOM 1603 O O . ILE B 1 16 ? 6.938 -5.125 -7.34 1 98.44 16 ILE B O 1
ATOM 1607 N N . ALA B 1 17 ? 6.305 -3.184 -8.281 1 98.06 17 ALA B N 1
ATOM 1608 C CA . ALA B 1 17 ? 7.516 -2.965 -9.062 1 98.06 17 ALA B CA 1
ATOM 1609 C C . ALA B 1 17 ? 7.617 -1.513 -9.523 1 98.06 17 ALA B C 1
ATOM 1611 O O . ALA B 1 17 ? 6.637 -0.768 -9.469 1 98.06 17 ALA B O 1
ATOM 1612 N N . GLY B 1 18 ? 8.852 -1.078 -9.891 1 97.75 18 GLY B N 1
ATOM 1613 C CA . GLY B 1 18 ? 8.992 0.194 -10.578 1 97.75 18 GLY B CA 1
ATOM 1614 C C . GLY B 1 18 ? 8.336 0.206 -11.945 1 97.75 18 GLY B C 1
ATOM 1615 O O . GLY B 1 18 ? 7.805 -0.812 -12.398 1 97.75 18 GLY B O 1
ATOM 1616 N N . PRO B 1 19 ? 8.398 1.382 -12.617 1 97.19 19 PRO B N 1
ATOM 1617 C CA . PRO B 1 19 ? 7.723 1.52 -13.906 1 97.19 19 PRO B CA 1
ATOM 1618 C C . PRO B 1 19 ? 8.289 0.579 -14.977 1 97.19 19 PRO B C 1
ATOM 1620 O O . PRO B 1 19 ? 7.555 0.147 -15.867 1 97.19 19 PRO B O 1
ATOM 1623 N N . ALA B 1 20 ? 9.508 0.226 -14.914 1 95.44 20 ALA B N 1
ATOM 1624 C CA . ALA B 1 20 ? 10.141 -0.659 -15.891 1 95.44 20 ALA B CA 1
ATOM 1625 C C . ALA B 1 20 ? 10.227 -2.088 -15.359 1 95.44 20 ALA B C 1
ATOM 1627 O O . ALA B 1 20 ? 10.977 -2.908 -15.891 1 95.44 20 ALA B O 1
ATOM 1628 N N . GLY B 1 21 ? 9.469 -2.334 -14.25 1 95.56 21 GL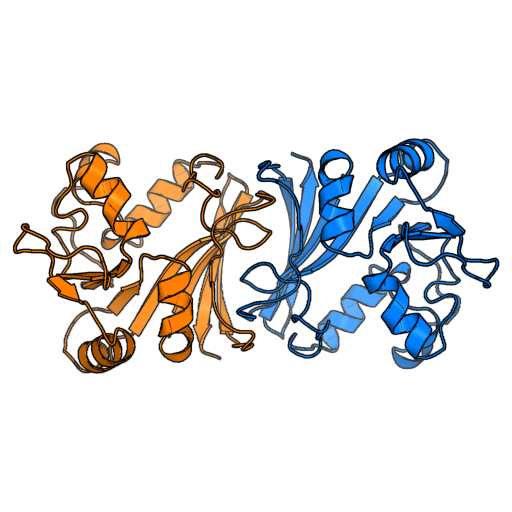Y B N 1
ATOM 1629 C CA . GLY B 1 21 ? 9.469 -3.674 -13.688 1 95.56 21 GLY B CA 1
ATOM 1630 C C . GLY B 1 21 ? 10.562 -3.889 -12.656 1 95.56 21 GLY B C 1
ATOM 1631 O O . GLY B 1 21 ? 10.852 -5.027 -12.281 1 95.56 21 GLY B O 1
ATOM 1632 N N . GLU B 1 22 ? 11.195 -2.746 -12.195 1 96 22 GLU B N 1
ATOM 1633 C CA . GLU B 1 22 ? 12.258 -2.842 -11.195 1 96 22 GLU B CA 1
ATOM 1634 C C . GLU B 1 22 ? 11.727 -3.398 -9.875 1 96 22 GLU B C 1
ATOM 1636 O O . GLU B 1 22 ? 10.641 -3.012 -9.422 1 96 22 GLU B O 1
ATOM 1641 N N . TYR B 1 23 ? 12.414 -4.34 -9.32 1 95.25 23 TYR B N 1
ATOM 1642 C CA . TYR B 1 23 ? 12.016 -4.852 -8.016 1 95.25 23 TYR B CA 1
ATOM 1643 C C . TYR B 1 23 ? 13.195 -4.883 -7.059 1 95.25 23 TYR B C 1
ATOM 1645 O O . TYR B 1 23 ? 13.055 -5.25 -5.891 1 95.25 23 TYR B O 1
ATOM 1653 N N . ASP B 1 24 ? 14.375 -4.496 -7.535 1 95.88 24 ASP B N 1
ATOM 1654 C CA . ASP B 1 24 ? 15.609 -4.578 -6.758 1 95.88 24 ASP B CA 1
ATOM 1655 C C . ASP B 1 24 ? 15.664 -3.471 -5.707 1 95.88 24 ASP B C 1
ATOM 1657 O O . ASP B 1 24 ? 16.609 -3.408 -4.918 1 95.88 24 ASP B O 1
ATOM 1661 N N . PHE B 1 25 ? 14.672 -2.631 -5.609 1 97.44 25 PHE B N 1
ATOM 1662 C CA . PHE B 1 25 ? 14.656 -1.562 -4.621 1 97.44 25 PHE B CA 1
ATOM 1663 C C . PHE B 1 25 ? 14.062 -2.053 -3.307 1 97.44 25 PHE B C 1
ATOM 1665 O O . PHE B 1 25 ? 14.094 -1.343 -2.299 1 97.44 25 PHE B O 1
ATOM 1672 N N . TYR B 1 26 ? 13.516 -3.305 -3.26 1 98.06 26 TYR B N 1
ATOM 1673 C CA . TYR B 1 26 ? 13.055 -3.895 -2.004 1 98.06 26 TYR B CA 1
ATOM 1674 C C . TYR B 1 26 ? 14.242 -4.348 -1.155 1 98.06 26 TYR B C 1
ATOM 1676 O O . TYR B 1 26 ? 15.125 -5.055 -1.642 1 98.06 26 TYR B O 1
ATOM 1684 N N . PRO B 1 27 ? 14.227 -3.908 0.095 1 97.12 27 PRO B N 1
ATOM 1685 C CA . PRO B 1 27 ? 15.32 -4.352 0.958 1 97.12 27 PRO B CA 1
ATOM 1686 C C . PRO B 1 27 ? 15.359 -5.871 1.133 1 97.12 27 PRO B C 1
ATOM 1688 O O . PRO B 1 27 ? 14.32 -6.492 1.379 1 97.12 27 PRO B O 1
ATOM 1691 N N . GLN B 1 28 ? 16.531 -6.434 1.092 1 95.69 28 GLN B N 1
ATOM 1692 C CA . GLN B 1 28 ? 16.703 -7.883 1.124 1 95.69 28 GLN B CA 1
ATOM 1693 C C . GLN B 1 28 ? 17.047 -8.367 2.529 1 95.69 28 GLN B C 1
ATOM 1695 O O . GLN B 1 28 ? 17.531 -7.594 3.355 1 95.69 28 GLN B O 1
ATOM 1700 N N . SER B 1 29 ? 16.703 -9.562 2.824 1 97.56 29 SER B N 1
ATOM 1701 C CA . SER B 1 29 ? 17.031 -10.281 4.051 1 97.56 29 SER B CA 1
ATOM 1702 C C . SER B 1 29 ? 17.188 -11.773 3.799 1 97.56 29 SER B C 1
ATOM 1704 O O . SER B 1 29 ? 16.219 -12.438 3.385 1 97.56 29 SER B O 1
ATOM 1706 N N . ASP B 1 30 ? 18.375 -12.297 4.07 1 95.88 30 ASP B N 1
ATOM 1707 C CA . ASP B 1 30 ? 18.594 -13.734 3.928 1 95.88 30 ASP B CA 1
ATOM 1708 C C . ASP B 1 30 ? 17.688 -14.531 4.855 1 95.88 30 ASP B C 1
ATOM 1710 O O . ASP B 1 30 ? 17.172 -15.586 4.473 1 95.88 30 ASP B O 1
ATOM 1714 N N . GLU B 1 31 ? 17.531 -14.016 5.996 1 96.19 31 GLU B N 1
ATOM 1715 C CA . GLU B 1 31 ? 16.672 -14.672 6.973 1 96.19 31 GLU B CA 1
ATOM 1716 C C . GLU B 1 31 ? 15.227 -14.742 6.48 1 96.19 31 GLU B C 1
ATOM 1718 O O . GLU B 1 31 ? 14.586 -15.789 6.551 1 96.19 31 GLU B O 1
ATOM 1723 N N . MET B 1 32 ? 14.75 -13.641 6 1 98 32 MET B N 1
ATOM 1724 C CA . MET B 1 32 ? 13.391 -13.602 5.473 1 98 32 MET B CA 1
ATOM 1725 C C . MET B 1 32 ? 13.234 -14.57 4.305 1 98 32 MET B C 1
ATOM 1727 O O . MET B 1 32 ? 12.266 -15.328 4.246 1 98 32 MET B O 1
ATOM 1731 N N . GLY B 1 33 ? 14.211 -14.516 3.416 1 97.75 33 GLY B N 1
ATOM 1732 C CA . GLY B 1 33 ? 14.18 -15.43 2.283 1 97.75 33 GLY B CA 1
ATOM 1733 C C . GLY B 1 33 ? 14.141 -16.891 2.693 1 97.75 33 GLY B C 1
ATOM 1734 O O . GLY B 1 33 ? 13.336 -17.656 2.17 1 97.75 33 GLY B O 1
ATOM 1735 N N . ARG B 1 34 ? 14.984 -17.266 3.613 1 96.94 34 ARG B N 1
ATOM 1736 C CA . ARG B 1 34 ? 15.031 -18.641 4.086 1 96.94 34 ARG B CA 1
ATOM 1737 C C . ARG B 1 34 ? 13.703 -19.047 4.719 1 96.94 34 ARG B C 1
ATOM 1739 O O . ARG B 1 34 ? 13.188 -20.141 4.449 1 96.94 34 ARG B O 1
ATOM 1746 N N . TRP B 1 35 ? 13.18 -18.219 5.516 1 98.19 35 TRP B N 1
ATOM 1747 C CA . TRP B 1 35 ? 11.93 -18.516 6.207 1 98.19 35 TRP B CA 1
ATOM 1748 C C . TRP B 1 35 ? 10.789 -18.688 5.211 1 98.19 35 TRP B C 1
ATOM 1750 O O . TRP B 1 35 ? 10.039 -19.656 5.277 1 98.19 35 TRP B O 1
ATOM 1760 N N . LEU B 1 36 ? 10.664 -17.734 4.254 1 98.25 36 LEU B N 1
ATOM 1761 C CA . LEU B 1 36 ? 9.578 -17.766 3.279 1 98.25 36 LEU B CA 1
ATOM 1762 C C . LEU B 1 36 ? 9.727 -18.953 2.338 1 98.25 36 LEU B C 1
ATOM 1764 O O . LEU B 1 36 ? 8.742 -19.609 2 1 98.25 36 LEU B O 1
ATOM 1768 N N . ASN B 1 37 ? 10.914 -19.219 1.904 1 98 37 ASN B N 1
ATOM 1769 C CA . ASN B 1 37 ? 11.156 -20.344 1.021 1 98 37 ASN B CA 1
ATOM 1770 C C . ASN B 1 37 ? 10.812 -21.672 1.701 1 98 37 ASN B C 1
ATOM 1772 O O . ASN B 1 37 ? 10.359 -22.609 1.049 1 98 37 ASN B O 1
ATOM 1776 N N . ALA B 1 38 ? 11.078 -21.734 2.992 1 97.44 38 ALA B N 1
ATOM 1777 C CA . ALA B 1 38 ? 10.719 -22.938 3.748 1 97.44 38 ALA B CA 1
ATOM 1778 C C . ALA B 1 38 ? 9.203 -23.078 3.875 1 97.44 38 ALA B C 1
ATOM 1780 O O . ALA B 1 38 ? 8.672 -24.188 3.787 1 97.44 38 ALA B O 1
ATOM 1781 N N . GLU B 1 39 ? 8.523 -22.016 4.066 1 97.88 39 GLU B N 1
ATOM 1782 C CA . GLU B 1 39 ? 7.07 -22.016 4.223 1 97.88 39 GLU B CA 1
ATOM 1783 C C . GLU B 1 39 ? 6.371 -22.266 2.893 1 97.88 39 GLU B C 1
ATOM 1785 O O . GLU B 1 39 ? 5.352 -22.969 2.846 1 97.88 39 GLU B O 1
ATOM 1790 N N . TYR B 1 40 ? 6.91 -21.688 1.834 1 98.31 40 TYR B N 1
ATOM 1791 C CA . TYR B 1 40 ? 6.312 -21.75 0.505 1 98.31 40 TYR B CA 1
ATOM 1792 C C . TYR B 1 40 ? 7.355 -22.109 -0.544 1 98.31 40 TYR B C 1
ATOM 1794 O O . TYR B 1 40 ? 7.672 -21.297 -1.42 1 98.31 40 TYR B O 1
ATOM 1802 N N . PRO B 1 41 ? 7.762 -23.344 -0.56 1 98.38 41 PRO B N 1
ATOM 1803 C CA . PRO B 1 41 ? 8.773 -23.719 -1.549 1 98.38 41 PRO B CA 1
ATOM 1804 C C . PRO B 1 41 ? 8.273 -23.578 -2.986 1 98.38 41 PRO B C 1
ATOM 1806 O O . PRO B 1 41 ? 9.07 -23.359 -3.9 1 98.38 41 PRO B O 1
ATOM 1809 N N . GLU B 1 42 ? 6.996 -23.656 -3.221 1 98.06 42 GLU B N 1
ATOM 1810 C CA . GLU B 1 42 ? 6.426 -23.641 -4.562 1 98.06 42 GLU B CA 1
ATOM 1811 C C . GLU B 1 42 ? 6.559 -22.266 -5.215 1 98.06 42 GLU B C 1
ATOM 1813 O O . GLU B 1 42 ? 6.457 -22.141 -6.434 1 98.06 42 GLU B O 1
ATOM 1818 N N . PHE B 1 43 ? 6.82 -21.219 -4.387 1 97.88 43 PHE B N 1
ATOM 1819 C CA . PHE B 1 43 ? 6.863 -19.875 -4.945 1 97.88 43 PHE B CA 1
ATOM 1820 C C . PHE B 1 43 ? 8.266 -19.531 -5.43 1 97.88 43 PHE B C 1
ATOM 1822 O O . PHE B 1 43 ? 8.484 -18.469 -6.008 1 97.88 43 PHE B O 1
ATOM 1829 N N . VAL B 1 44 ? 9.219 -20.422 -5.281 1 97.44 44 VAL B N 1
ATOM 1830 C CA . VAL B 1 44 ? 10.578 -20.234 -5.766 1 97.44 44 VAL B CA 1
ATOM 1831 C C . VAL B 1 44 ? 10.703 -20.766 -7.191 1 97.44 44 VAL B C 1
ATOM 1833 O O . VAL B 1 44 ? 10.438 -21.938 -7.449 1 97.44 44 VAL B O 1
ATOM 1836 N N . PRO B 1 45 ? 11.055 -19.828 -8.141 1 96.88 45 PRO B N 1
ATOM 1837 C CA . PRO B 1 45 ? 11.234 -20.344 -9.5 1 96.88 45 PRO B CA 1
ATOM 1838 C C . PRO B 1 45 ? 12.156 -21.562 -9.555 1 96.88 45 PRO B C 1
ATOM 1840 O O . PRO B 1 45 ? 13.164 -21.609 -8.844 1 96.88 45 PRO B O 1
ATOM 1843 N N . THR B 1 46 ? 11.844 -22.5 -10.414 1 96.38 46 THR B N 1
ATOM 1844 C CA . THR B 1 46 ? 12.555 -23.781 -10.469 1 96.38 46 THR B CA 1
ATOM 1845 C C . THR B 1 46 ? 14.055 -23.562 -10.672 1 96.38 46 THR B C 1
ATOM 1847 O O . THR B 1 46 ? 14.875 -24.141 -9.961 1 96.38 46 THR B O 1
ATOM 1850 N N . GLY B 1 47 ? 14.422 -22.672 -11.594 1 93.94 47 GLY B N 1
ATOM 1851 C CA . GLY B 1 47 ? 15.805 -22.453 -11.961 1 93.94 47 GLY B CA 1
ATOM 1852 C C . GLY B 1 47 ? 16.625 -21.797 -10.867 1 93.94 47 GLY B C 1
ATOM 1853 O O . GLY B 1 47 ? 17.844 -21.766 -10.922 1 93.94 47 GLY B O 1
ATOM 1854 N N . PHE B 1 48 ? 15.977 -21.297 -9.805 1 94.62 48 PHE B N 1
ATOM 1855 C CA . PHE B 1 48 ? 16.656 -20.562 -8.75 1 94.62 48 PHE B CA 1
ATOM 1856 C C . PHE B 1 48 ? 16.766 -21.391 -7.477 1 94.62 48 PHE B C 1
ATOM 1858 O O . PHE B 1 48 ? 17.406 -21 -6.512 1 94.62 48 PHE B O 1
ATOM 1865 N N . ARG B 1 49 ? 16.125 -22.547 -7.422 1 97.06 49 ARG B N 1
ATOM 1866 C CA . ARG B 1 49 ? 16 -23.328 -6.199 1 97.06 49 ARG B CA 1
ATOM 1867 C C . ARG B 1 49 ? 17.391 -23.734 -5.68 1 97.06 49 ARG B C 1
ATOM 1869 O O . ARG B 1 49 ? 17.688 -23.531 -4.5 1 97.06 49 ARG B O 1
ATOM 1876 N N . SER B 1 50 ? 18.297 -24.141 -6.527 1 96.44 50 SER B N 1
ATOM 1877 C CA . SER B 1 50 ? 19.625 -24.562 -6.09 1 96.44 50 SER B CA 1
ATOM 1878 C C . SER B 1 50 ? 20.422 -23.375 -5.539 1 96.44 50 SER B C 1
ATOM 1880 O O . SER B 1 50 ? 21.203 -23.547 -4.598 1 96.44 50 SER B O 1
ATOM 1882 N N . GLN B 1 51 ? 20.188 -22.266 -6.094 1 94.25 51 GLN B N 1
ATOM 1883 C CA . GLN B 1 51 ? 20.922 -21.062 -5.699 1 94.25 51 GLN B CA 1
ATOM 1884 C C . GLN B 1 51 ? 20.547 -20.641 -4.277 1 94.25 51 GLN B C 1
ATOM 1886 O O . GLN B 1 51 ? 21.328 -19.953 -3.607 1 94.25 51 GLN B O 1
ATOM 1891 N N . VAL B 1 52 ? 19.359 -21.125 -3.863 1 95.25 52 VAL B N 1
ATOM 1892 C CA . VAL B 1 52 ? 18.938 -20.719 -2.529 1 95.25 52 VAL B CA 1
ATOM 1893 C C . VAL B 1 52 ? 19.016 -21.906 -1.575 1 95.25 52 VAL B C 1
ATOM 1895 O O . VAL B 1 52 ? 18.375 -21.906 -0.521 1 95.25 52 VAL B O 1
ATOM 1898 N N . GLY B 1 53 ? 19.641 -22.969 -1.988 1 95.5 53 GLY B N 1
ATOM 1899 C CA . GLY B 1 53 ? 19.875 -24.109 -1.119 1 95.5 53 GLY B CA 1
ATOM 1900 C C . GLY B 1 53 ? 18.672 -25.047 -1.025 1 95.5 53 GLY B C 1
ATOM 1901 O O . GLY B 1 53 ? 18.578 -25.828 -0.088 1 95.5 53 GLY B O 1
ATOM 1902 N N . MET B 1 54 ? 17.781 -24.984 -1.952 1 96.81 54 MET B N 1
ATOM 1903 C CA . MET B 1 54 ? 16.578 -25.812 -1.992 1 96.81 54 MET B CA 1
ATOM 1904 C C . MET B 1 54 ? 16.75 -26.953 -3 1 96.81 54 MET B C 1
ATOM 1906 O O . MET B 1 54 ? 17.297 -26.75 -4.082 1 96.81 54 MET B O 1
ATOM 1910 N N . ALA B 1 55 ? 16.328 -28.094 -2.6 1 96.88 55 ALA B N 1
ATOM 1911 C CA . ALA B 1 55 ? 16.297 -29.188 -3.566 1 96.88 55 ALA B CA 1
ATOM 1912 C C . ALA B 1 55 ? 15.406 -28.859 -4.75 1 96.88 55 ALA B C 1
ATOM 1914 O O . ALA B 1 55 ? 14.32 -28.297 -4.578 1 96.88 55 ALA B O 1
ATOM 1915 N N . VAL B 1 56 ? 15.828 -29.156 -5.926 1 94.31 56 VAL B N 1
ATOM 1916 C CA . VAL B 1 56 ? 15.094 -28.844 -7.141 1 94.31 56 VAL B CA 1
ATOM 1917 C C . VAL B 1 56 ? 13.727 -29.531 -7.105 1 94.31 56 VAL B C 1
ATOM 1919 O O . VAL B 1 56 ? 12.742 -28.984 -7.609 1 94.31 56 VAL B O 1
ATOM 1922 N N . ASP B 1 57 ? 13.664 -30.688 -6.438 1 95.62 57 ASP B N 1
ATOM 1923 C CA . ASP B 1 57 ? 12.422 -31.453 -6.402 1 95.62 57 ASP B CA 1
ATOM 1924 C C . ASP B 1 57 ? 11.719 -31.297 -5.055 1 95.62 57 ASP B C 1
ATOM 1926 O O . ASP B 1 57 ? 10.93 -32.156 -4.656 1 95.62 57 ASP B O 1
ATOM 1930 N N . GLU B 1 58 ? 12.172 -30.219 -4.293 1 97.75 58 GLU B N 1
ATOM 1931 C CA . GLU B 1 58 ? 11.477 -29.938 -3.041 1 97.75 58 GLU B CA 1
ATOM 1932 C C . GLU B 1 58 ? 9.961 -29.938 -3.238 1 97.75 58 GLU B C 1
ATOM 1934 O O . GLU B 1 58 ? 9.453 -29.281 -4.148 1 97.75 58 GLU B O 1
ATOM 1939 N N . PRO B 1 59 ? 9.203 -30.719 -2.451 1 97.62 59 PRO B N 1
ATOM 1940 C CA . PRO B 1 59 ? 7.754 -30.812 -2.67 1 97.62 59 PRO B CA 1
ATOM 1941 C C . PRO B 1 59 ? 7.031 -29.5 -2.371 1 97.62 59 PRO B C 1
ATOM 1943 O O . PRO B 1 59 ? 7.438 -28.75 -1.476 1 97.62 59 PRO B O 1
ATOM 1946 N N . ASN B 1 60 ? 5.988 -29.266 -3.166 1 97.94 60 ASN B N 1
ATOM 1947 C CA . ASN B 1 60 ? 5.086 -28.172 -2.854 1 97.94 60 ASN B CA 1
ATOM 1948 C C . ASN B 1 60 ? 4.355 -28.391 -1.535 1 97.94 60 ASN B C 1
ATOM 1950 O O . ASN B 1 60 ? 4.082 -29.547 -1.162 1 97.94 60 ASN B O 1
ATOM 1954 N N . THR B 1 61 ? 3.992 -27.328 -0.874 1 97.62 61 THR B N 1
ATOM 1955 C CA . THR B 1 61 ? 3.336 -27.5 0.418 1 97.62 61 THR B CA 1
ATOM 1956 C C . THR B 1 61 ? 1.887 -27.031 0.355 1 97.62 61 THR B C 1
ATOM 1958 O O . THR B 1 61 ? 1.044 -27.484 1.129 1 97.62 61 THR B O 1
ATOM 1961 N N . ARG B 1 62 ? 1.534 -26.219 -0.618 1 98.12 62 ARG B N 1
ATOM 1962 C CA . ARG B 1 62 ? 0.203 -25.609 -0.581 1 98.12 62 ARG B CA 1
ATOM 1963 C C . ARG B 1 62 ? -0.388 -25.516 -1.982 1 98.12 62 ARG B C 1
ATOM 1965 O O . ARG B 1 62 ? -1.467 -26.047 -2.25 1 98.12 62 ARG B O 1
ATOM 1972 N N . CYS B 1 63 ? 0.339 -24.891 -2.865 1 98.62 63 CYS B N 1
ATOM 1973 C CA . CYS B 1 63 ? -0.162 -24.625 -4.207 1 98.62 63 CYS B CA 1
ATOM 1974 C C . CYS B 1 63 ? 0.406 -25.609 -5.215 1 98.62 63 CYS B C 1
ATOM 1976 O O . CYS B 1 63 ? 1.571 -26 -5.117 1 98.62 63 CYS B O 1
ATOM 1978 N N . ASP B 1 64 ? -0.372 -25.922 -6.176 1 98.44 64 ASP B N 1
ATOM 1979 C CA . ASP B 1 64 ? 0.111 -26.797 -7.25 1 98.44 64 ASP B CA 1
ATOM 1980 C C . ASP B 1 64 ? -0.188 -26.188 -8.617 1 98.44 64 ASP B C 1
ATOM 1982 O O . ASP B 1 64 ? 0.001 -26.828 -9.648 1 98.44 64 ASP B O 1
ATOM 1986 N N . THR B 1 65 ? -0.685 -24.953 -8.656 1 98.69 65 THR B N 1
ATOM 1987 C CA . THR B 1 65 ? -1.06 -24.219 -9.859 1 98.69 65 THR B CA 1
ATOM 1988 C C . THR B 1 65 ? -0.67 -22.75 -9.734 1 98.69 65 THR B C 1
ATOM 1990 O O . THR B 1 65 ? -0.831 -22.156 -8.672 1 98.69 65 THR B O 1
ATOM 1993 N N . VAL B 1 66 ? -0.118 -22.172 -10.82 1 98.75 66 VAL B N 1
ATOM 1994 C CA . VAL B 1 66 ? 0.245 -20.75 -10.805 1 98.75 66 VAL B CA 1
ATOM 1995 C C . VAL B 1 66 ? -0.406 -20.047 -11.992 1 98.75 66 VAL B C 1
ATOM 1997 O O . VAL B 1 66 ? -0.469 -20.594 -13.094 1 98.75 66 VAL B O 1
ATOM 2000 N N . LEU B 1 67 ? -0.961 -18.891 -11.734 1 98.69 67 LEU B N 1
ATOM 2001 C CA . LEU B 1 67 ? -1.461 -17.953 -12.734 1 98.69 67 LEU B CA 1
ATOM 2002 C C . LEU B 1 67 ? -0.564 -16.734 -12.82 1 98.69 67 LEU B C 1
ATOM 2004 O O . LEU B 1 67 ? -0.255 -16.109 -11.797 1 98.69 67 LEU B O 1
ATOM 2008 N N . MET B 1 68 ? -0.17 -16.375 -14.07 1 98.12 68 MET B N 1
ATOM 2009 C CA . MET B 1 68 ? 0.655 -15.203 -14.336 1 98.12 68 MET B CA 1
ATOM 2010 C C . MET B 1 68 ? 0.077 -14.375 -15.477 1 98.12 68 MET B C 1
ATOM 2012 O O . MET B 1 68 ? -0.511 -14.93 -16.406 1 98.12 68 MET B O 1
ATOM 2016 N N . GLY B 1 69 ? 0.199 -13.094 -15.367 1 97.06 69 GLY B N 1
ATOM 2017 C CA . GLY B 1 69 ? 0.063 -12.281 -16.562 1 97.06 69 GLY B CA 1
ATOM 2018 C C . GLY B 1 69 ? 1.32 -12.25 -17.406 1 97.06 69 GLY B C 1
ATOM 2019 O O . GLY B 1 69 ? 2.371 -12.734 -16.984 1 97.06 69 GLY B O 1
ATOM 2020 N N . ARG B 1 70 ? 1.232 -11.594 -18.547 1 95.44 70 ARG B N 1
ATOM 2021 C CA . ARG B 1 70 ? 2.336 -11.531 -19.5 1 95.44 70 ARG B CA 1
ATOM 2022 C C . ARG B 1 70 ? 3.559 -10.859 -18.875 1 95.44 70 ARG B C 1
ATOM 2024 O O . ARG B 1 70 ? 4.68 -11.352 -19.016 1 95.44 70 ARG B O 1
ATOM 2031 N N . ARG B 1 71 ? 3.41 -9.766 -18.203 1 94.25 71 ARG B N 1
ATOM 2032 C CA . ARG B 1 71 ? 4.523 -8.984 -17.688 1 94.25 71 ARG B CA 1
ATOM 2033 C C . ARG B 1 71 ? 5.203 -9.703 -16.531 1 94.25 71 ARG B C 1
ATOM 2035 O O . ARG B 1 71 ? 6.34 -9.391 -16.172 1 94.25 71 ARG B O 1
ATOM 2042 N N . SER B 1 72 ? 4.484 -10.547 -15.82 1 95.81 72 SER B N 1
ATOM 2043 C CA . SER B 1 72 ? 5.074 -11.383 -14.781 1 95.81 72 SER B CA 1
ATOM 2044 C C . SER B 1 72 ? 5.816 -12.57 -15.383 1 95.81 72 SER B C 1
ATOM 2046 O O . SER B 1 72 ? 6.824 -13.031 -14.836 1 95.81 72 SER B O 1
ATOM 2048 N N . TYR B 1 73 ? 5.414 -13.031 -16.547 1 96.25 73 TYR B N 1
ATOM 2049 C CA . TYR B 1 73 ? 5.988 -14.188 -17.234 1 96.25 73 TYR B CA 1
ATOM 2050 C C . TYR B 1 73 ? 7.23 -13.797 -18.016 1 96.25 73 TYR B C 1
ATOM 2052 O O . TYR B 1 73 ? 8.227 -14.516 -18.016 1 96.25 73 TYR B O 1
ATOM 2060 N N . GLU B 1 74 ? 7.285 -12.656 -18.578 1 93.69 74 GLU B N 1
ATOM 2061 C CA . GLU B 1 74 ? 8.258 -12.242 -19.594 1 93.69 74 GLU B CA 1
ATOM 2062 C C . GLU B 1 74 ? 9.648 -12.086 -18.984 1 93.69 74 GLU B C 1
ATOM 2064 O O . GLU B 1 74 ? 10.656 -12.391 -19.625 1 93.69 74 GLU B O 1
ATOM 2069 N N . PRO B 1 75 ? 9.75 -11.594 -17.734 1 91.12 75 PRO B N 1
ATOM 2070 C CA . PRO B 1 75 ? 11.102 -11.492 -17.188 1 91.12 75 PRO B CA 1
ATOM 2071 C C . PRO B 1 75 ? 11.82 -12.836 -17.141 1 91.12 75 PRO B C 1
ATOM 2073 O O . PRO B 1 75 ? 13.023 -12.906 -17.438 1 91.12 75 PRO B O 1
ATOM 2076 N N . GLY B 1 76 ? 11.148 -13.922 -16.781 1 89.81 76 GLY B N 1
ATOM 2077 C CA . GLY B 1 76 ? 11.734 -15.25 -16.859 1 89.81 76 GLY B CA 1
ATOM 2078 C C . GLY B 1 76 ? 12.086 -15.672 -18.266 1 89.81 76 GLY B C 1
ATOM 2079 O O . GLY B 1 76 ? 13.164 -16.203 -18.516 1 89.81 76 GLY B O 1
ATOM 2080 N N . LEU B 1 77 ? 11.18 -15.367 -19.172 1 90.69 77 LEU B N 1
ATOM 2081 C CA . LEU B 1 77 ? 11.398 -15.711 -20.578 1 90.69 77 LEU B CA 1
ATOM 2082 C C . LEU B 1 77 ? 12.656 -15.031 -21.125 1 90.69 77 LEU B C 1
ATOM 2084 O O . LEU B 1 77 ? 13.43 -15.648 -21.859 1 90.69 77 LEU B O 1
ATOM 2088 N N . ALA B 1 78 ? 12.852 -13.844 -20.656 1 90.5 78 ALA B N 1
ATOM 2089 C CA . ALA B 1 78 ? 13.953 -13.023 -21.141 1 90.5 78 ALA B CA 1
ATOM 2090 C C . ALA B 1 78 ? 15.297 -13.633 -20.766 1 90.5 78 ALA B C 1
ATOM 2092 O O . ALA B 1 78 ? 16.312 -13.414 -21.438 1 90.5 78 ALA B O 1
ATOM 2093 N N . VAL B 1 79 ? 15.281 -14.414 -19.75 1 90 79 VAL B N 1
ATOM 2094 C CA . VAL B 1 79 ? 16.547 -15.008 -19.312 1 90 79 VAL B CA 1
ATOM 2095 C C . VAL B 1 79 ? 16.547 -16.5 -19.641 1 90 79 VAL B C 1
ATOM 2097 O O . VAL B 1 79 ? 17.312 -17.266 -19.047 1 90 79 VAL B O 1
ATOM 2100 N N . GLY B 1 80 ? 15.648 -16.906 -20.438 1 89.38 80 GLY B N 1
ATOM 2101 C CA . GLY B 1 80 ? 15.68 -18.25 -20.984 1 89.38 80 GLY B CA 1
ATOM 2102 C C . GLY B 1 80 ? 14.812 -19.234 -20.219 1 89.38 80 GLY B C 1
ATOM 2103 O O . GLY B 1 80 ? 14.82 -20.422 -20.5 1 89.38 80 GLY B O 1
ATOM 2104 N N . MET B 1 81 ? 14.039 -18.766 -19.234 1 92.31 81 MET B N 1
ATOM 2105 C CA . MET B 1 81 ? 13.156 -19.641 -18.453 1 92.31 81 MET B CA 1
ATOM 2106 C C . MET B 1 81 ? 11.766 -19.688 -19.078 1 92.31 81 MET B C 1
ATOM 2108 O O . MET B 1 81 ? 10.867 -18.953 -18.672 1 92.31 81 MET B O 1
ATOM 2112 N N . THR B 1 82 ? 11.586 -20.688 -19.938 1 94.81 82 THR B N 1
ATOM 2113 C CA . THR B 1 82 ? 10.32 -20.797 -20.656 1 94.81 82 THR B CA 1
ATOM 2114 C C . THR B 1 82 ? 9.234 -21.391 -19.75 1 94.81 82 THR B C 1
ATOM 2116 O O . THR B 1 82 ? 8.047 -21.266 -20.047 1 94.81 82 THR B O 1
ATOM 2119 N N . SER B 1 83 ? 9.664 -22.078 -18.719 1 96.88 83 SER B N 1
ATOM 2120 C CA . SER B 1 83 ? 8.805 -22.625 -17.688 1 96.88 83 SER B CA 1
ATOM 2121 C C . SER B 1 83 ? 9.352 -22.312 -16.297 1 96.88 83 SER B C 1
ATOM 2123 O O . SER B 1 83 ? 9.945 -23.188 -15.648 1 96.88 83 SER B O 1
ATOM 2125 N N . PRO B 1 84 ? 9.125 -21.141 -15.781 1 96.19 84 PRO B N 1
ATOM 2126 C CA . PRO B 1 84 ? 9.781 -20.688 -14.555 1 96.19 84 PRO B CA 1
ATOM 2127 C C . PRO B 1 84 ? 9.383 -21.5 -13.328 1 96.19 84 PRO B C 1
ATOM 2129 O O . PRO B 1 84 ? 10.148 -21.594 -12.367 1 96.19 84 PRO B O 1
ATOM 2132 N N . TYR B 1 85 ? 8.227 -22.109 -13.383 1 97.12 85 TYR B N 1
ATOM 2133 C CA . TYR B 1 85 ? 7.734 -22.906 -12.266 1 97.12 85 TYR B CA 1
ATOM 2134 C C . TYR B 1 85 ? 7.332 -24.297 -12.734 1 97.12 85 TYR B C 1
ATOM 2136 O O . TYR B 1 85 ? 6.16 -24.672 -12.648 1 97.12 85 TYR B O 1
ATOM 2144 N N . SER B 1 86 ? 8.25 -25.109 -13.141 1 96.38 86 SER B N 1
ATOM 2145 C CA . SER B 1 86 ? 8.008 -26.391 -13.773 1 96.38 86 SER B CA 1
ATOM 2146 C C . SER B 1 86 ? 7.387 -27.391 -12.797 1 96.38 86 SER B C 1
ATOM 2148 O O . SER B 1 86 ? 6.867 -28.422 -13.203 1 96.38 86 SER B O 1
ATOM 2150 N N . HIS B 1 87 ? 7.43 -27.078 -11.461 1 97.5 87 HIS B N 1
ATOM 2151 C CA . HIS B 1 87 ? 6.848 -27.906 -10.414 1 97.5 87 HIS B CA 1
ATOM 2152 C C . HIS B 1 87 ? 5.383 -27.562 -10.188 1 97.5 87 HIS B C 1
ATOM 2154 O O . HIS B 1 87 ? 4.738 -28.109 -9.297 1 97.5 87 HIS B O 1
ATOM 2160 N N . LEU B 1 88 ? 4.785 -26.688 -11.016 1 98.12 88 LEU B N 1
ATOM 2161 C CA . LEU B 1 88 ? 3.383 -26.281 -10.961 1 98.12 88 LEU B CA 1
ATOM 2162 C C . LEU B 1 88 ? 2.729 -26.406 -12.336 1 98.12 88 LEU B C 1
ATOM 2164 O O . LEU B 1 88 ? 3.414 -26.375 -13.359 1 98.12 88 LEU B O 1
ATOM 2168 N N . LYS B 1 89 ? 1.415 -26.609 -12.289 1 98.06 89 LYS B N 1
ATOM 2169 C CA . LYS B 1 89 ? 0.656 -26.297 -13.492 1 98.06 89 LYS B CA 1
ATOM 2170 C C . LYS B 1 89 ? 0.625 -24.797 -13.742 1 98.06 89 LYS B C 1
ATOM 2172 O O . LYS B 1 89 ? 0.273 -24.016 -12.852 1 98.06 89 LYS B O 1
ATOM 2177 N N . GLN B 1 90 ? 1.04 -24.406 -14.992 1 98.44 90 GLN B N 1
ATOM 2178 C CA . GLN B 1 90 ? 1.241 -22.969 -15.219 1 98.44 90 GLN B CA 1
ATOM 2179 C C . GLN B 1 90 ? 0.257 -22.438 -16.266 1 98.44 90 GLN B C 1
ATOM 2181 O O . GLN B 1 90 ? 0.069 -23.047 -17.312 1 98.44 90 GLN B O 1
ATOM 2186 N N . TYR B 1 91 ? -0.37 -21.297 -15.922 1 98.56 91 TYR B N 1
ATOM 2187 C CA . TYR B 1 91 ? -1.205 -20.531 -16.844 1 98.56 91 TYR B CA 1
ATOM 2188 C C . TYR B 1 91 ? -0.666 -19.109 -17.016 1 98.56 91 TYR B C 1
ATOM 2190 O O . TYR B 1 91 ? -0.367 -18.438 -16.016 1 98.56 91 TYR B O 1
ATOM 2198 N N . VAL B 1 92 ? -0.493 -18.703 -18.234 1 98.44 92 VAL B N 1
ATOM 2199 C CA . VAL B 1 92 ? -0.158 -17.328 -18.562 1 98.44 92 VAL B CA 1
ATOM 2200 C C . VAL B 1 92 ? -1.34 -16.656 -19.266 1 98.44 92 VAL B C 1
ATOM 2202 O O . VAL B 1 92 ? -1.765 -17.094 -20.328 1 98.44 92 VAL B O 1
ATOM 2205 N N . VAL B 1 93 ? -1.88 -15.641 -18.672 1 98.12 93 VAL B N 1
ATOM 2206 C CA . VAL B 1 93 ? -3.016 -14.914 -19.219 1 98.12 93 VAL B CA 1
ATOM 2207 C C . VAL B 1 93 ? -2.518 -13.742 -20.062 1 98.12 93 VAL B C 1
ATOM 2209 O O . VAL B 1 93 ? -1.884 -12.82 -19.547 1 98.12 93 VAL B O 1
ATOM 2212 N N . SER B 1 94 ? -2.783 -13.789 -21.328 1 97.12 94 SER B N 1
ATOM 2213 C CA . SER B 1 94 ? -2.383 -12.734 -22.25 1 97.12 94 SER B CA 1
ATOM 2214 C C . SER B 1 94 ? -3.156 -12.812 -23.562 1 97.12 94 SER B C 1
ATOM 2216 O O . SER B 1 94 ? -3.275 -13.891 -24.141 1 97.12 94 SER B O 1
ATOM 2218 N N . SER B 1 95 ? -3.658 -11.711 -23.922 1 95 95 SER B N 1
ATOM 2219 C CA . SER B 1 95 ? -4.344 -11.672 -25.219 1 95 95 SER B CA 1
ATOM 2220 C C . SER B 1 95 ? -3.387 -11.281 -26.344 1 95 95 SER B C 1
ATOM 2222 O O . SER B 1 95 ? -3.748 -11.344 -27.516 1 95 95 SER B O 1
ATOM 2224 N N . THR B 1 96 ? -2.1 -10.922 -26.047 1 93.31 96 THR B N 1
ATOM 2225 C CA . THR B 1 96 ? -1.217 -10.352 -27.047 1 93.31 96 THR B CA 1
ATOM 2226 C C . THR B 1 96 ? 0.016 -11.227 -27.25 1 93.31 96 THR B C 1
ATOM 2228 O O . THR B 1 96 ? 0.749 -11.07 -28.234 1 93.31 96 THR B O 1
ATOM 2231 N N . LEU B 1 97 ? 0.317 -12.078 -26.406 1 90 97 LEU B N 1
ATOM 2232 C CA . LEU B 1 97 ? 1.531 -12.883 -26.453 1 90 97 LEU B CA 1
ATOM 2233 C C . LEU B 1 97 ? 1.513 -13.82 -27.672 1 90 97 LEU B C 1
ATOM 2235 O O . LEU B 1 97 ? 2.561 -14.102 -28.25 1 90 97 LEU B O 1
ATOM 2239 N N . GLY B 1 98 ? 0.361 -14.258 -28.141 1 88.12 98 GLY B N 1
ATOM 2240 C CA . GLY B 1 98 ? 0.216 -15.055 -29.344 1 88.12 98 GLY B CA 1
ATOM 2241 C C . GLY B 1 98 ? 0.435 -16.531 -29.109 1 88.12 98 GLY B C 1
ATOM 2242 O O . GLY B 1 98 ? -0.43 -17.359 -29.438 1 88.12 98 GLY B O 1
ATOM 2243 N N . ARG B 1 99 ? 1.73 -16.922 -28.656 1 91.12 99 ARG B N 1
ATOM 2244 C CA . ARG B 1 99 ? 2.008 -18.328 -28.453 1 91.12 99 ARG B CA 1
ATOM 2245 C C . ARG B 1 99 ? 3.057 -18.531 -27.359 1 91.12 99 ARG B C 1
ATOM 2247 O O . ARG B 1 99 ? 3.91 -17.672 -27.141 1 91.12 99 ARG B O 1
ATOM 2254 N N . ILE B 1 100 ? 2.887 -19.625 -26.625 1 92.69 100 ILE B N 1
ATOM 2255 C CA . ILE B 1 100 ? 3.926 -20.141 -25.734 1 92.69 100 ILE B CA 1
ATOM 2256 C C .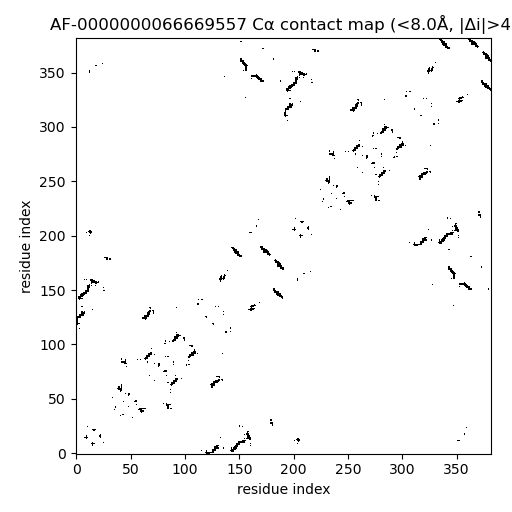 ILE B 1 100 ? 4.359 -21.531 -26.188 1 92.69 100 ILE B C 1
ATOM 2258 O O . ILE B 1 100 ? 3.539 -22.453 -26.266 1 92.69 100 ILE B O 1
ATOM 2262 N N . ASP B 1 101 ? 5.617 -21.766 -26.484 1 90.62 101 ASP B N 1
ATOM 2263 C CA . ASP B 1 101 ? 6.117 -23 -27.078 1 90.62 101 ASP B CA 1
ATOM 2264 C C . ASP B 1 101 ? 6.316 -24.078 -26.016 1 90.62 101 ASP B C 1
ATOM 2266 O O . ASP B 1 101 ? 6.234 -25.266 -26.312 1 90.62 101 ASP B O 1
ATOM 2270 N N . ASP B 1 102 ? 6.551 -23.625 -24.844 1 93.31 102 ASP B N 1
ATOM 2271 C CA . ASP B 1 102 ? 6.758 -24.609 -23.781 1 93.31 102 ASP B CA 1
ATOM 2272 C C . ASP B 1 102 ? 5.465 -25.375 -23.484 1 93.31 102 ASP B C 1
ATOM 2274 O O . ASP B 1 102 ? 4.465 -24.766 -23.078 1 93.31 102 ASP B O 1
ATOM 2278 N N . PRO B 1 103 ? 5.473 -26.625 -23.641 1 91.88 103 PRO B N 1
ATOM 2279 C CA . PRO B 1 103 ? 4.234 -27.391 -23.484 1 91.88 103 PRO B CA 1
ATOM 2280 C C . PRO B 1 103 ? 3.744 -27.438 -22.031 1 91.88 103 PRO B C 1
ATOM 2282 O O . PRO B 1 103 ? 2.588 -27.781 -21.781 1 91.88 103 PRO B O 1
ATOM 2285 N N . ALA B 1 104 ? 4.586 -27.094 -21.109 1 92.19 104 ALA B N 1
ATOM 2286 C CA . ALA B 1 104 ? 4.215 -27.141 -19.688 1 92.19 104 ALA B CA 1
ATOM 2287 C C . ALA B 1 104 ? 3.492 -25.859 -19.281 1 92.19 104 ALA B C 1
ATOM 2289 O O . ALA B 1 104 ? 2.99 -25.75 -18.156 1 92.19 104 ALA B O 1
ATOM 2290 N N . VAL B 1 105 ? 3.412 -24.859 -20.141 1 97.44 105 VAL B N 1
ATOM 2291 C CA . VAL B 1 105 ? 2.787 -23.578 -19.844 1 97.44 105 VAL B CA 1
ATOM 2292 C C . VAL B 1 105 ? 1.605 -23.344 -20.781 1 97.44 105 VAL B C 1
ATOM 2294 O O . VAL B 1 105 ? 1.761 -23.375 -22.016 1 97.44 105 VAL B O 1
ATOM 2297 N N . GLU B 1 106 ? 0.496 -23.172 -20.234 1 97.5 106 GLU B N 1
ATOM 2298 C CA . GLU B 1 106 ? -0.716 -22.953 -21.016 1 97.5 106 GLU B CA 1
ATOM 2299 C C . GLU B 1 106 ? -1.008 -21.469 -21.172 1 97.5 106 GLU B C 1
ATOM 2301 O O . GLU B 1 106 ? -1.059 -20.719 -20.188 1 97.5 106 GLU B O 1
ATOM 2306 N N . LEU B 1 107 ? -1.194 -21.031 -22.391 1 97.56 107 LEU B N 1
ATOM 2307 C CA . LEU B 1 107 ? -1.605 -19.656 -22.688 1 97.56 107 LEU B CA 1
ATOM 2308 C C . LEU B 1 107 ? -3.121 -19.516 -22.609 1 97.56 107 LEU B C 1
ATOM 2310 O O . LEU B 1 107 ? -3.855 -20.328 -23.172 1 97.56 107 LEU B O 1
ATOM 2314 N N . VAL B 1 108 ? -3.578 -18.609 -21.844 1 97.56 108 VAL B N 1
ATOM 2315 C CA . VAL B 1 108 ? -4.992 -18.266 -21.703 1 97.56 108 VAL B CA 1
ATOM 2316 C C . VAL B 1 108 ? -5.254 -16.891 -22.297 1 97.56 108 VAL B C 1
ATOM 2318 O O . VAL B 1 108 ? -4.848 -15.875 -21.734 1 97.56 108 VAL B O 1
ATOM 2321 N N . GLU B 1 109 ? -6 -16.781 -23.312 1 95 109 GLU B N 1
ATOM 2322 C CA . GLU B 1 109 ? -6.094 -15.531 -24.062 1 95 109 GLU B CA 1
ATOM 2323 C C . GLU B 1 109 ? -7.266 -14.68 -23.578 1 95 109 GLU B C 1
ATOM 2325 O O . GLU B 1 109 ? -7.328 -13.484 -23.875 1 95 109 GLU B O 1
ATOM 2330 N N . SER B 1 110 ? -8.227 -15.469 -23 1 92.81 110 SER B N 1
ATOM 2331 C CA . SER B 1 110 ? -9.383 -14.695 -22.547 1 92.81 110 SER B CA 1
ATOM 2332 C C . SER B 1 110 ? -10.039 -15.328 -21.328 1 92.81 110 SER B C 1
ATOM 2334 O O . SER B 1 110 ? -9.734 -16.469 -20.984 1 92.81 110 SER B O 1
ATOM 2336 N N . ASP B 1 111 ? -10.797 -14.586 -20.547 1 95.44 111 ASP B N 1
ATOM 2337 C CA . ASP B 1 111 ? -11.703 -14.977 -19.469 1 95.44 111 ASP B CA 1
ATOM 2338 C C . ASP B 1 111 ? -10.938 -15.594 -18.312 1 95.44 111 ASP B C 1
ATOM 2340 O O . ASP B 1 111 ? -11.227 -16.719 -17.891 1 95.44 111 ASP B O 1
ATOM 2344 N N . PRO B 1 112 ? -9.984 -14.883 -17.797 1 97.69 112 PRO B N 1
ATOM 2345 C CA . PRO B 1 112 ? -9.289 -15.406 -16.609 1 97.69 112 PRO B CA 1
ATOM 2346 C C . PRO B 1 112 ? -10.234 -15.688 -15.445 1 97.69 112 PRO B C 1
ATOM 2348 O O . PRO B 1 112 ? -9.977 -16.578 -14.633 1 97.69 112 PRO B O 1
ATOM 2351 N N . LEU B 1 113 ? -11.312 -14.977 -15.312 1 98.19 113 LEU B N 1
ATOM 2352 C CA . LEU B 1 113 ? -12.297 -15.227 -14.266 1 98.19 113 LEU B CA 1
ATOM 2353 C C . LEU B 1 113 ? -12.906 -16.609 -14.406 1 98.19 113 LEU B C 1
ATOM 2355 O O . LEU B 1 113 ? -12.969 -17.375 -13.438 1 98.19 113 LEU B O 1
ATOM 2359 N N . GLY B 1 114 ? -13.406 -16.922 -15.641 1 98.38 114 GLY B N 1
ATOM 2360 C CA . GLY B 1 114 ? -13.93 -18.25 -15.883 1 98.38 114 GLY B CA 1
ATOM 2361 C C . GLY B 1 114 ? -12.914 -19.359 -15.625 1 98.38 114 GLY B C 1
ATOM 2362 O O . GLY B 1 114 ? -13.25 -20.406 -15.086 1 98.38 114 GLY B O 1
ATOM 2363 N N . LEU B 1 115 ? -11.664 -19.141 -16 1 98.5 115 LEU B N 1
ATOM 2364 C CA . LEU B 1 115 ? -10.602 -20.094 -15.742 1 98.5 115 LEU B CA 1
ATOM 2365 C C . LEU B 1 115 ? -10.477 -20.375 -14.242 1 98.5 115 LEU B C 1
ATOM 2367 O O . LEU B 1 115 ? -10.477 -21.531 -13.82 1 98.5 115 LEU B O 1
ATOM 2371 N N . VAL B 1 116 ? -10.383 -19.344 -13.391 1 98.75 116 VAL B N 1
ATOM 2372 C CA . VAL B 1 116 ? -10.188 -19.484 -11.953 1 98.75 116 VAL B CA 1
ATOM 2373 C C . VAL B 1 116 ? -11.398 -20.188 -11.328 1 98.75 116 VAL B C 1
ATOM 2375 O O . VAL B 1 116 ? -11.242 -21.062 -10.477 1 98.75 116 VAL B O 1
ATOM 2378 N N . GLN B 1 117 ? -12.586 -19.812 -11.773 1 98.62 117 GLN B N 1
ATOM 2379 C CA . GLN B 1 117 ? -13.797 -20.438 -11.25 1 98.62 117 GLN B CA 1
ATOM 2380 C C . GLN B 1 117 ? -13.82 -21.938 -11.547 1 98.62 117 GLN B C 1
ATOM 2382 O O . G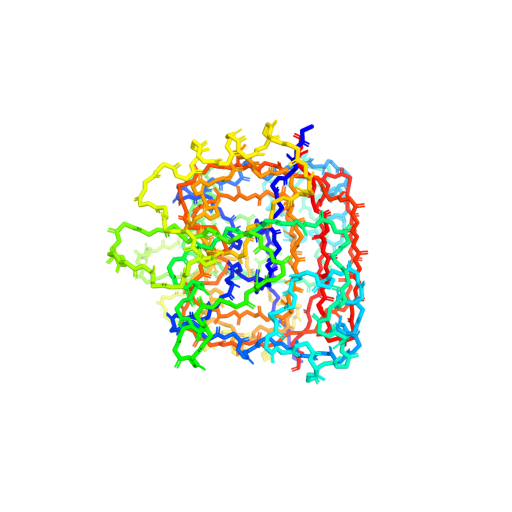LN B 1 117 ? -14.25 -22.734 -10.711 1 98.62 117 GLN B O 1
ATOM 2387 N N . ARG B 1 118 ? -13.398 -22.297 -12.711 1 98.31 118 ARG B N 1
ATOM 2388 C CA . ARG B 1 118 ? -13.289 -23.703 -13.062 1 98.31 118 ARG B CA 1
ATOM 2389 C C . ARG B 1 118 ? -12.219 -24.406 -12.227 1 98.31 118 ARG B C 1
ATOM 2391 O O . ARG B 1 118 ? -12.453 -25.469 -11.664 1 98.31 118 ARG B O 1
ATOM 2398 N N . LEU B 1 119 ? -11.039 -23.812 -12.148 1 98.62 119 LEU B N 1
ATOM 2399 C CA . LEU B 1 119 ? -9.922 -24.391 -11.414 1 98.62 119 LEU B CA 1
ATOM 2400 C C . LEU B 1 119 ? -10.297 -24.625 -9.953 1 98.62 119 LEU B C 1
ATOM 2402 O O . LEU B 1 119 ? -9.891 -25.609 -9.352 1 98.62 119 LEU B O 1
ATOM 2406 N N . LYS B 1 120 ? -10.984 -23.672 -9.359 1 98.62 120 LYS B N 1
ATOM 2407 C CA . LYS B 1 120 ? -11.375 -23.766 -7.953 1 98.62 120 LYS B CA 1
ATOM 2408 C C . LYS B 1 120 ? -12.234 -25 -7.707 1 98.62 120 LYS B C 1
ATOM 2410 O O . LYS B 1 120 ? -12.289 -25.516 -6.586 1 98.62 120 LYS B O 1
ATOM 2415 N N . LYS B 1 121 ? -12.898 -25.516 -8.703 1 98.06 121 LYS B N 1
ATOM 2416 C CA . LYS B 1 121 ? -13.789 -26.656 -8.57 1 98.06 121 LYS B CA 1
ATOM 2417 C C . LYS B 1 121 ? -13.047 -27.969 -8.805 1 98.06 121 LYS B C 1
ATOM 2419 O O . LYS B 1 121 ? -13.57 -29.047 -8.516 1 98.06 121 LYS B O 1
ATOM 2424 N N . GLU B 1 122 ? -11.891 -27.891 -9.312 1 98.06 122 GLU B N 1
ATOM 2425 C CA . GLU B 1 122 ? -11.078 -29.078 -9.547 1 98.06 122 GLU B CA 1
ATOM 2426 C C . GLU B 1 122 ? -10.359 -29.516 -8.281 1 98.06 122 GLU B C 1
ATOM 2428 O O . GLU B 1 122 ? -10.219 -28.734 -7.336 1 98.06 122 GLU B O 1
ATOM 2433 N N . GLU B 1 123 ? -9.953 -30.781 -8.258 1 97.75 123 GLU B N 1
ATOM 2434 C CA . GLU B 1 123 ? -9.133 -31.266 -7.152 1 97.75 123 GLU B CA 1
ATOM 2435 C C . GLU B 1 123 ? -7.703 -30.734 -7.254 1 97.75 123 GLU B C 1
ATOM 2437 O O . GLU B 1 123 ? -7.199 -30.5 -8.352 1 97.75 123 GLU B O 1
ATOM 2442 N N . GLY B 1 124 ? -7.082 -30.625 -6.047 1 97.75 124 GLY B N 1
ATOM 2443 C CA . GLY B 1 124 ? -5.695 -30.188 -6.035 1 97.75 124 GLY B CA 1
ATOM 2444 C C . GLY B 1 124 ? -5.398 -29.172 -4.953 1 97.75 124 GLY B C 1
ATOM 2445 O O . GLY B 1 124 ? -6.238 -28.922 -4.086 1 97.75 124 GLY B O 1
ATOM 2446 N N . GLY B 1 125 ? -4.164 -28.672 -4.984 1 98.38 125 GLY B N 1
ATOM 2447 C CA . GLY B 1 125 ? -3.746 -27.625 -4.082 1 98.38 125 GLY B CA 1
ATOM 2448 C C . GLY B 1 125 ? -4.297 -26.266 -4.461 1 98.38 125 GLY B C 1
ATOM 2449 O O . GLY B 1 125 ? -4.98 -26.125 -5.477 1 98.38 125 GLY B O 1
ATOM 2450 N N . ASP B 1 126 ? -4.035 -25.266 -3.65 1 98.75 126 ASP B N 1
ATOM 2451 C CA . ASP B 1 126 ? -4.488 -23.906 -3.896 1 98.75 126 ASP B CA 1
ATOM 2452 C C . ASP B 1 126 ? -3.85 -23.328 -5.16 1 98.75 126 ASP B C 1
ATOM 2454 O O . ASP B 1 126 ? -2.949 -23.938 -5.738 1 98.75 126 ASP B O 1
ATOM 2458 N N . ILE B 1 127 ? -4.387 -22.281 -5.66 1 98.94 127 ILE B N 1
ATOM 2459 C CA . ILE B 1 127 ? -3.953 -21.594 -6.875 1 98.94 127 ILE B CA 1
ATOM 2460 C C . ILE B 1 127 ? -3.207 -20.312 -6.504 1 98.94 127 ILE B C 1
ATOM 2462 O O . ILE B 1 127 ? -3.717 -19.5 -5.746 1 98.94 127 ILE B O 1
ATOM 2466 N N . TRP B 1 128 ? -1.973 -20.25 -6.992 1 98.94 128 TRP B N 1
ATOM 2467 C CA . TRP B 1 128 ? -1.133 -19.078 -6.742 1 98.94 128 TRP B CA 1
ATOM 2468 C C . TRP B 1 128 ? -1.297 -18.047 -7.848 1 98.94 128 TRP B C 1
ATOM 2470 O O . TRP B 1 128 ? -1.02 -18.328 -9.016 1 98.94 128 TRP B O 1
ATOM 2480 N N . LEU B 1 129 ? -1.831 -16.906 -7.512 1 98.88 129 LEU B N 1
ATOM 2481 C CA . LEU B 1 129 ? -1.705 -15.75 -8.383 1 98.88 129 LEU B CA 1
ATOM 2482 C C . LEU B 1 129 ? -0.362 -15.055 -8.18 1 98.88 129 LEU B C 1
ATOM 2484 O O . LEU B 1 129 ? -0.168 -14.344 -7.191 1 98.88 129 LEU B O 1
ATOM 2488 N N . CYS B 1 130 ? 0.522 -15.227 -9.031 1 97.94 130 CYS B N 1
ATOM 2489 C CA . CYS B 1 130 ? 1.888 -14.719 -8.945 1 97.94 130 CYS B CA 1
ATOM 2490 C C . CYS B 1 130 ? 1.94 -13.234 -9.297 1 97.94 130 CYS B C 1
ATOM 2492 O O . CYS B 1 130 ? 2.752 -12.492 -8.742 1 97.94 130 CYS B O 1
ATOM 2494 N N . GLY B 1 131 ? 1.107 -12.875 -10.195 1 93 131 GLY B N 1
ATOM 2495 C CA . GLY B 1 131 ? 1.053 -11.508 -10.688 1 93 131 GLY B CA 1
ATOM 2496 C C . GLY B 1 131 ? 0.488 -11.406 -12.094 1 93 131 GLY B C 1
ATOM 2497 O O . GLY B 1 131 ? 0.109 -12.414 -12.688 1 93 131 GLY B O 1
ATOM 2498 N N . GLY B 1 132 ? 0.312 -10.227 -12.531 1 94.75 132 GLY B N 1
ATOM 2499 C CA . GLY B 1 132 ? 0.643 -8.961 -11.891 1 94.75 132 GLY B CA 1
ATOM 2500 C C . GLY B 1 132 ? -0.576 -8.211 -11.398 1 94.75 132 GLY B C 1
ATOM 2501 O O . GLY B 1 132 ? -1.631 -8.805 -11.172 1 94.75 132 GLY B O 1
ATOM 2502 N N . GLY B 1 133 ? -0.452 -6.91 -11.203 1 96.88 133 GLY B N 1
ATOM 2503 C CA . GLY B 1 133 ? -1.476 -6.055 -10.625 1 96.88 133 GLY B CA 1
ATOM 2504 C C . GLY B 1 133 ? -2.744 -6 -11.453 1 96.88 133 GLY B C 1
ATOM 2505 O O . GLY B 1 133 ? -3.848 -5.93 -10.906 1 96.88 133 GLY B O 1
ATOM 2506 N N . ASN B 1 134 ? -2.596 -6 -12.773 1 96.62 134 ASN B N 1
ATOM 2507 C CA . ASN B 1 134 ? -3.766 -5.988 -13.641 1 96.62 134 ASN B CA 1
ATOM 2508 C C . ASN B 1 134 ? -4.59 -7.266 -13.492 1 96.62 134 ASN B C 1
ATOM 2510 O O . ASN B 1 134 ? -5.809 -7.207 -13.32 1 96.62 134 ASN B O 1
ATOM 2514 N N . LEU B 1 135 ? -3.938 -8.414 -13.625 1 97.94 135 LEU B N 1
ATOM 2515 C CA . LEU B 1 135 ? -4.625 -9.688 -13.469 1 97.94 135 LEU B CA 1
ATOM 2516 C C . LEU B 1 135 ? -5.23 -9.812 -12.07 1 97.94 135 LEU B C 1
ATOM 2518 O O . LEU B 1 135 ? -6.348 -10.312 -11.914 1 97.94 135 LEU B O 1
ATOM 2522 N N . ALA B 1 136 ? -4.512 -9.367 -11.016 1 98.38 136 ALA B N 1
ATOM 2523 C CA . ALA B 1 136 ? -5.027 -9.367 -9.648 1 98.38 136 ALA B CA 1
ATOM 2524 C C . ALA B 1 136 ? -6.328 -8.57 -9.555 1 98.38 136 ALA B C 1
ATOM 2526 O O . ALA B 1 136 ? -7.277 -9 -8.898 1 98.38 136 ALA B O 1
ATOM 2527 N N . ALA B 1 137 ? -6.355 -7.414 -10.211 1 98.06 137 ALA B N 1
ATOM 2528 C CA . ALA B 1 137 ? -7.559 -6.586 -10.195 1 98.06 137 ALA B CA 1
ATOM 2529 C C . ALA B 1 137 ? -8.734 -7.305 -10.852 1 98.06 137 ALA B C 1
ATOM 2531 O O . ALA B 1 137 ? -9.859 -7.266 -10.344 1 98.06 137 ALA B O 1
ATOM 2532 N N . GLN B 1 138 ? -8.469 -7.953 -11.977 1 97.5 138 GLN B N 1
ATOM 2533 C CA . GLN B 1 138 ? -9.516 -8.68 -12.688 1 97.5 138 GLN B CA 1
ATOM 2534 C C . GLN B 1 138 ? -10.078 -9.812 -11.828 1 97.5 138 GLN B C 1
ATOM 2536 O O . GLN B 1 138 ? -11.258 -10.148 -11.938 1 97.5 138 GLN B O 1
ATOM 2541 N N . LEU B 1 139 ? -9.25 -10.367 -11 1 98.31 139 LEU B N 1
ATOM 2542 C CA . LEU B 1 139 ? -9.625 -11.562 -10.266 1 98.31 139 LEU B CA 1
ATOM 2543 C C . LEU B 1 139 ? -9.945 -11.227 -8.812 1 98.31 139 LEU B C 1
ATOM 2545 O O . LEU B 1 139 ? -10.086 -12.125 -7.977 1 98.31 139 LEU B O 1
ATOM 2549 N N . LEU B 1 140 ? -10 -9.938 -8.453 1 98.25 140 LEU B N 1
ATOM 2550 C CA . LEU B 1 140 ? -10.156 -9.477 -7.078 1 98.25 140 LEU B CA 1
ATOM 2551 C C . LEU B 1 140 ? -11.336 -10.172 -6.406 1 98.25 140 LEU B C 1
ATOM 2553 O O . LEU B 1 140 ? -11.234 -10.609 -5.258 1 98.25 140 LEU B O 1
ATOM 2557 N N . GLY B 1 141 ? -12.43 -10.352 -7.086 1 97.44 141 GLY B N 1
ATOM 2558 C CA . GLY B 1 141 ? -13.633 -10.969 -6.543 1 97.44 141 GLY B CA 1
ATOM 2559 C C . GLY B 1 141 ? -13.453 -12.438 -6.223 1 97.44 141 GLY B C 1
ATOM 2560 O O . GLY B 1 141 ? -14.242 -13.008 -5.461 1 97.44 141 GLY B O 1
ATOM 2561 N N . GLU B 1 142 ? -12.438 -13.094 -6.758 1 98.19 142 GLU B N 1
ATOM 2562 C CA . GLU B 1 142 ? -12.203 -14.523 -6.57 1 98.19 142 GLU B CA 1
ATOM 2563 C C . GLU B 1 142 ? -11.07 -14.773 -5.578 1 98.19 142 GLU B C 1
ATOM 2565 O O . GLU B 1 142 ? -10.812 -15.922 -5.199 1 98.19 142 GLU B O 1
ATOM 2570 N N . LEU B 1 143 ? -10.359 -13.734 -5.148 1 98.44 143 LEU B N 1
ATOM 2571 C CA . LEU B 1 143 ? -9.25 -13.914 -4.223 1 98.44 143 LEU B CA 1
ATOM 2572 C C . LEU B 1 143 ? -9.742 -14.328 -2.844 1 98.44 143 LEU B C 1
ATOM 2574 O O . LEU B 1 143 ? -10.555 -13.625 -2.236 1 98.44 143 LEU B O 1
ATOM 2578 N N . ASP B 1 144 ? -9.242 -15.43 -2.371 1 98.62 144 ASP B N 1
ATOM 2579 C CA . ASP B 1 144 ? -9.594 -15.922 -1.045 1 98.62 144 ASP B CA 1
ATOM 2580 C C . ASP B 1 144 ? -8.609 -15.422 0.009 1 98.62 144 ASP B C 1
ATOM 2582 O O . ASP B 1 144 ? -8.984 -15.188 1.159 1 98.62 144 ASP B O 1
ATOM 2586 N N . GLU B 1 145 ? -7.355 -15.328 -0.387 1 98.69 145 GLU B N 1
ATOM 2587 C CA . GLU B 1 145 ? -6.297 -14.945 0.541 1 98.69 145 GLU B CA 1
ATOM 2588 C C . GLU B 1 145 ? -5.281 -14.023 -0.132 1 98.69 145 GLU B C 1
ATOM 2590 O O . GLU B 1 145 ? -4.973 -14.195 -1.314 1 98.69 145 GLU B O 1
ATOM 2595 N N . LEU B 1 146 ? -4.859 -13.086 0.6 1 98.81 146 LEU B N 1
ATOM 2596 C CA . LEU B 1 146 ? -3.703 -12.266 0.268 1 98.81 146 LEU B CA 1
ATOM 2597 C C . LEU B 1 146 ? -2.547 -12.539 1.226 1 98.81 146 LEU B C 1
ATOM 2599 O O . LEU B 1 146 ? -2.742 -12.594 2.441 1 98.81 146 LEU B O 1
ATOM 2603 N N . ILE B 1 147 ? -1.451 -12.789 0.701 1 98.88 147 ILE B N 1
ATOM 2604 C CA . ILE B 1 147 ? -0.205 -12.781 1.458 1 98.88 147 ILE B CA 1
ATOM 2605 C C . ILE B 1 147 ? 0.675 -11.625 0.99 1 98.88 147 ILE B C 1
ATOM 2607 O O . ILE B 1 147 ? 1.339 -11.719 -0.046 1 98.88 147 ILE B O 1
ATOM 2611 N N . ILE B 1 148 ? 0.661 -10.57 1.743 1 98.88 148 ILE B N 1
ATOM 2612 C CA . ILE B 1 148 ? 1.33 -9.336 1.332 1 98.88 148 ILE B CA 1
ATOM 2613 C C . ILE B 1 148 ? 2.629 -9.172 2.117 1 98.88 148 ILE B C 1
ATOM 2615 O O . ILE B 1 148 ? 2.613 -9.102 3.348 1 98.88 148 ILE B O 1
ATOM 2619 N N . LYS B 1 149 ? 3.707 -9.18 1.412 1 98.81 149 LYS B N 1
ATOM 2620 C CA . LYS B 1 149 ? 4.984 -8.742 1.966 1 98.81 149 LYS B CA 1
ATOM 2621 C C . LYS B 1 149 ? 5.145 -7.23 1.866 1 98.81 149 LYS B C 1
ATOM 2623 O O . LYS B 1 149 ? 5.551 -6.711 0.824 1 98.81 149 LYS B O 1
ATOM 2628 N N . SER B 1 150 ? 4.852 -6.551 2.906 1 98.81 150 SER B N 1
ATOM 2629 C CA . SER B 1 150 ? 4.957 -5.098 2.926 1 98.81 150 SER B CA 1
ATOM 2630 C C . SER B 1 150 ? 6.371 -4.648 3.291 1 98.81 150 SER B C 1
ATOM 2632 O O . SER B 1 150 ? 6.855 -4.945 4.383 1 98.81 150 SER B O 1
ATOM 2634 N N . TYR B 1 151 ? 7.055 -3.973 2.416 1 98.81 151 TYR B N 1
ATOM 2635 C CA . TYR B 1 151 ? 8.406 -3.482 2.645 1 98.81 151 TYR B CA 1
ATOM 2636 C C . TYR B 1 151 ? 8.398 -2.006 3.025 1 98.81 151 TYR B C 1
ATOM 2638 O O . TYR B 1 151 ? 7.547 -1.245 2.557 1 98.81 151 TYR B O 1
ATOM 2646 N N . PRO B 1 152 ? 9.32 -1.569 3.879 1 98.69 152 PRO B N 1
ATOM 2647 C CA . PRO B 1 152 ? 9.344 -0.182 4.348 1 98.69 152 PRO B CA 1
ATOM 2648 C C . PRO B 1 152 ? 10.023 0.763 3.363 1 98.69 152 PRO B C 1
ATOM 2650 O O . PRO B 1 152 ? 11.008 1.425 3.715 1 98.69 152 PRO B O 1
ATOM 2653 N N . VAL B 1 153 ? 9.5 0.833 2.178 1 98.75 153 VAL B N 1
ATOM 2654 C CA . VAL B 1 153 ? 10.016 1.678 1.104 1 98.75 153 VAL B CA 1
ATOM 2655 C C . VAL B 1 153 ? 8.852 2.377 0.399 1 98.75 153 VAL B C 1
ATOM 2657 O O . VAL B 1 153 ? 7.805 1.773 0.167 1 98.75 153 VAL B O 1
ATOM 2660 N N . VAL B 1 154 ? 9 3.643 0.185 1 98.75 154 VAL B N 1
ATOM 2661 C CA . VAL B 1 154 ? 8.148 4.375 -0.74 1 98.75 154 VAL B CA 1
ATOM 2662 C C . VAL B 1 154 ? 8.75 4.352 -2.141 1 98.75 154 VAL B C 1
ATOM 2664 O O . VAL B 1 154 ? 9.875 4.816 -2.346 1 98.75 154 VAL B O 1
ATOM 2667 N N . ALA B 1 155 ? 7.988 3.836 -3.092 1 98.56 155 ALA B N 1
ATOM 2668 C CA . ALA B 1 155 ? 8.5 3.748 -4.457 1 98.56 155 ALA B CA 1
ATOM 2669 C C . ALA B 1 155 ? 8.336 5.074 -5.195 1 98.56 155 ALA B C 1
ATOM 2671 O O . ALA B 1 155 ? 9.227 5.504 -5.926 1 98.56 155 ALA B O 1
ATOM 2672 N N . GLY B 1 156 ? 7.219 5.707 -4.988 1 98.12 156 GLY B N 1
ATOM 2673 C CA . GLY B 1 156 ? 6.875 6.953 -5.656 1 98.12 156 GLY B CA 1
ATOM 2674 C C . GLY B 1 156 ? 6.008 6.75 -6.883 1 98.12 156 GLY B C 1
ATOM 2675 O O . GLY B 1 156 ? 5.098 7.539 -7.148 1 98.12 156 GLY B O 1
ATOM 2676 N N . SER B 1 157 ? 6.246 5.797 -7.637 1 97.75 157 SER B N 1
ATOM 2677 C CA . SER B 1 157 ? 5.523 5.375 -8.836 1 97.75 157 SER B CA 1
ATOM 2678 C C . SER B 1 157 ? 5.887 3.945 -9.219 1 97.75 157 SER B C 1
ATOM 2680 O O . SER B 1 157 ? 6.859 3.385 -8.711 1 97.75 157 SER B O 1
ATOM 2682 N N . GLY B 1 158 ? 5.008 3.418 -10.086 1 97.88 158 GLY B N 1
ATOM 2683 C CA . GLY B 1 158 ? 5.297 2.061 -10.523 1 97.88 158 GLY B CA 1
ATOM 2684 C C . GLY B 1 158 ? 4.055 1.28 -10.914 1 97.88 158 GLY B C 1
ATOM 2685 O O . GLY B 1 158 ? 3.066 1.863 -11.359 1 97.88 158 GLY B O 1
ATOM 2686 N N . ILE B 1 159 ? 4.223 -0.106 -10.82 1 97.5 159 ILE B N 1
ATOM 2687 C CA . ILE B 1 159 ? 3.129 -1.029 -11.109 1 97.5 159 ILE B CA 1
ATOM 2688 C C . ILE B 1 159 ? 2.34 -1.312 -9.836 1 97.5 159 ILE B C 1
ATOM 2690 O O . ILE B 1 159 ? 2.885 -1.843 -8.867 1 97.5 159 ILE B O 1
ATOM 2694 N N . SER B 1 160 ? 1.047 -0.967 -9.859 1 97.88 160 SER B N 1
ATOM 2695 C CA . SER B 1 160 ? 0.209 -1.111 -8.672 1 97.88 160 SER B CA 1
ATOM 2696 C C . SER B 1 160 ? -0.057 -2.58 -8.359 1 97.88 160 SER B C 1
ATOM 2698 O O . SER B 1 160 ? -0.135 -3.41 -9.266 1 97.88 160 SER B O 1
ATOM 2700 N N . ALA B 1 161 ? -0.232 -2.861 -7.105 1 98.44 161 ALA B N 1
ATOM 2701 C CA . ALA B 1 161 ? -0.57 -4.215 -6.676 1 98.44 161 ALA B CA 1
ATOM 2702 C C . ALA B 1 161 ? -1.921 -4.648 -7.238 1 98.44 161 ALA B C 1
ATOM 2704 O O . ALA B 1 161 ? -2.145 -5.836 -7.488 1 98.44 161 ALA B O 1
ATOM 2705 N N . PHE B 1 162 ? -2.832 -3.734 -7.355 1 98.38 162 PHE B N 1
ATOM 2706 C CA . PHE B 1 162 ? -4.133 -3.9 -7.992 1 98.38 162 PHE B CA 1
ATOM 2707 C C . PHE B 1 162 ? -4.426 -2.744 -8.938 1 98.38 162 PHE B C 1
ATOM 2709 O O . PHE B 1 162 ? -4.621 -1.608 -8.5 1 98.38 162 PHE B O 1
ATOM 2716 N N . ALA B 1 163 ? -4.43 -2.979 -10.164 1 96.19 163 ALA B N 1
ATOM 2717 C CA . ALA B 1 163 ? -4.684 -1.956 -11.18 1 96.19 163 ALA B CA 1
ATOM 2718 C C . ALA B 1 163 ? -6.086 -2.098 -11.766 1 96.19 163 ALA B C 1
ATOM 2720 O O . ALA B 1 163 ? -6.254 -2.607 -12.875 1 96.19 163 ALA B O 1
ATOM 2721 N N . GLY B 1 164 ? -7.066 -1.698 -11.062 1 96.44 164 GLY B N 1
ATOM 2722 C CA . GLY B 1 164 ? -8.453 -1.849 -11.492 1 96.44 164 GLY B CA 1
ATOM 2723 C C . GLY B 1 164 ? -9.297 -0.62 -11.211 1 96.44 164 GLY B C 1
ATOM 2724 O O . GLY B 1 164 ? -8.773 0.492 -11.117 1 96.44 164 GLY B O 1
ATOM 2725 N N . ALA B 1 165 ? -10.617 -0.813 -11.242 1 97.06 165 ALA B N 1
ATOM 2726 C CA . ALA B 1 165 ? -11.586 0.228 -10.898 1 97.06 165 ALA B CA 1
ATOM 2727 C C . ALA B 1 165 ? -11.742 0.361 -9.383 1 97.06 165 ALA B C 1
ATOM 2729 O O . ALA B 1 165 ? -11.398 -0.558 -8.641 1 97.06 165 ALA B O 1
ATOM 2730 N N . PHE B 1 166 ? -12.148 1.56 -8.984 1 98.25 166 PHE B N 1
ATOM 2731 C CA . PHE B 1 166 ? -12.445 1.771 -7.578 1 98.25 166 PHE B CA 1
ATOM 2732 C C . PHE B 1 166 ? -13.586 0.872 -7.121 1 98.25 166 PHE B C 1
ATOM 2734 O O . PHE B 1 166 ? -14.75 1.116 -7.461 1 98.25 166 PHE B O 1
ATOM 2741 N N . GLN B 1 167 ? -13.242 -0.139 -6.465 1 97.19 167 GLN B N 1
ATOM 2742 C CA . GLN B 1 167 ? -14.148 -1.141 -5.914 1 97.19 167 GLN B CA 1
ATOM 2743 C C . GLN B 1 167 ? -13.641 -1.67 -4.574 1 97.19 167 GLN B C 1
ATOM 2745 O O . GLN B 1 167 ? -13.102 -2.779 -4.504 1 97.19 167 GLN B O 1
ATOM 2750 N N . PRO B 1 168 ? -13.875 -0.848 -3.557 1 98.06 168 PRO B N 1
ATOM 2751 C CA . PRO B 1 168 ? -13.32 -1.25 -2.258 1 98.06 168 PRO B CA 1
ATOM 2752 C C . PRO B 1 168 ? -13.727 -2.67 -1.863 1 98.06 168 PRO B C 1
ATOM 2754 O O . PRO B 1 168 ? -14.906 -3.018 -1.905 1 98.06 168 PRO B O 1
ATOM 2757 N N . THR B 1 169 ? -12.75 -3.48 -1.571 1 98.31 169 THR B N 1
ATOM 2758 C CA . THR B 1 169 ? -12.922 -4.875 -1.179 1 98.31 169 THR B CA 1
ATOM 2759 C C . THR B 1 169 ? -12.227 -5.156 0.149 1 98.31 169 THR B C 1
ATOM 2761 O O . THR B 1 169 ? -11.008 -5.004 0.259 1 98.31 169 THR B O 1
ATOM 2764 N N . LEU B 1 170 ? -12.992 -5.617 1.148 1 98.25 170 LEU B N 1
ATOM 2765 C CA . LEU B 1 170 ? -12.492 -5.766 2.51 1 98.25 170 LEU B CA 1
ATOM 2766 C C . LEU B 1 170 ? -11.875 -7.145 2.719 1 98.25 170 LEU B C 1
ATOM 2768 O O . LEU B 1 170 ? -12.398 -8.141 2.213 1 98.25 170 LEU B O 1
ATOM 2772 N N . PHE B 1 171 ? -10.797 -7.207 3.471 1 98.69 171 PHE B N 1
ATOM 2773 C CA . PHE B 1 171 ? -10.164 -8.43 3.949 1 98.69 171 PHE B CA 1
ATOM 2774 C C . PHE B 1 171 ? -10.008 -8.406 5.465 1 98.69 171 PHE B C 1
ATOM 2776 O O . PHE B 1 171 ? -10.297 -7.391 6.105 1 98.69 171 PHE B O 1
ATOM 2783 N N . THR B 1 172 ? -9.641 -9.523 6.043 1 98.5 172 THR B N 1
ATOM 2784 C CA . THR B 1 172 ? -9.359 -9.648 7.469 1 98.5 172 THR B CA 1
ATOM 2785 C C . THR B 1 172 ? -7.953 -10.188 7.695 1 98.5 172 THR B C 1
ATOM 2787 O O . THR B 1 172 ? -7.586 -11.234 7.156 1 98.5 172 THR B O 1
ATOM 2790 N N . PRO B 1 173 ? -7.148 -9.398 8.43 1 98.69 173 PRO B N 1
ATOM 2791 C CA . PRO B 1 173 ? -5.836 -9.977 8.734 1 98.69 173 PRO B CA 1
ATOM 2792 C C . PRO B 1 173 ? -5.922 -11.195 9.648 1 98.69 173 PRO B C 1
ATOM 2794 O O . PRO B 1 173 ? -6.648 -11.172 10.648 1 98.69 173 PRO B O 1
ATOM 2797 N N . ALA B 1 174 ? -5.172 -12.203 9.32 1 98.44 174 ALA B N 1
ATOM 2798 C CA . ALA B 1 174 ? -5.207 -13.461 10.055 1 98.44 174 ALA B CA 1
ATOM 2799 C C . ALA B 1 174 ? -3.877 -13.719 10.758 1 98.44 174 ALA B C 1
ATOM 2801 O O . ALA B 1 174 ? -3.83 -14.406 11.781 1 98.44 174 ALA B O 1
ATOM 2802 N N . ARG B 1 175 ? -2.812 -13.273 10.211 1 98.38 175 ARG B N 1
ATOM 2803 C CA . ARG B 1 175 ? -1.453 -13.523 10.68 1 98.38 175 ARG B CA 1
ATOM 2804 C C . ARG B 1 175 ? -0.508 -12.414 10.25 1 98.38 175 ARG B C 1
ATOM 2806 O O . ARG B 1 175 ? -0.693 -11.812 9.188 1 98.38 175 ARG B O 1
ATOM 2813 N N . ARG B 1 176 ? 0.441 -12.047 11.094 1 98.62 176 ARG B N 1
ATOM 2814 C CA . ARG B 1 176 ? 1.514 -11.125 10.75 1 98.62 176 ARG B CA 1
ATOM 2815 C C . ARG B 1 176 ? 2.863 -11.641 11.234 1 98.62 176 ARG B C 1
ATOM 2817 O O . ARG B 1 176 ? 2.953 -12.227 12.312 1 98.62 176 ARG B O 1
ATOM 2824 N N . LYS B 1 177 ? 3.85 -11.406 10.508 1 98.62 177 LYS B N 1
ATOM 2825 C CA . LYS B 1 177 ? 5.223 -11.719 10.883 1 98.62 177 LYS B CA 1
ATOM 2826 C C . LYS B 1 177 ? 6.191 -10.641 10.406 1 98.62 177 LYS B C 1
ATOM 2828 O O . LYS B 1 177 ? 6.145 -10.227 9.25 1 98.62 177 LYS B O 1
ATOM 2833 N N . GLU B 1 178 ? 7.066 -10.148 11.328 1 98.5 178 GLU B N 1
ATOM 2834 C CA . GLU B 1 178 ? 8.055 -9.125 11.016 1 98.5 178 GLU B CA 1
ATOM 2835 C C . GLU B 1 178 ? 9.422 -9.742 10.727 1 98.5 178 GLU B C 1
ATOM 2837 O O . GLU B 1 178 ? 9.742 -10.82 11.234 1 98.5 178 GLU B O 1
ATOM 2842 N N . PHE B 1 179 ? 10.219 -9.109 9.984 1 98.5 179 PHE B N 1
ATOM 2843 C CA . PHE B 1 179 ? 11.555 -9.57 9.641 1 98.5 179 PHE B CA 1
ATOM 2844 C C . PHE B 1 179 ? 12.586 -8.469 9.867 1 98.5 179 PHE B C 1
ATOM 2846 O O . PHE B 1 179 ? 12.227 -7.312 10.07 1 98.5 179 PHE B O 1
ATOM 2853 N N . ASP B 1 180 ? 13.883 -8.797 9.789 1 97.38 180 ASP B N 1
ATOM 2854 C CA . ASP B 1 180 ? 14.992 -7.945 10.203 1 97.38 180 ASP B CA 1
ATOM 2855 C C . ASP B 1 180 ? 15.234 -6.832 9.188 1 97.38 180 ASP B C 1
ATOM 2857 O O . ASP B 1 180 ? 15.914 -5.848 9.492 1 97.38 180 ASP B O 1
ATOM 2861 N N . ASN B 1 181 ? 14.734 -6.902 8.031 1 97.62 181 ASN B N 1
ATOM 2862 C CA . ASN B 1 181 ? 14.898 -5.863 7.02 1 97.62 181 ASN B CA 1
ATOM 2863 C C . ASN B 1 181 ? 13.773 -4.836 7.086 1 97.62 181 ASN B C 1
ATOM 2865 O O . ASN B 1 181 ? 13.625 -4.004 6.184 1 97.62 181 ASN B O 1
ATOM 2869 N N . GLY B 1 182 ? 12.898 -4.977 8.055 1 97.88 182 GLY B N 1
ATOM 2870 C CA . GLY B 1 182 ? 11.812 -4.039 8.266 1 97.88 182 GLY B CA 1
ATOM 2871 C C . GLY B 1 182 ? 10.523 -4.465 7.582 1 97.88 182 GLY B C 1
ATOM 2872 O O . GLY B 1 182 ? 9.469 -3.867 7.809 1 97.88 182 GLY B O 1
ATOM 2873 N N . ALA B 1 183 ? 10.555 -5.5 6.781 1 98.62 183 ALA B N 1
ATOM 2874 C CA . ALA B 1 183 ? 9.367 -6 6.098 1 98.62 183 ALA B CA 1
ATOM 2875 C C . ALA B 1 183 ? 8.445 -6.73 7.07 1 98.62 183 ALA B C 1
ATOM 2877 O O . ALA B 1 183 ? 8.891 -7.242 8.094 1 98.62 183 ALA B O 1
ATOM 2878 N N . GLN B 1 184 ? 7.211 -6.684 6.785 1 98.75 184 GLN B N 1
ATOM 2879 C CA . GLN B 1 184 ? 6.195 -7.477 7.473 1 98.75 184 GLN B CA 1
ATOM 2880 C C . GLN B 1 184 ? 5.34 -8.25 6.477 1 98.75 184 GLN B C 1
ATOM 2882 O O . GLN B 1 184 ? 4.848 -7.688 5.496 1 98.75 184 GLN B O 1
ATOM 2887 N N . VAL B 1 185 ? 5.238 -9.516 6.719 1 98.88 185 VAL B N 1
ATOM 2888 C CA . VAL B 1 185 ? 4.293 -10.32 5.949 1 98.88 185 VAL B CA 1
ATOM 2889 C C . VAL B 1 185 ? 2.963 -10.414 6.691 1 98.88 185 VAL B C 1
ATOM 2891 O O . VAL B 1 185 ? 2.93 -10.742 7.879 1 98.88 185 VAL B O 1
ATOM 2894 N N . THR B 1 186 ? 1.92 -10.078 6.043 1 98.88 186 THR B N 1
ATOM 2895 C CA . THR B 1 186 ? 0.578 -10.203 6.598 1 98.88 186 THR B CA 1
ATOM 2896 C C . THR B 1 186 ? -0.284 -11.117 5.734 1 98.88 186 THR B C 1
ATOM 2898 O O . THR B 1 186 ? -0.29 -10.992 4.508 1 98.88 186 THR B O 1
ATOM 2901 N N . TRP B 1 187 ? -0.914 -12.078 6.332 1 98.88 187 TRP B N 1
ATOM 2902 C CA . TRP B 1 187 ? -1.906 -12.93 5.688 1 98.88 187 TRP B CA 1
ATOM 2903 C C . TRP B 1 187 ? -3.314 -12.391 5.906 1 98.88 187 TRP B C 1
ATOM 2905 O O . TRP B 1 187 ? -3.729 -12.164 7.047 1 98.88 187 TRP B O 1
ATOM 2915 N N . PHE B 1 188 ? -3.988 -12.18 4.805 1 98.81 188 PHE B N 1
ATOM 2916 C CA . PHE B 1 188 ? -5.367 -11.711 4.848 1 98.81 188 PHE B CA 1
ATOM 2917 C C . PHE B 1 188 ? -6.316 -12.766 4.285 1 98.81 188 PHE B C 1
ATOM 2919 O O . PHE B 1 188 ? -6 -13.43 3.299 1 98.81 188 PHE B O 1
ATOM 2926 N N . THR B 1 189 ? -7.477 -12.836 4.875 1 98.5 189 THR B N 1
ATOM 2927 C CA . THR B 1 189 ? -8.562 -13.633 4.32 1 98.5 189 THR B CA 1
ATOM 2928 C C . THR B 1 189 ? -9.727 -12.742 3.896 1 98.5 189 THR B C 1
ATOM 2930 O O . THR B 1 189 ? -9.875 -11.625 4.398 1 98.5 189 THR B O 1
ATOM 2933 N N . ARG B 1 190 ? -10.398 -13.266 2.924 1 94.38 190 ARG B N 1
ATOM 2934 C CA . ARG B 1 190 ? -11.562 -12.5 2.496 1 94.38 190 ARG B CA 1
ATOM 2935 C C . ARG B 1 190 ? -12.539 -12.289 3.65 1 94.38 190 ARG B C 1
ATOM 2937 O O . ARG B 1 190 ? -12.766 -13.195 4.453 1 94.38 190 ARG B O 1
ATOM 2944 N N . ALA B 1 191 ? -12.992 -11.008 3.814 1 86.81 191 ALA B N 1
ATOM 2945 C CA . ALA B 1 191 ? -13.891 -10.68 4.926 1 86.81 191 ALA B CA 1
ATOM 2946 C C . ALA B 1 191 ? -15.242 -11.367 4.758 1 86.81 191 ALA B C 1
ATOM 2948 O O . ALA B 1 191 ? -15.68 -11.633 3.635 1 86.81 191 ALA B O 1
#

Foldseek 3Di:
DAAEEEEAEAEPVFARAAAVRHNVVFDDDLVVVVVVCVVAVQLQFLVCQVVNVHDSPPDGDFAQAEEEEPVLQVVCVVVPCLPRRLSHQAEYEDLPPPDRPDPSYHYHNDDVQVVLVVVRPDDDGHYYYHDDQDVCQVCVVRHFKYWYWYGHDDPPDRHGRHDYDPDDFDWAWDDWDADPRGIIITMTGGD/DAAEEEEAEAEPVFARAAAVRHNVVFFDDLVVVVVVCVVAVQLQFLVCQVVNVHDSPRDGDFAQEEEEEPVLQVVCVVVPCLPRRLSHQAEYEDLPPPDRPPPSYHYHNDDVQVVLVVVRPDDDGHYYYHDDQDVCQVNVVRHFKYWYWYGHDDPPDRHGRHDYDPDDFDWAWDDWDADPRGIIITMTGGD

Radius of gyration: 22.63 Å; Cα contacts (8 Å, |Δi|>4): 866; chains: 2; bounding box: 40×66×54 Å

InterPro domains:
  IPR002734 Bacterial bifunctional deaminase-reductase, C-terminal [PF01872] (3-182)
  IPR024072 Dihydrofolate reductase-like domain superfamily [G3DSA:3.40.430.10] (4-190)
  IPR024072 Dihydrofolate reductase-like domain superfamily [SSF53597] (2-189)
  IPR050765 Riboflavin Biosynthesis HTP Reductase [PTHR38011] (2-188)

Nearest PDB structures (foldseek):
  3jtw-assembly2_B-3  TM=8.338E-01  e=1.979E-15  Pediococcus pentosaceus ATCC 25745
  8jsv-assembly5_J  TM=7.550E-01  e=4.929E-14  Leptospira interrogans serovar Pomona
  3ky8-assembly1_B  TM=7.694E-01  e=2.961E-13  Shewanella loihica PV-4
  1d1g-assembly1_B  TM=8.120E-01  e=5.414E-12  Thermotoga maritima
  4m7v-assembly1_A  TM=7.075E-01  e=6.949E-08  Enterococcus faecalis V583

pLDDT: mean 96.95, std 2.38, range [86.81, 98.94]

Secondary structure (DSSP, 8-state):
-PPEEEEEEE-TTSEEE-TTS--TTSPP-HHHHHHHHHH-GGGS-GGGTGGGT--TTPPPSSEEEEEEEHHHHHHHHHTT-SSTTTTSEEEEE-SSS-----TTEEEE-S-HHHHHHHHHHSSSSEEEEEE-HHHHHHTGGG--EEEEEE-SEE-SSSEESS-S-S--EEEEEEEEEE-TTS-EEEEEEE-/-PPEEEEEEE-TTSEEE-TTS--TTSPP-HHHHHHHHHH-GGGS-GGGTGGGT--TTPPPSSEEEEEEEHHHHHHHHHTT-SSTTTTSEEEEE-SSS-----TTEEEE-S-HHHHHHHHHHSSSSEEEEEE-HHHHHHTGGG--EEEEEE-SEE-SSSEES--S-S--EEEEEEEEEE-TTS-EEEEEEE-

Solvent-accessible surface area (backbone atoms only — not comparable to full-atom values): 20058 Å² total; per-residue (Å²): 120,37,43,33,32,38,53,46,57,26,28,64,44,6,27,50,22,31,80,87,64,46,57,83,82,58,76,73,43,72,66,52,50,54,54,48,43,70,71,39,43,59,78,49,44,46,90,48,22,62,82,72,76,37,61,78,78,59,68,58,76,56,44,43,32,38,37,25,20,53,82,56,46,43,64,39,42,74,73,68,34,72,58,44,46,71,89,29,48,35,36,35,43,39,74,74,71,87,74,65,84,44,85,70,38,42,74,37,58,68,59,66,56,62,51,52,59,52,54,26,72,44,88,73,47,27,33,33,38,66,26,35,18,51,55,42,34,71,37,50,92,63,45,41,31,40,38,40,36,39,34,43,30,38,34,30,37,47,37,40,49,35,54,42,63,74,53,76,42,61,38,34,67,76,48,74,48,78,46,96,57,45,29,34,40,37,35,28,32,58,100,123,38,43,33,33,39,50,46,57,27,29,66,45,7,28,50,22,31,79,88,64,45,58,83,82,58,78,73,44,72,65,53,49,53,54,48,44,68,70,39,43,62,77,49,44,47,90,50,24,61,81,71,75,36,61,78,79,59,68,60,75,55,43,42,30,39,37,27,21,52,80,58,46,45,64,39,41,74,73,68,34,72,58,44,47,71,88,30,50,37,36,35,43,39,76,74,71,87,73,64,84,41,85,71,36,43,75,37,57,68,61,68,57,61,51,51,59,52,54,28,72,42,89,73,48,26,34,32,38,64,27,35,18,49,54,44,33,73,36,49,92,62,45,41,30,39,37,39,36,39,35,44,30,39,34,30,36,47,38,38,50,36,52,43,64,73,53,73,43,63,39,33,67,76,46,74,48,76,43,95,56,44,29,34,40,37,33,28,31,59,100

Organism: Nocardia brasiliensis (strain ATCC 700358 / HUJEG-1) (NCBI:txid1133849)